Protein AF-0000000086522251 (afdb_homodimer)

Nearest PDB structures (foldseek):
  1r30-assembly1_A  TM=9.919E-01  e=1.075E-44  Escherichia coli
  8vdw-assembly1_A  TM=9.268E-01  e=6.416E-32  Veillonella parvula
  5ff0-assembly1_A  TM=8.573E-01  e=7.665E-21  Thermotoga maritima
  5fep-assembly1_A  TM=8.528E-01  e=2.009E-20  Thermotoga maritima
  8qmn-assembly1_A  TM=8.563E-01  e=8.287E-20  Thermotoga maritima MSB8

Foldseek 3Di:
DPDADQDDDLVNLVVLLPPDLVVLLVLLLVLQVVAHPAQAFAAEAEEEQWAAPQCWQFQQDQRHPNFDAPDDGDHGHDLVVLLVVLVVCVVLQHQEYEYEHRYQADDPVRLVRVLSNQLSSVVVQHAYEYEGHADDLVSLLSSVVSPHAEYEQELAWAQVCSCVGTPPDHSVSSVVRQVSNVVSPHAYEYEHEPQQPDDLSTLSRRLSVQLNPPAHGQEYEYEYRDQGPRGNSNPGDGDDLSSSLSSLLSSCNNRVNHAYEHEYDCVVDDLVSVLSSSSSNHRYYYAAQDHHGDGDPHNVVVVVSSVVNVHHYPRNDGDPPPD/DPDADQDDDLVNLVVLLPPDLVVLLVLLLVLQVVAHDAQAFAAEAEEEQWAAPQCWQFQQDQRHPPFDAPDDGDHGHDLVVLLVVLVVCVVLQHQEYEYEHRYQADDPVRLVRVLSNQLSSVVVQHAYEYEGHADDLVSLLSSVVSPHAEYEQELAWAQVCSCVGTPPDHSVRSVVRQVSNVVSPHAYEYEHEPQQPDDLSGLSRRLSVQLNPPAHGQEYEYEYRDQGPRGNSNPGDGDDLSSSLSSLLSSCNNRVNHAYEDEYDCVVDDLVSVLSSSSSNHRYYYAAQDHHGDGDPHNVVVVVSSVVNVHHYDRNDGDPPPD

Secondary structure (DSSP, 8-state):
-PPPP----HHHHHHHHHS-HHHHHHHHHHHHHHHS-TTEEEEEEEEEEEBS-BS---TT-TTBTTS---PPPBPPPPHHHHHHHHHHHHHTT-SEEEEEE--SS--HHHHHHHHHHHHHHHHTT-EEEEE-S---HHHHHHHHHTT--EEE---BS-TTTGGGT--SS-HHHHHHHHHHHHHTTPEEE--EEE-SS--HHHHHHHHHHHHTSSS--SEEEEEE----TTSTTTTPPPPPHHHHHHHHHHHHHHSTTSEEEE-TTGGGS-HHHHHHHHHHTEEEEE-SSBSSSSB---HHHHHHHHHHHT-EE----------/-PPPP----HHHHHHHHHS-HHHHHHHHHHHHHHHS-TTEEEEEEEEEEEBS-BS---TT-TTBTTS---PPPBPPPPHHHHHHHHHHHHHTT-SEEEEEE--SS--HHHHHHHHHHHHHHHHTT-EEEEE-S---HHHHHHHHHHT--EEE---BS-TTTGGGT--SS-HHHHHHHHHHHHHTTPEEE--EEE-SS--HHHHHHHHHHHHTSSS--SEEEEEE----TTSTTTTPPPPPHHHHHHHHHHHHHHSTTSEEEE-TTGGGS-HHHHHHHHHHTEEEEE-SSBSSSSB---HHHHHHHHHHHT-EE----------

Solvent-accessible surface area (backbone atoms only — not comparable to full-atom values): 32846 Å² total; per-residue (Å²): 128,85,76,88,59,47,74,72,50,71,67,58,46,47,48,53,65,62,40,34,41,61,59,38,38,52,52,8,31,52,41,33,55,73,62,41,71,76,54,42,29,39,37,26,29,47,41,53,39,22,35,31,70,11,81,40,50,45,30,67,40,64,35,16,57,77,34,65,40,88,66,73,70,40,72,71,58,56,64,66,58,51,53,52,51,49,52,53,37,44,75,71,49,33,35,30,43,31,37,34,37,44,39,60,45,66,49,71,71,56,41,52,55,49,38,53,44,36,37,52,45,36,70,73,70,36,46,26,29,39,28,43,54,53,55,49,54,68,55,29,38,52,39,35,74,38,54,40,43,32,41,46,60,56,65,39,46,12,81,89,54,35,66,83,40,30,71,79,60,56,70,64,54,51,54,51,25,52,48,26,33,46,73,43,69,27,42,39,28,38,29,34,51,42,47,81,75,69,54,71,67,35,54,35,44,30,51,39,58,48,30,37,31,98,59,60,42,52,26,31,40,47,23,40,59,59,68,41,73,49,29,81,49,42,76,53,66,80,58,58,68,66,60,56,39,40,50,43,14,46,47,26,56,54,34,51,82,33,40,26,21,50,45,53,36,52,64,78,46,51,72,53,48,52,51,47,30,42,46,11,32,32,33,25,33,67,46,38,55,41,42,73,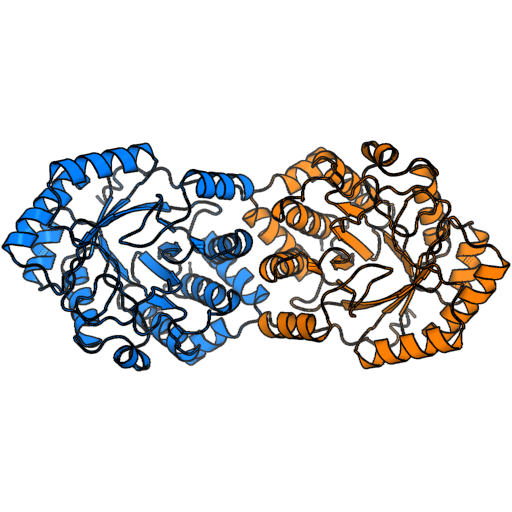88,47,71,32,55,39,55,67,57,51,51,50,52,27,59,75,36,47,44,40,67,44,69,60,68,76,81,76,62,80,120,128,86,75,89,60,47,72,73,49,71,67,59,44,46,49,53,64,64,38,35,42,61,60,38,39,52,52,8,30,52,42,34,55,74,62,40,70,77,55,42,30,40,36,26,30,49,41,53,40,22,36,29,71,11,82,42,50,45,30,69,40,64,34,16,57,77,35,64,39,88,68,73,68,40,72,70,59,57,64,67,60,52,52,53,50,48,52,51,37,44,75,72,49,32,35,30,45,31,38,34,36,44,41,62,46,65,50,72,70,55,42,53,54,48,38,52,45,37,37,53,46,36,70,73,72,35,46,25,30,38,28,42,56,52,55,50,56,68,56,29,40,52,40,33,75,38,53,38,45,31,41,48,59,55,64,40,47,12,82,88,54,34,67,83,40,28,71,78,59,54,69,62,55,49,53,51,26,52,47,25,33,48,75,42,69,26,40,39,27,38,29,34,52,41,45,81,76,71,52,71,66,35,56,36,45,30,50,40,57,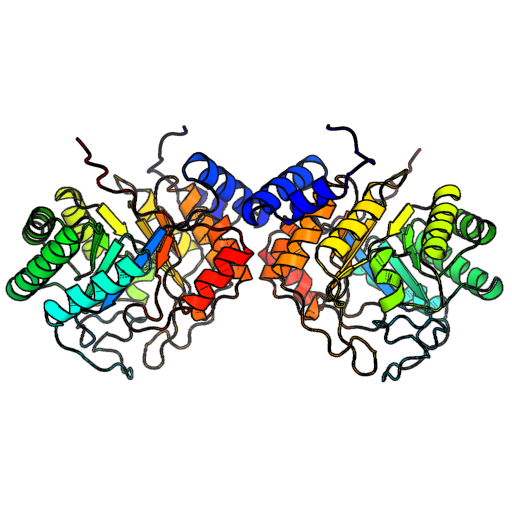46,29,37,31,98,60,58,40,52,27,31,40,45,24,38,62,60,66,40,72,50,29,82,48,41,76,52,66,81,58,58,67,66,60,56,39,40,50,44,14,48,48,26,56,55,35,50,83,32,40,26,22,50,45,54,37,51,64,80,46,52,72,52,49,52,51,48,30,43,46,10,30,32,32,24,33,67,46,39,54,39,42,74,87,46,72,33,54,38,56,64,57,50,51,51,51,28,59,75,37,47,44,40,67,46,70,62,68,79,82,77,62,81,121

Radius of gyration: 28.68 Å; Cα contacts (8 Å, |Δi|>4): 1342; chains: 2; bounding box: 49×88×57 Å

Sequence (646 aa):
MSELRHDWRIEEVNALLAMPFSDLMFKAHQVHREHFAANQVQISTLLSIKTGACPEDCGYCSQSAKNDTSLEREKLLPLQEVIDSAKTAQTQGATRFCMGAAWRNPTDKNLERVIEMVQAVKGLGMETCVTLGMLTDRQASRLKDAGLDYYNHNLDTSPEFYGNVISTRTYQDRLDTLDHVRNAGINVCSGGILGMGETRQDRARLLQQLANMKFHPESVPINDLVKIEGTPLSGVDKLDPFEFIRVVAAARIMMPKSYVRLSAGRTDMTDEMQAWCFFAGANSMFYGDKLLTTDNPGESHDQQLFTRLGIQTEAGQPGSTYLMSELRHDWRIEEVNALLAMPFSDLMFKAHQVHREHFAANQVQISTLLSIKTGACPEDCGYCSQSAKNDTSLEREKLLPLQEVIDSAKTAQTQGATRFCMGAAWRNPTDKNLERVIEMVQAVKGLGMETCVTLGMLTDRQASRLKDAGLDYYNHNLDTSPEFYGNVISTRTYQDRLDTLDHVRNAGINVCSGGILGMGETRQDRARLLQQLANMKFHPESVPINDLVKIEGTPLSGVDKLDPFEFIRVVAAARIMMPKSYVRLSAGRTDMTDEMQAWCFFAGANSMFYGDKLLTTDNPGESHDQQLFTRLGIQTEAGQPGSTYL

pLDDT: mean 95.21, std 11.12, range [19.98, 98.94]

Structure (mmCIF, N/CA/C/O backbone):
data_AF-0000000086522251-model_v1
#
loop_
_entity.id
_entity.type
_entity.pdbx_description
1 polymer 'Biotin synthase'
#
loop_
_atom_site.group_PDB
_atom_site.id
_atom_site.type_symbol
_atom_site.label_atom_id
_atom_site.label_alt_id
_atom_site.label_comp_id
_atom_site.label_asym_id
_atom_site.label_entity_id
_atom_site.label_seq_id
_atom_site.pdbx_PDB_ins_code
_atom_site.Cartn_x
_atom_site.Cartn_y
_atom_site.Cartn_z
_atom_site.occupancy
_atom_site.B_iso_or_equiv
_atom_site.auth_seq_id
_atom_site.auth_comp_id
_atom_site.auth_asym_id
_atom_site.auth_atom_id
_atom_site.pdbx_PDB_model_num
ATOM 1 N N . MET A 1 1 ? -24.234 -16.281 0.369 1 46.34 1 MET A N 1
ATOM 2 C CA . MET A 1 1 ? -22.922 -16.328 -0.276 1 46.34 1 MET A CA 1
ATOM 3 C C . MET A 1 1 ? -23.062 -16.359 -1.795 1 46.34 1 MET A C 1
ATOM 5 O O . MET A 1 1 ? -23.812 -17.172 -2.342 1 46.34 1 MET A O 1
ATOM 9 N N . SER A 1 2 ? -22.812 -15.141 -2.488 1 58.91 2 SER A N 1
ATOM 10 C CA . SER A 1 2 ? -23.094 -15.039 -3.916 1 58.91 2 SER A CA 1
ATOM 11 C C . SER A 1 2 ? -22.469 -16.203 -4.688 1 58.91 2 SER A C 1
ATOM 13 O O . SER A 1 2 ? -21.422 -16.719 -4.297 1 58.91 2 SER A O 1
ATOM 15 N N . GLU A 1 3 ? -23.203 -16.953 -5.441 1 79.31 3 GLU A N 1
ATOM 16 C CA . GLU A 1 3 ? -22.797 -18.062 -6.285 1 79.31 3 GLU A CA 1
ATOM 17 C C . GLU A 1 3 ? -21.578 -17.703 -7.129 1 79.31 3 GLU A C 1
ATOM 19 O O . GLU A 1 3 ? -21.438 -16.547 -7.543 1 79.31 3 GLU A O 1
ATOM 24 N N . LEU A 1 4 ? -20.594 -18.625 -7.168 1 91 4 LEU A N 1
ATOM 25 C CA . LEU A 1 4 ? -19.422 -18.438 -8.016 1 91 4 LEU A CA 1
ATOM 26 C C . LEU A 1 4 ? -19.844 -18.234 -9.469 1 91 4 LEU A C 1
ATOM 28 O O . LEU A 1 4 ? -20.688 -18.953 -9.992 1 91 4 LEU A O 1
ATOM 32 N N . ARG A 1 5 ? -19.359 -17.234 -10.078 1 94 5 ARG A N 1
ATOM 33 C CA . ARG A 1 5 ? -19.641 -16.906 -11.469 1 94 5 ARG A CA 1
ATOM 34 C C . ARG A 1 5 ? -18.578 -17.469 -12.398 1 94 5 ARG A C 1
ATOM 36 O O . ARG A 1 5 ? -17.391 -17.469 -12.062 1 94 5 ARG A O 1
ATOM 43 N N . HIS A 1 6 ? -19.016 -17.906 -13.602 1 96.94 6 HIS A N 1
ATOM 44 C CA . HIS A 1 6 ? -18.109 -18.484 -14.594 1 96.94 6 HIS A CA 1
ATOM 45 C C . HIS A 1 6 ? -18.344 -17.859 -15.969 1 96.94 6 HIS A C 1
ATOM 47 O O . HIS A 1 6 ? -18.047 -18.484 -16.984 1 96.94 6 HIS A O 1
ATOM 53 N N . ASP A 1 7 ? -18.953 -16.719 -15.992 1 98.06 7 ASP A N 1
ATOM 54 C CA . ASP A 1 7 ? -19.359 -16.125 -17.266 1 98.06 7 ASP A CA 1
ATOM 55 C C . ASP A 1 7 ? -18.984 -14.641 -17.312 1 98.06 7 ASP A C 1
ATOM 57 O O . ASP A 1 7 ? -19.766 -13.812 -17.797 1 98.06 7 ASP A O 1
ATOM 61 N N . TRP A 1 8 ? -17.859 -14.359 -16.75 1 98.44 8 TRP A N 1
ATOM 62 C CA . TRP A 1 8 ? -17.406 -12.977 -16.797 1 98.44 8 TRP A CA 1
ATOM 63 C C . TRP A 1 8 ? -17.234 -12.5 -18.234 1 98.44 8 TRP A C 1
ATOM 65 O O . TRP A 1 8 ? -16.609 -13.18 -19.047 1 98.44 8 TRP A O 1
ATOM 75 N N . ARG A 1 9 ? -17.906 -11.391 -18.609 1 98.5 9 ARG A N 1
ATOM 76 C CA . ARG A 1 9 ? -17.641 -10.719 -19.875 1 98.5 9 ARG A CA 1
ATOM 77 C C . ARG A 1 9 ? -16.422 -9.82 -19.781 1 98.5 9 ARG A C 1
ATOM 79 O O . ARG A 1 9 ? -16.109 -9.297 -18.719 1 98.5 9 ARG A O 1
ATOM 86 N N . ILE A 1 10 ? -15.703 -9.648 -20.891 1 98.69 10 ILE A N 1
ATOM 87 C CA . ILE A 1 10 ? -14.445 -8.914 -20.906 1 98.69 10 ILE A CA 1
ATOM 88 C C . ILE A 1 10 ? -14.672 -7.488 -20.406 1 98.69 10 ILE A C 1
ATOM 90 O O . ILE A 1 10 ? -13.82 -6.918 -19.734 1 98.69 10 ILE A O 1
ATOM 94 N N . GLU A 1 11 ? -15.805 -6.875 -20.703 1 98.62 11 GLU A N 1
ATOM 95 C CA . GLU A 1 11 ? -16.125 -5.512 -20.281 1 98.62 11 GLU A CA 1
ATOM 96 C C . GLU A 1 11 ? -16.234 -5.406 -18.766 1 98.62 11 GLU A C 1
ATOM 98 O O . GLU A 1 11 ? -15.859 -4.383 -18.188 1 98.62 11 GLU A O 1
ATOM 103 N N . GLU A 1 12 ? -16.75 -6.453 -18.156 1 98.69 12 GLU A N 1
ATOM 104 C CA . GLU A 1 12 ? -16.859 -6.477 -16.703 1 98.69 12 GLU A CA 1
ATOM 105 C C . GLU A 1 12 ? -15.484 -6.531 -16.047 1 98.69 12 GLU A C 1
ATOM 107 O O . GLU A 1 12 ? -15.242 -5.863 -15.047 1 98.69 12 GLU A O 1
ATOM 112 N N . VAL A 1 13 ? -14.633 -7.34 -16.609 1 98.81 13 VAL A N 1
ATOM 113 C CA . VAL A 1 13 ? -13.281 -7.473 -16.062 1 98.81 13 VAL A CA 1
ATOM 114 C C . VAL A 1 13 ? -12.531 -6.152 -16.234 1 98.81 13 VAL A C 1
ATOM 116 O O . VAL A 1 13 ? -11.875 -5.684 -15.305 1 98.81 13 VAL A O 1
ATOM 119 N N . ASN A 1 14 ? -12.672 -5.586 -17.453 1 98.81 14 ASN A N 1
ATOM 120 C CA . ASN A 1 14 ? -12.047 -4.285 -17.688 1 98.81 14 ASN A CA 1
ATOM 121 C C . ASN A 1 14 ? -12.586 -3.225 -16.734 1 98.81 14 ASN A C 1
ATOM 123 O O . ASN A 1 14 ? -11.836 -2.348 -16.281 1 98.81 14 ASN A O 1
ATOM 127 N N . ALA A 1 15 ? -13.828 -3.287 -16.438 1 98.75 15 ALA A N 1
ATOM 128 C CA . ALA A 1 15 ? -14.43 -2.342 -15.5 1 98.75 15 ALA A CA 1
ATOM 129 C C . ALA A 1 15 ? -13.828 -2.496 -14.102 1 98.75 15 ALA A C 1
ATOM 131 O O . ALA A 1 15 ? -13.602 -1.505 -13.406 1 98.75 15 ALA A O 1
ATOM 132 N N . LEU A 1 16 ? -13.578 -3.713 -13.672 1 98.56 16 LEU A N 1
ATOM 133 C CA . LEU A 1 16 ? -12.922 -3.947 -12.398 1 98.56 16 LEU A CA 1
ATOM 134 C C . LEU A 1 16 ? -11.531 -3.318 -12.375 1 98.56 16 LEU A C 1
ATOM 136 O O . LEU A 1 16 ? -11.188 -2.59 -11.445 1 98.56 16 LEU A O 1
ATOM 140 N N . LEU A 1 17 ? -10.805 -3.545 -13.469 1 98.81 17 LEU A N 1
ATOM 141 C CA . LEU A 1 17 ? -9.414 -3.094 -13.523 1 98.81 17 LEU A CA 1
ATOM 142 C C . LEU A 1 17 ? -9.344 -1.576 -13.648 1 98.81 17 LEU A C 1
ATOM 144 O O . LEU A 1 17 ? -8.312 -0.971 -13.352 1 98.81 17 LEU A O 1
ATOM 148 N N . ALA A 1 18 ? -10.438 -0.985 -14.07 1 98.38 18 ALA A N 1
ATOM 149 C CA . ALA A 1 18 ? -10.461 0.458 -14.297 1 98.38 18 ALA A CA 1
ATOM 150 C C . ALA A 1 18 ? -10.992 1.197 -13.078 1 98.38 18 ALA A C 1
ATOM 152 O O . ALA A 1 18 ? -10.953 2.43 -13.023 1 98.38 18 ALA A O 1
ATOM 153 N N . MET A 1 19 ? -11.523 0.527 -12.086 1 98.56 19 MET A N 1
ATOM 154 C CA . MET A 1 19 ? -12.047 1.153 -10.875 1 98.56 19 MET A CA 1
ATOM 155 C C . MET A 1 19 ? -10.984 2.021 -10.203 1 98.56 19 MET A C 1
ATOM 157 O O . MET A 1 19 ? -9.805 1.688 -10.234 1 98.56 19 MET A O 1
ATOM 161 N N . PRO A 1 20 ? -11.406 3.135 -9.586 1 98.75 20 PRO A N 1
ATOM 162 C CA . PRO A 1 20 ? -10.438 3.801 -8.711 1 98.75 20 PRO A CA 1
ATOM 163 C C . PRO A 1 20 ? -9.758 2.836 -7.742 1 98.75 20 PRO A C 1
ATOM 165 O O . PRO A 1 20 ? -10.398 1.917 -7.227 1 98.75 20 PRO A O 1
ATOM 168 N N . PHE A 1 21 ? -8.508 3.002 -7.605 1 98.81 21 PHE A N 1
ATOM 169 C CA . PHE A 1 21 ? -7.652 2.039 -6.922 1 98.81 21 PHE A CA 1
ATOM 170 C C . PHE A 1 21 ? -8.211 1.698 -5.547 1 98.81 21 PHE A C 1
ATOM 172 O O . PHE A 1 21 ? -8.359 0.523 -5.199 1 98.81 21 PHE A O 1
ATOM 179 N N . SER A 1 22 ? -8.625 2.691 -4.777 1 98.75 22 SER A N 1
ATOM 180 C CA . SER A 1 22 ? -9.133 2.465 -3.424 1 98.75 22 SER A CA 1
ATOM 181 C C . SER A 1 22 ? -10.453 1.701 -3.447 1 98.75 22 SER A C 1
ATOM 183 O O . SER A 1 22 ? -10.711 0.877 -2.568 1 98.75 22 SER A O 1
ATOM 185 N N . ASP A 1 23 ? -11.312 2.012 -4.438 1 98.88 23 ASP A N 1
ATOM 186 C CA . ASP A 1 23 ? -12.578 1.284 -4.562 1 98.88 23 ASP A CA 1
ATOM 187 C C . ASP A 1 23 ? -12.328 -0.197 -4.844 1 98.88 23 ASP A C 1
ATOM 189 O O . ASP A 1 23 ? -12.969 -1.062 -4.242 1 98.88 23 ASP A O 1
ATOM 193 N N . LEU A 1 24 ? -11.43 -0.426 -5.734 1 98.88 24 LEU A N 1
ATOM 194 C CA . LEU A 1 24 ? -11.102 -1.802 -6.09 1 98.88 24 LEU A CA 1
ATOM 195 C C . LEU A 1 24 ? -10.523 -2.549 -4.891 1 98.88 24 LEU A C 1
ATOM 197 O O . LEU A 1 24 ? -10.914 -3.684 -4.613 1 98.88 24 LEU A O 1
ATOM 201 N N . MET A 1 25 ? -9.594 -1.916 -4.188 1 98.88 25 MET A N 1
ATOM 202 C CA . MET A 1 25 ? -8.969 -2.545 -3.027 1 98.88 25 MET A CA 1
ATOM 203 C C . MET A 1 25 ? -10.008 -2.828 -1.94 1 98.88 25 MET A C 1
ATOM 205 O O . MET A 1 25 ? -9.984 -3.893 -1.322 1 98.88 25 MET A O 1
ATOM 209 N N . PHE A 1 26 ? -10.867 -1.887 -1.709 1 98.81 26 PHE A N 1
ATOM 210 C CA . PHE A 1 26 ? -11.906 -2.047 -0.695 1 98.81 26 PHE A CA 1
ATOM 211 C C . PHE A 1 26 ? -12.82 -3.217 -1.034 1 98.81 26 PHE A C 1
ATOM 213 O O . PHE A 1 26 ? -13.094 -4.062 -0.181 1 98.81 26 PHE A O 1
ATOM 220 N N . LYS A 1 27 ? -13.258 -3.289 -2.268 1 98.75 27 LYS A N 1
ATOM 221 C CA . LYS A 1 27 ? -14.117 -4.375 -2.73 1 98.75 27 LYS A CA 1
ATOM 222 C C . LYS A 1 27 ? -13.406 -5.723 -2.621 1 98.75 27 LYS A C 1
ATOM 224 O O . LYS A 1 27 ? -13.977 -6.691 -2.115 1 98.75 27 LYS A O 1
ATOM 229 N N . ALA A 1 28 ? -12.18 -5.781 -3.08 1 98.81 28 ALA A N 1
ATOM 230 C CA . ALA A 1 28 ? -11.414 -7.023 -3.055 1 98.81 28 ALA A CA 1
ATOM 231 C C . ALA A 1 28 ? -11.227 -7.523 -1.624 1 98.81 28 ALA A C 1
ATOM 233 O O . ALA A 1 28 ? -11.352 -8.719 -1.357 1 98.81 28 ALA A O 1
ATOM 234 N N . HIS A 1 29 ? -10.891 -6.602 -0.734 1 98.81 29 HIS A N 1
ATOM 235 C CA . HIS A 1 29 ? -10.688 -6.984 0.659 1 98.81 29 HIS A CA 1
ATOM 236 C C . HIS A 1 29 ? -11.977 -7.488 1.287 1 98.81 29 HIS A C 1
ATOM 238 O O . HIS A 1 29 ? -11.961 -8.422 2.09 1 98.81 29 HIS A O 1
ATOM 244 N N . GLN A 1 30 ? -13.117 -6.84 0.963 1 98.69 30 GLN A N 1
ATOM 245 C CA . GLN A 1 30 ? -14.406 -7.324 1.444 1 98.69 30 GLN A CA 1
ATOM 246 C C . GLN A 1 30 ? -14.664 -8.758 0.984 1 98.69 30 GLN A C 1
ATOM 248 O O . GLN A 1 30 ? -15.055 -9.609 1.783 1 98.69 30 GLN A O 1
ATOM 253 N N . VAL A 1 31 ? -14.43 -8.992 -0.303 1 98.5 31 VAL A N 1
ATOM 254 C CA . VAL A 1 31 ? -14.609 -10.336 -0.848 1 98.5 31 VAL A CA 1
ATOM 255 C C . VAL A 1 31 ? -13.664 -11.305 -0.141 1 98.5 31 VAL A C 1
ATOM 257 O O . VAL A 1 31 ? -14.062 -12.414 0.214 1 98.5 31 VAL A O 1
ATOM 260 N N . HIS A 1 32 ? -12.422 -10.906 0.091 1 98.5 32 HIS A N 1
ATOM 261 C CA . HIS A 1 32 ? -11.445 -11.75 0.774 1 98.5 32 HIS A CA 1
ATOM 262 C C . HIS A 1 32 ? -11.938 -12.148 2.162 1 98.5 32 HIS A C 1
ATOM 264 O O . HIS A 1 32 ? -11.906 -13.328 2.523 1 98.5 32 HIS A O 1
ATOM 270 N N . ARG A 1 33 ? -12.461 -11.195 2.928 1 98.12 33 ARG A N 1
ATOM 271 C CA . ARG A 1 33 ? -12.898 -11.422 4.305 1 98.12 33 ARG A CA 1
ATOM 272 C C . ARG A 1 33 ? -14.141 -12.297 4.352 1 98.12 33 ARG A C 1
ATOM 274 O O . ARG A 1 33 ? -14.398 -12.969 5.352 1 98.12 33 ARG A O 1
ATOM 281 N N . GLU A 1 34 ? -14.898 -12.281 3.309 1 97.94 34 GLU A N 1
ATOM 282 C CA . GLU A 1 34 ? -16.109 -13.102 3.23 1 97.94 34 GLU A CA 1
ATOM 283 C C . GLU A 1 34 ? -15.75 -14.578 3.049 1 97.94 34 GLU A C 1
ATOM 285 O O . GLU A 1 34 ? -16.531 -15.453 3.408 1 97.94 34 GLU A O 1
ATOM 290 N N . HIS A 1 35 ? -14.555 -14.867 2.508 1 97.81 35 HIS A N 1
ATOM 291 C CA . HIS A 1 35 ? -14.312 -16.234 2.059 1 97.81 35 HIS A CA 1
ATOM 292 C C . HIS A 1 35 ? -13.078 -16.828 2.732 1 97.81 35 HIS A C 1
ATOM 294 O O . HIS A 1 35 ? -12.875 -18.047 2.697 1 97.81 35 HIS A O 1
ATOM 300 N N . PHE A 1 36 ? -12.25 -15.977 3.273 1 97.69 36 PHE A N 1
ATOM 301 C CA . PHE A 1 36 ? -11.023 -16.438 3.916 1 97.69 36 PHE A CA 1
ATOM 302 C C . PHE A 1 36 ? -10.805 -15.727 5.246 1 97.69 36 PHE A C 1
ATOM 304 O O . PHE A 1 36 ? -11.367 -14.656 5.48 1 97.69 36 PHE A O 1
ATOM 311 N N . ALA A 1 37 ? -9.992 -16.359 6.062 1 94.94 37 ALA A N 1
ATOM 312 C CA . ALA A 1 37 ? -9.539 -15.672 7.266 1 94.94 37 ALA A CA 1
ATOM 313 C C . ALA A 1 37 ? -8.633 -14.5 6.91 1 94.94 37 ALA A C 1
ATOM 315 O O . ALA A 1 37 ? -7.68 -14.656 6.145 1 94.94 37 ALA A O 1
ATOM 316 N N . ALA A 1 38 ? -9.008 -13.445 7.617 1 91.81 38 ALA A N 1
ATOM 317 C CA . ALA A 1 38 ? -8.164 -12.273 7.391 1 91.81 38 ALA A CA 1
ATOM 318 C C . ALA A 1 38 ? -6.789 -12.461 8.031 1 91.81 38 ALA A C 1
ATOM 320 O O . ALA A 1 38 ? -6.656 -13.164 9.039 1 91.81 38 ALA A O 1
ATOM 321 N N . ASN A 1 39 ? -5.703 -11.953 7.48 1 97.38 39 ASN A N 1
ATOM 322 C CA . ASN A 1 39 ? -4.348 -11.875 8.016 1 97.38 39 ASN A CA 1
ATOM 323 C C . ASN A 1 39 ? -3.689 -13.25 8.086 1 97.38 39 ASN A C 1
ATOM 325 O O . ASN A 1 39 ? -2.883 -13.508 8.977 1 97.38 39 ASN A O 1
ATOM 329 N N . GLN A 1 40 ? -4.152 -14.172 7.289 1 97.12 40 GLN A N 1
ATOM 330 C CA . GLN A 1 40 ? -3.525 -15.484 7.18 1 97.12 40 GLN A CA 1
ATOM 331 C C . GLN A 1 40 ? -3.014 -15.734 5.766 1 97.12 40 GLN A C 1
ATOM 333 O O . GLN A 1 40 ? -3.697 -15.422 4.789 1 97.12 40 GLN A O 1
ATOM 338 N N . VAL A 1 41 ? -1.844 -16.312 5.66 1 96.75 41 VAL A N 1
ATOM 339 C CA . VAL A 1 41 ? -1.229 -16.594 4.367 1 96.75 41 VAL A CA 1
ATOM 340 C C . VAL A 1 41 ? -0.727 -18.047 4.344 1 96.75 41 VAL A C 1
ATOM 342 O O . VAL A 1 41 ? -0.087 -18.5 5.293 1 96.75 41 VAL A O 1
ATOM 345 N N . GLN A 1 42 ? -1.061 -18.75 3.34 1 96 42 GLN A N 1
ATOM 346 C CA . GLN A 1 42 ? -0.52 -20.078 3.123 1 96 42 GLN A CA 1
ATOM 347 C C . GLN A 1 42 ? 0.908 -20.016 2.59 1 96 42 GLN A C 1
ATOM 349 O O . GLN A 1 42 ? 1.197 -19.266 1.665 1 96 42 GLN A O 1
ATOM 354 N N . ILE A 1 43 ? 1.759 -20.828 3.148 1 94.25 43 ILE A N 1
ATOM 355 C CA . ILE A 1 43 ? 3.158 -20.859 2.734 1 94.25 43 ILE A CA 1
ATOM 356 C C . ILE A 1 43 ? 3.465 -22.188 2.035 1 94.25 43 ILE A C 1
ATOM 358 O O . ILE A 1 43 ? 3.158 -23.25 2.559 1 94.25 43 ILE A O 1
ATOM 362 N N . SER A 1 44 ? 4.02 -22.062 0.882 1 94.12 44 SER A N 1
ATOM 363 C CA . SER A 1 44 ? 4.492 -23.219 0.117 1 94.12 44 SER A CA 1
ATOM 364 C C . SER A 1 44 ? 5.973 -23.078 -0.217 1 94.12 44 SER A C 1
ATOM 366 O O . SER A 1 44 ? 6.543 -22 -0.136 1 94.12 44 SER A O 1
ATOM 368 N N . THR A 1 45 ? 6.582 -24.203 -0.448 1 95.12 45 THR A N 1
ATOM 369 C CA . THR A 1 45 ? 7.973 -24.219 -0.888 1 95.12 45 THR A CA 1
ATOM 370 C C . THR A 1 45 ? 8.094 -24.844 -2.27 1 95.12 45 THR A C 1
ATOM 372 O O . THR A 1 45 ? 7.391 -25.812 -2.578 1 95.12 45 THR A O 1
ATOM 375 N N . LEU A 1 46 ? 8.961 -24.266 -3.014 1 96.62 46 LEU A N 1
ATOM 376 C CA . LEU A 1 46 ? 9.195 -24.734 -4.379 1 96.62 46 LEU A CA 1
ATOM 377 C C . LEU A 1 46 ? 10.625 -25.234 -4.547 1 96.62 46 LEU A C 1
ATOM 379 O O . LEU A 1 46 ? 11.57 -24.578 -4.105 1 96.62 46 LEU A O 1
ATOM 383 N N . LEU A 1 47 ? 10.758 -26.406 -5.102 1 97.44 47 LEU A N 1
ATOM 384 C CA . LEU A 1 47 ? 12.055 -27 -5.406 1 97.44 47 LEU A CA 1
ATOM 385 C C . LEU A 1 47 ? 12.156 -27.344 -6.887 1 97.44 47 LEU A C 1
ATOM 387 O O . LEU A 1 47 ? 11.273 -28 -7.438 1 97.44 47 LEU A O 1
ATOM 391 N N . SER A 1 48 ? 13.227 -26.875 -7.535 1 97.75 48 SER A N 1
ATOM 392 C CA . SER A 1 48 ? 13.523 -27.344 -8.883 1 97.75 48 SER A CA 1
ATOM 393 C C . SER A 1 48 ? 14.133 -28.734 -8.859 1 97.75 48 SER A C 1
ATOM 395 O O . SER A 1 48 ? 15.258 -28.922 -8.383 1 97.75 48 SER A O 1
ATOM 397 N N . ILE A 1 49 ? 13.43 -29.672 -9.383 1 98.5 49 ILE A N 1
ATOM 398 C CA . ILE A 1 49 ? 13.938 -31.047 -9.289 1 98.5 49 ILE A CA 1
ATOM 399 C C . ILE A 1 49 ? 14.672 -31.422 -10.57 1 98.5 49 ILE A C 1
ATOM 401 O O . ILE A 1 49 ? 15.375 -32.438 -10.617 1 98.5 49 ILE A O 1
ATOM 405 N N . LYS A 1 50 ? 14.516 -30.734 -11.555 1 98.44 50 LYS A N 1
ATOM 406 C CA . LYS A 1 50 ? 15.25 -30.766 -12.812 1 98.44 50 LYS A CA 1
ATOM 407 C C . LYS A 1 50 ? 15.391 -29.375 -13.414 1 98.44 50 LYS A C 1
ATOM 409 O O . LYS A 1 50 ? 14.391 -28.75 -13.773 1 98.44 50 LYS A O 1
ATOM 414 N N . THR A 1 51 ? 16.672 -28.938 -13.633 1 98.19 51 THR A N 1
ATOM 415 C CA . THR A 1 51 ? 16.891 -27.531 -13.945 1 98.19 51 THR A CA 1
ATOM 416 C C . THR A 1 51 ? 17.531 -27.375 -15.32 1 98.19 51 THR A C 1
ATOM 418 O O . THR A 1 51 ? 18.5 -28.062 -15.648 1 98.19 51 THR A O 1
ATOM 421 N N . GLY A 1 52 ? 16.891 -26.516 -16.125 1 97.69 52 GLY A N 1
ATOM 422 C CA . GLY A 1 52 ? 17.516 -26.094 -17.359 1 97.69 52 GLY A CA 1
ATOM 423 C C . GLY A 1 52 ? 17.266 -27.047 -18.516 1 97.69 52 GLY A C 1
ATOM 424 O O . GLY A 1 52 ? 16.516 -28.016 -18.375 1 97.69 52 GLY A O 1
ATOM 425 N N . ALA A 1 53 ? 17.688 -26.609 -19.688 1 96.5 53 ALA A N 1
ATOM 426 C CA . ALA A 1 53 ? 17.656 -27.359 -20.938 1 96.5 53 ALA A CA 1
ATOM 427 C C . ALA A 1 53 ? 16.219 -27.656 -21.375 1 96.5 53 ALA A C 1
ATOM 429 O O . ALA A 1 53 ? 15.961 -28.672 -22.016 1 96.5 53 ALA A O 1
ATOM 430 N N . CYS A 1 54 ? 15.32 -26.875 -20.953 1 97.69 54 CYS A N 1
ATOM 431 C CA . CYS A 1 54 ? 13.938 -27.031 -21.422 1 97.69 54 CYS A CA 1
ATOM 432 C C . CYS A 1 54 ? 13.82 -26.734 -22.906 1 97.69 54 CYS A C 1
ATOM 434 O O . CYS A 1 54 ? 14.328 -25.719 -23.391 1 97.69 54 CYS A O 1
ATOM 436 N N . PRO A 1 55 ? 13.211 -27.562 -23.609 1 97.38 55 PRO A N 1
ATOM 437 C CA . PRO A 1 55 ? 13.148 -27.375 -25.062 1 97.38 55 PRO A CA 1
ATOM 438 C C . PRO A 1 55 ? 12.172 -26.266 -25.469 1 97.38 55 PRO A C 1
ATOM 440 O O . PRO A 1 55 ? 12.148 -25.859 -26.625 1 97.38 55 PRO A O 1
ATOM 443 N N . GLU A 1 56 ? 11.367 -25.734 -24.594 1 97.81 56 GLU A N 1
ATOM 444 C CA . GLU A 1 56 ? 10.406 -24.672 -24.875 1 97.81 56 GLU A CA 1
ATOM 445 C C . GLU A 1 56 ? 11.109 -23.328 -25.047 1 97.81 56 GLU A C 1
ATOM 447 O O . GLU A 1 56 ? 12.234 -23.141 -24.562 1 97.81 56 GLU A O 1
ATOM 452 N N . ASP A 1 57 ? 10.438 -22.391 -25.688 1 98 57 ASP A N 1
ATOM 453 C CA . ASP A 1 57 ? 11.07 -21.125 -26.016 1 98 57 ASP A CA 1
ATOM 454 C C . ASP A 1 57 ? 10.422 -19.969 -25.25 1 98 57 ASP A C 1
ATOM 456 O O . ASP A 1 57 ? 10.297 -18.859 -25.766 1 98 57 ASP A O 1
ATOM 460 N N . CYS A 1 58 ? 9.93 -20.281 -24.094 1 97.81 58 CYS A N 1
ATOM 461 C CA . CYS A 1 58 ? 9.297 -19.234 -23.297 1 97.81 58 CYS A CA 1
ATOM 462 C C . CYS A 1 58 ? 10.219 -18.031 -23.141 1 97.81 58 CYS A C 1
ATOM 464 O O . CYS A 1 58 ? 11.32 -18.156 -22.609 1 97.81 58 CYS A O 1
ATOM 466 N N . GLY A 1 59 ? 9.781 -16.859 -23.453 1 97.69 59 GLY A N 1
ATOM 467 C CA . GLY A 1 59 ? 10.594 -15.664 -23.547 1 97.69 59 GLY A CA 1
ATOM 468 C C . GLY A 1 59 ? 11.055 -15.141 -22.203 1 97.69 59 GLY A C 1
ATOM 469 O O . GLY A 1 59 ? 11.992 -14.344 -22.125 1 97.69 59 GLY A O 1
ATOM 470 N N . TYR A 1 60 ? 10.438 -15.562 -21.109 1 97.62 60 TYR A N 1
ATOM 471 C CA . TYR A 1 60 ? 10.758 -15.078 -19.766 1 97.62 60 TYR A CA 1
ATOM 472 C C . TYR A 1 60 ? 11.656 -16.062 -19.031 1 97.62 60 TYR A C 1
ATOM 474 O O . TYR A 1 60 ? 12.172 -15.766 -17.953 1 97.62 60 TYR A O 1
ATOM 482 N N . CYS A 1 61 ? 11.898 -17.266 -19.5 1 97.62 61 CYS A N 1
ATOM 483 C CA . CYS A 1 61 ? 12.359 -18.375 -18.688 1 97.62 61 CYS A CA 1
ATOM 484 C C . CYS A 1 61 ? 13.859 -18.594 -18.859 1 97.62 61 CYS A C 1
ATOM 486 O O . CYS A 1 61 ? 14.336 -18.844 -19.953 1 97.62 61 CYS A O 1
ATOM 488 N N . SER A 1 62 ? 14.578 -18.625 -17.812 1 97.12 62 SER A N 1
ATOM 489 C CA . SER A 1 62 ? 16.016 -18.859 -17.828 1 97.12 62 SER A CA 1
ATOM 490 C C . SER A 1 62 ? 16.328 -20.312 -18.141 1 97.12 62 SER A C 1
ATOM 492 O O . SER A 1 62 ? 17.469 -20.656 -18.484 1 97.12 62 SER A O 1
ATOM 494 N N . GLN A 1 63 ? 15.367 -21.156 -18 1 97.62 63 GLN A N 1
ATOM 495 C CA . GLN A 1 63 ? 15.594 -22.594 -18.141 1 97.62 63 GLN A CA 1
ATOM 496 C C . GLN A 1 63 ? 15.484 -23.031 -19.609 1 97.62 63 GLN A C 1
ATOM 498 O O . GLN A 1 63 ? 15.836 -24.156 -19.953 1 97.62 63 GLN A O 1
ATOM 503 N N . SER A 1 64 ? 14.93 -22.156 -20.469 1 97.69 64 SER A N 1
ATOM 504 C CA . SER A 1 64 ? 14.789 -22.484 -21.875 1 97.69 64 SER A CA 1
ATOM 505 C C . SER A 1 64 ? 16.156 -22.703 -22.531 1 97.69 64 SER A C 1
ATOM 507 O O . SER A 1 64 ? 17.047 -21.859 -22.422 1 97.69 64 SER A O 1
ATOM 509 N N . ALA A 1 65 ? 16.234 -23.75 -23.25 1 96.31 65 ALA A N 1
ATOM 510 C CA . ALA A 1 65 ? 17.469 -24.031 -23.984 1 96.31 65 ALA A CA 1
ATOM 511 C C . ALA A 1 65 ? 17.672 -23.047 -25.125 1 96.31 65 ALA A C 1
ATOM 513 O O . ALA A 1 65 ? 18.766 -22.953 -25.688 1 96.31 65 ALA A O 1
ATOM 514 N N . LYS A 1 66 ? 16.656 -22.312 -25.469 1 96.19 66 LYS A N 1
ATOM 515 C CA . LYS A 1 66 ? 16.703 -21.344 -26.562 1 96.19 66 LYS A CA 1
ATOM 516 C C . LYS A 1 66 ? 17.266 -20 -26.094 1 96.19 66 LYS A C 1
ATOM 518 O O . LYS A 1 66 ? 17.609 -19.141 -26.906 1 96.19 66 LYS A O 1
ATOM 523 N N . ASN A 1 67 ? 17.25 -19.859 -24.812 1 95.88 67 ASN A N 1
ATOM 524 C CA . ASN A 1 67 ? 17.734 -18.609 -24.234 1 95.88 67 ASN A CA 1
ATOM 525 C C . ASN A 1 67 ? 19.172 -18.75 -23.719 1 95.88 67 ASN A C 1
ATOM 527 O O . ASN A 1 67 ? 19.531 -19.812 -23.188 1 95.88 67 ASN A O 1
ATOM 531 N N . ASP A 1 68 ? 19.922 -17.719 -23.875 1 94.69 68 ASP A N 1
ATOM 532 C CA . ASP A 1 68 ? 21.312 -17.734 -23.453 1 94.69 68 ASP A CA 1
ATOM 533 C C . ASP A 1 68 ? 21.469 -17.141 -22.047 1 94.69 68 ASP A C 1
ATOM 535 O O . ASP A 1 68 ? 21.891 -15.984 -21.906 1 94.69 68 ASP A O 1
ATOM 539 N N . THR A 1 69 ? 21.188 -17.953 -21.078 1 94.56 69 THR A N 1
ATOM 540 C CA . THR A 1 69 ? 21.266 -17.5 -19.703 1 94.56 69 THR A CA 1
ATOM 541 C C . THR A 1 69 ? 22.422 -18.172 -18.984 1 94.56 69 THR A C 1
ATOM 543 O O . THR A 1 69 ? 23.031 -19.109 -19.516 1 94.56 69 THR A O 1
ATOM 546 N N . SER A 1 70 ? 22.766 -17.688 -17.828 1 93.56 70 SER A N 1
ATOM 54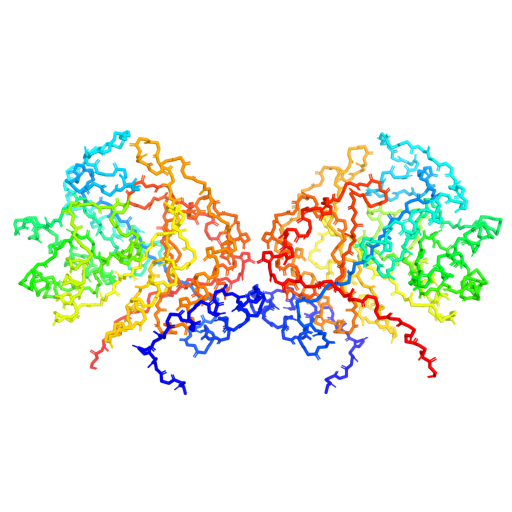7 C CA . SER A 1 70 ? 23.875 -18.234 -17.047 1 93.56 70 SER A CA 1
ATOM 548 C C . SER A 1 70 ? 23.422 -19.375 -16.156 1 93.56 70 SER A C 1
ATOM 550 O O . SER A 1 70 ? 24.172 -19.828 -15.281 1 93.56 70 SER A O 1
ATOM 552 N N . LEU A 1 71 ? 22.266 -19.844 -16.344 1 95.25 71 LEU A N 1
ATOM 553 C CA . LEU A 1 71 ? 21.703 -20.875 -15.484 1 95.25 71 LEU A CA 1
ATOM 554 C C . LEU A 1 71 ? 22.453 -22.203 -15.664 1 95.25 71 LEU A C 1
ATOM 556 O O . LEU A 1 71 ? 22.656 -22.656 -16.797 1 95.25 71 LEU A O 1
ATOM 560 N N . GLU A 1 72 ? 22.859 -22.781 -14.602 1 94.56 72 GLU A N 1
ATOM 561 C CA . GLU A 1 72 ? 23.5 -24.094 -14.625 1 94.56 72 GLU A CA 1
ATOM 562 C C . GLU A 1 72 ? 22.453 -25.203 -14.711 1 94.56 72 GLU A C 1
ATOM 564 O O . GLU A 1 72 ? 21.516 -25.25 -13.922 1 94.56 72 GLU A O 1
ATOM 569 N N . ARG A 1 73 ? 22.719 -26.094 -15.57 1 95.19 73 ARG A N 1
ATOM 570 C CA . ARG A 1 73 ? 21.812 -27.234 -15.734 1 95.19 73 ARG A CA 1
ATOM 571 C C . ARG A 1 73 ? 22.047 -28.281 -14.664 1 95.19 73 ARG A C 1
ATOM 573 O O . ARG A 1 73 ? 23.203 -28.531 -14.258 1 95.19 73 ARG A O 1
ATOM 580 N N . GLU A 1 74 ? 20.969 -28.797 -14.211 1 96.5 74 GLU A N 1
ATOM 581 C CA . GLU A 1 74 ? 21.031 -29.875 -13.227 1 96.5 74 GLU A CA 1
ATOM 582 C C . GLU A 1 74 ? 20.078 -31.016 -13.602 1 96.5 74 GLU A C 1
ATOM 584 O O . GLU A 1 74 ? 18.922 -30.781 -13.922 1 96.5 74 GLU A O 1
ATOM 589 N N . LYS A 1 75 ? 20.609 -32.25 -13.523 1 96.62 75 LYS A N 1
ATOM 590 C CA . LYS A 1 75 ? 19.781 -33.438 -13.773 1 96.62 75 LYS A CA 1
ATOM 591 C C . LYS A 1 75 ? 18.734 -33.625 -12.664 1 96.62 75 LYS A C 1
ATOM 593 O O . LYS A 1 75 ? 18.75 -32.875 -11.68 1 96.62 75 LYS A O 1
ATOM 598 N N . LEU A 1 76 ? 17.844 -34.531 -12.914 1 98.06 76 LEU A N 1
ATOM 599 C CA . LEU A 1 76 ? 16.797 -34.844 -11.93 1 98.06 76 LEU A CA 1
ATOM 600 C C . LEU A 1 76 ? 17.422 -35.156 -10.57 1 98.06 76 LEU A C 1
ATOM 602 O O . LEU A 1 76 ? 18.297 -36 -10.469 1 98.06 76 LEU A O 1
ATOM 606 N N . LEU A 1 77 ? 16.953 -34.531 -9.555 1 98.19 77 LEU A N 1
ATOM 607 C CA . LEU A 1 77 ? 17.484 -34.719 -8.203 1 98.19 77 LEU A CA 1
ATOM 608 C C . LEU A 1 77 ? 17.234 -36.125 -7.703 1 98.19 77 LEU A C 1
ATOM 610 O O . LEU A 1 77 ? 16.203 -36.719 -8 1 98.19 77 LEU A O 1
ATOM 614 N N . PRO A 1 78 ? 18.188 -36.594 -6.887 1 98 78 PRO A N 1
ATOM 615 C CA . PRO A 1 78 ? 17.906 -37.844 -6.195 1 98 78 PRO A CA 1
ATOM 616 C C . PRO A 1 78 ? 16.75 -37.719 -5.203 1 98 78 PRO A C 1
ATOM 618 O O . PRO A 1 78 ? 16.547 -36.656 -4.605 1 98 78 PRO A O 1
ATOM 621 N N . LEU A 1 79 ? 16.047 -38.875 -5.047 1 98.38 79 LEU A N 1
ATOM 622 C CA . LEU A 1 79 ? 14.875 -38.906 -4.176 1 98.38 79 LEU A CA 1
ATOM 623 C C . LEU A 1 79 ? 15.211 -38.406 -2.777 1 98.38 79 LEU A C 1
ATOM 625 O O . LEU A 1 79 ? 14.445 -37.656 -2.189 1 98.38 79 LEU A O 1
ATOM 629 N N . GLN A 1 80 ? 16.359 -38.75 -2.289 1 98.38 80 GLN A N 1
ATOM 630 C CA . GLN A 1 80 ? 16.719 -38.406 -0.921 1 98.38 80 GLN A CA 1
ATOM 631 C C . GLN A 1 80 ? 16.875 -36.875 -0.771 1 98.38 80 GLN A C 1
ATOM 633 O O . GLN A 1 80 ? 16.516 -36.312 0.265 1 98.38 80 GLN A O 1
ATOM 638 N N . GLU A 1 81 ? 17.391 -36.219 -1.752 1 98.12 81 GLU A N 1
ATOM 639 C CA . GLU A 1 81 ? 17.531 -34.75 -1.712 1 98.12 81 GLU A CA 1
ATOM 640 C C . GLU A 1 81 ? 16.172 -34.062 -1.664 1 98.12 81 GLU A C 1
ATOM 642 O O . GLU A 1 81 ? 16 -33.062 -0.981 1 98.12 81 GLU A O 1
ATOM 647 N N . VAL A 1 82 ? 15.258 -34.625 -2.357 1 98.25 82 VAL A N 1
ATOM 648 C CA . VAL A 1 82 ? 13.898 -34.094 -2.367 1 98.25 82 VAL A CA 1
ATOM 649 C C . VAL A 1 82 ? 13.266 -34.281 -0.989 1 98.25 82 VAL A C 1
ATOM 651 O O . VAL A 1 82 ? 12.664 -33.344 -0.448 1 98.25 82 VAL A O 1
ATOM 654 N N . ILE A 1 83 ? 13.414 -35.438 -0.447 1 98.19 83 ILE A N 1
ATOM 655 C CA . ILE A 1 83 ? 12.867 -35.75 0.871 1 98.19 83 ILE A CA 1
ATOM 656 C C . ILE A 1 83 ? 13.461 -34.781 1.903 1 98.19 83 ILE A C 1
ATOM 658 O O . ILE A 1 83 ? 12.734 -34.219 2.721 1 98.19 83 ILE A O 1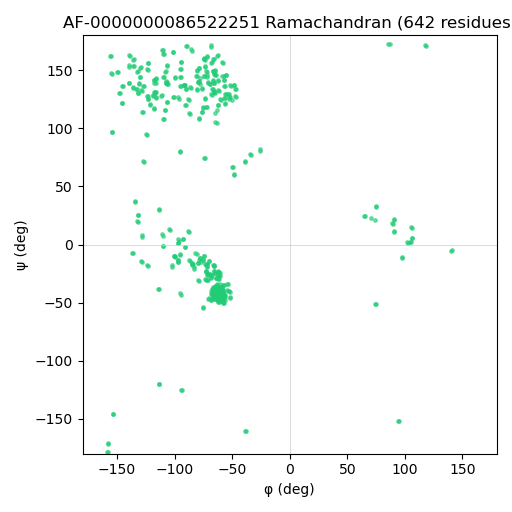
ATOM 662 N N . ASP A 1 84 ? 14.781 -34.562 1.818 1 98.19 84 ASP A N 1
ATOM 663 C CA . ASP A 1 84 ? 15.453 -33.688 2.758 1 98.19 84 ASP A CA 1
ATOM 664 C C . ASP A 1 84 ? 14.938 -32.25 2.621 1 98.19 84 ASP A C 1
ATOM 666 O O . ASP A 1 84 ? 14.727 -31.562 3.621 1 98.19 84 ASP A O 1
ATOM 670 N N . SER A 1 85 ? 14.773 -31.859 1.446 1 97.19 85 SER A N 1
ATOM 671 C CA . SER A 1 85 ? 14.25 -30.516 1.192 1 97.19 85 SER A CA 1
ATOM 672 C C . SER A 1 85 ? 12.828 -30.359 1.723 1 97.19 85 SER A C 1
ATOM 674 O O . SER A 1 85 ? 12.484 -29.328 2.309 1 97.19 85 SER A O 1
ATOM 676 N N . ALA A 1 86 ? 12.023 -31.344 1.505 1 97.25 86 ALA A N 1
ATOM 677 C CA . ALA A 1 86 ? 10.641 -31.312 1.978 1 97.25 86 ALA A CA 1
ATOM 678 C C . ALA A 1 86 ? 10.586 -31.25 3.502 1 97.25 86 ALA A C 1
ATOM 680 O O . ALA A 1 86 ? 9.789 -30.5 4.066 1 97.25 86 ALA A O 1
ATOM 681 N N . LYS A 1 87 ? 11.43 -32 4.125 1 97.12 87 LYS A N 1
ATOM 682 C CA . LYS A 1 87 ? 11.492 -32 5.582 1 97.12 87 LYS A CA 1
ATOM 683 C C . LYS A 1 87 ? 11.898 -30.625 6.102 1 97.12 87 LYS A C 1
ATOM 685 O O . LYS A 1 87 ? 11.336 -30.125 7.082 1 97.12 87 LYS A O 1
ATOM 690 N N . THR A 1 88 ? 12.852 -30.094 5.445 1 95.19 88 THR A N 1
ATOM 691 C CA . THR A 1 88 ? 13.281 -28.75 5.816 1 95.19 88 THR A CA 1
ATOM 692 C C . THR A 1 88 ? 12.141 -27.75 5.66 1 95.19 88 THR A C 1
ATOM 694 O O . THR A 1 88 ? 11.898 -26.922 6.547 1 95.19 88 THR A O 1
ATOM 697 N N . ALA A 1 89 ? 11.461 -27.828 4.551 1 93.81 89 ALA A N 1
ATOM 698 C CA . ALA A 1 89 ? 10.312 -26.953 4.289 1 93.81 89 ALA A CA 1
ATOM 699 C C . ALA A 1 89 ? 9.25 -27.109 5.367 1 93.81 89 ALA A C 1
ATOM 701 O O . ALA A 1 89 ? 8.68 -26.125 5.84 1 93.81 89 ALA A O 1
ATOM 702 N N . GLN A 1 90 ? 8.992 -28.312 5.742 1 92.88 90 GLN A N 1
ATOM 703 C CA . GLN A 1 90 ? 8.008 -28.594 6.773 1 92.88 90 GLN A CA 1
ATOM 704 C C . GLN A 1 90 ? 8.383 -27.953 8.102 1 92.88 90 GLN A C 1
ATOM 706 O O . GLN A 1 90 ? 7.531 -27.359 8.773 1 92.88 90 GLN A O 1
ATOM 711 N N . THR A 1 91 ? 9.633 -28.047 8.43 1 91.25 91 THR A N 1
ATOM 712 C CA . THR A 1 91 ? 10.117 -27.469 9.68 1 91.25 91 THR A CA 1
ATOM 713 C C . THR A 1 91 ? 9.984 -25.953 9.672 1 91.25 91 THR A C 1
ATOM 715 O O . THR A 1 91 ? 9.82 -25.328 10.719 1 91.25 91 THR A O 1
ATOM 718 N N . GLN A 1 92 ? 9.984 -25.516 8.492 1 87.5 92 GLN A N 1
ATOM 719 C CA . GLN A 1 92 ? 9.906 -24.062 8.336 1 87.5 92 GLN A CA 1
ATOM 720 C C . GLN A 1 92 ? 8.453 -23.594 8.227 1 87.5 92 GLN A C 1
ATOM 722 O O . GLN A 1 92 ? 8.188 -22.406 8.039 1 87.5 92 GLN A O 1
ATOM 727 N N . GLY A 1 93 ? 7.531 -24.516 8.234 1 87.62 93 GLY A N 1
ATOM 728 C CA . GLY A 1 93 ? 6.129 -24.156 8.336 1 87.62 93 GLY A CA 1
ATOM 729 C C . GLY A 1 93 ? 5.375 -24.312 7.031 1 87.62 93 GLY A C 1
ATOM 730 O O . GLY A 1 93 ? 4.191 -23.984 6.945 1 87.62 93 GLY A O 1
ATOM 731 N N . ALA A 1 94 ? 6.02 -24.859 5.992 1 91.62 94 ALA A N 1
ATOM 732 C CA . ALA A 1 94 ? 5.34 -25.062 4.715 1 91.62 94 ALA A CA 1
ATOM 733 C C . ALA A 1 94 ? 4.277 -26.156 4.82 1 91.62 94 ALA A C 1
ATOM 735 O O . ALA A 1 94 ? 4.504 -27.188 5.453 1 91.62 94 ALA A O 1
ATOM 736 N N . THR A 1 95 ? 3.166 -25.828 4.188 1 92.94 95 THR A N 1
ATOM 737 C CA . THR A 1 95 ? 2.105 -26.828 4.195 1 92.94 95 THR A CA 1
ATOM 738 C C . THR A 1 95 ? 2.045 -27.562 2.859 1 92.94 95 THR A C 1
ATOM 740 O O . THR A 1 95 ? 1.498 -28.672 2.777 1 92.94 95 THR A O 1
ATOM 743 N N . ARG A 1 96 ? 2.631 -26.984 1.87 1 95.06 96 ARG A N 1
ATOM 744 C CA . ARG A 1 96 ? 2.672 -27.562 0.533 1 95.06 96 ARG A CA 1
ATOM 745 C C . ARG A 1 96 ? 4.09 -27.547 -0.029 1 95.06 96 ARG A C 1
ATOM 747 O O . ARG A 1 96 ? 4.828 -26.578 0.166 1 95.06 96 ARG A O 1
ATOM 754 N N . PHE A 1 97 ? 4.387 -28.641 -0.647 1 97.12 97 PHE A N 1
ATOM 755 C CA . PHE A 1 97 ? 5.695 -28.781 -1.277 1 97.12 97 PHE A CA 1
ATOM 756 C C . PHE A 1 97 ? 5.555 -28.969 -2.783 1 97.12 97 PHE A C 1
ATOM 758 O O . PHE A 1 97 ? 5 -29.969 -3.236 1 97.12 97 PHE A O 1
ATOM 765 N N . CYS A 1 98 ? 6.094 -28 -3.48 1 97.88 98 CYS A N 1
ATOM 766 C CA . CYS A 1 98 ? 5.977 -28 -4.934 1 97.88 98 CYS A CA 1
ATOM 767 C C . CYS A 1 98 ? 7.301 -28.375 -5.59 1 97.88 98 CYS A C 1
ATOM 769 O O . CYS A 1 98 ? 8.367 -27.953 -5.133 1 97.88 98 CYS A O 1
ATOM 771 N N . MET A 1 99 ? 7.176 -29.172 -6.586 1 98.56 99 MET A N 1
ATOM 772 C CA . MET A 1 99 ? 8.344 -29.625 -7.34 1 98.56 99 MET A CA 1
ATOM 773 C C . MET A 1 99 ? 8.195 -29.281 -8.82 1 98.56 99 MET A C 1
ATOM 775 O O . MET A 1 99 ? 7.195 -29.625 -9.445 1 98.56 99 MET A O 1
ATOM 779 N N . GLY A 1 100 ? 9.148 -28.594 -9.344 1 98.25 100 GLY A N 1
ATOM 780 C CA . GLY A 1 100 ? 9.109 -28.219 -10.75 1 98.25 100 GLY A CA 1
ATOM 781 C C . GLY A 1 100 ? 10.227 -28.828 -11.562 1 98.25 100 GLY A C 1
ATOM 782 O O . GLY A 1 100 ? 11.352 -28.984 -11.078 1 98.25 100 GLY A O 1
ATOM 783 N N . ALA A 1 101 ? 9.938 -29.188 -12.773 1 98.5 101 ALA A N 1
ATOM 784 C CA . ALA A 1 101 ? 10.938 -29.75 -13.688 1 98.5 101 ALA A CA 1
ATOM 785 C C . ALA A 1 101 ? 10.922 -29.016 -15.023 1 98.5 101 ALA A C 1
ATOM 787 O O . ALA A 1 101 ? 9.859 -28.781 -15.609 1 98.5 101 ALA A O 1
ATOM 788 N N . ALA A 1 102 ? 12.07 -28.656 -15.5 1 97.88 102 ALA A N 1
ATOM 789 C CA . ALA A 1 102 ? 12.203 -27.984 -16.797 1 97.88 102 ALA A CA 1
ATOM 790 C C . ALA A 1 102 ? 11.992 -28.969 -17.953 1 97.88 102 ALA A C 1
ATOM 792 O O . ALA A 1 102 ? 12.945 -29.344 -18.625 1 97.88 102 ALA A O 1
ATOM 793 N N . TRP A 1 103 ? 10.742 -29.344 -18.172 1 97.31 103 TRP A N 1
ATOM 794 C CA . TRP A 1 103 ? 10.367 -30.25 -19.25 1 97.31 103 TRP A CA 1
ATOM 795 C C . TRP A 1 103 ? 9.227 -29.672 -20.078 1 97.31 103 TRP A C 1
ATOM 797 O O . TRP A 1 103 ? 8.422 -28.891 -19.562 1 97.31 103 TRP A O 1
ATOM 807 N N . ARG A 1 104 ? 9.188 -30.078 -21.344 1 97.44 104 ARG A N 1
ATOM 808 C CA . ARG A 1 104 ? 7.98 -29.906 -22.141 1 97.44 104 ARG A CA 1
ATOM 809 C C . ARG A 1 104 ? 6.867 -30.828 -21.672 1 97.44 104 ARG A C 1
ATOM 811 O O . ARG A 1 104 ? 5.715 -30.422 -21.547 1 97.44 104 ARG A O 1
ATOM 818 N N . ASN A 1 105 ? 7.18 -32 -21.469 1 97.25 105 ASN A N 1
ATOM 819 C CA . ASN A 1 105 ? 6.375 -33.094 -20.938 1 97.25 105 ASN A CA 1
ATOM 820 C C . ASN A 1 105 ? 7.25 -34.156 -20.297 1 97.25 105 ASN A C 1
ATOM 822 O O . ASN A 1 105 ? 8.367 -34.406 -20.75 1 97.25 105 ASN A O 1
ATOM 826 N N . PRO A 1 106 ? 6.793 -34.812 -19.297 1 97.62 106 PRO A N 1
ATOM 827 C CA . PRO A 1 106 ? 7.582 -35.906 -18.719 1 97.62 106 PRO A CA 1
ATOM 828 C C . PRO A 1 106 ? 7.48 -37.219 -19.531 1 97.62 106 PRO A C 1
ATOM 830 O O . PRO A 1 106 ? 6.402 -37.562 -20.016 1 97.62 106 PRO A O 1
ATOM 833 N N . THR A 1 107 ? 8.594 -37.875 -19.656 1 96.62 107 THR A N 1
ATOM 834 C CA . THR A 1 107 ? 8.539 -39.25 -20.125 1 96.62 107 THR A CA 1
ATOM 835 C C . THR A 1 107 ? 7.969 -40.188 -19.047 1 96.62 107 THR A C 1
ATOM 837 O O . THR A 1 107 ? 7.922 -39.812 -17.875 1 96.62 107 THR A O 1
ATOM 840 N N . ASP A 1 108 ? 7.559 -41.312 -19.438 1 95.94 108 ASP A N 1
ATOM 841 C CA . ASP A 1 108 ? 7.043 -42.281 -18.453 1 95.94 108 ASP A CA 1
ATOM 842 C C . ASP A 1 108 ? 8.109 -42.625 -17.422 1 95.94 108 ASP A C 1
ATOM 844 O O . ASP A 1 108 ? 7.805 -42.781 -16.234 1 95.94 108 ASP A O 1
ATOM 848 N N . LYS A 1 109 ? 9.32 -42.75 -17.906 1 96.62 109 LYS A N 1
ATOM 849 C CA . LYS A 1 109 ? 10.422 -43.062 -17 1 96.62 109 LYS A CA 1
ATOM 850 C C . LYS A 1 109 ? 10.602 -41.938 -15.977 1 96.62 109 LYS A C 1
ATOM 852 O O . LYS A 1 109 ? 10.727 -42.219 -14.781 1 96.62 109 LYS A O 1
ATOM 857 N N . ASN A 1 110 ? 10.656 -40.75 -16.438 1 97.06 110 ASN A N 1
ATOM 858 C CA . ASN A 1 110 ? 10.781 -39.594 -15.539 1 97.06 110 ASN A CA 1
ATOM 859 C C . ASN A 1 110 ? 9.586 -39.5 -14.594 1 97.06 110 ASN A C 1
ATOM 861 O O . ASN A 1 110 ? 9.742 -39.156 -13.422 1 97.06 110 ASN A O 1
ATOM 865 N N . LEU A 1 111 ? 8.445 -39.812 -15.148 1 98.44 111 LEU A N 1
ATOM 866 C CA . LEU A 1 111 ? 7.23 -39.719 -14.344 1 98.44 111 LEU A CA 1
ATOM 867 C C . LEU A 1 111 ? 7.281 -40.688 -13.172 1 98.44 111 LEU A C 1
ATOM 869 O O . LEU A 1 111 ? 6.809 -40.375 -12.078 1 98.44 111 LEU A O 1
ATOM 873 N N . GLU A 1 112 ? 7.82 -41.875 -13.453 1 98.19 112 GLU A N 1
ATOM 874 C CA . GLU A 1 112 ? 7.953 -42.844 -12.391 1 98.19 112 GLU A CA 1
ATOM 875 C C . GLU A 1 112 ? 8.781 -42.312 -11.227 1 98.19 112 GLU A C 1
ATOM 877 O O . GLU A 1 112 ? 8.438 -42.531 -10.062 1 98.19 112 GLU A O 1
ATOM 882 N N . ARG A 1 113 ? 9.82 -41.625 -11.578 1 98.38 113 ARG A N 1
ATOM 883 C CA . ARG A 1 113 ? 10.672 -41.031 -10.547 1 98.38 113 ARG A CA 1
ATOM 884 C C . ARG A 1 113 ? 9.922 -39.938 -9.789 1 98.38 113 ARG A C 1
ATOM 886 O O . ARG A 1 113 ? 10.039 -39.812 -8.57 1 98.38 113 ARG A O 1
ATOM 893 N N . VAL A 1 114 ? 9.172 -39.125 -10.477 1 98.69 114 VAL A N 1
ATOM 894 C CA . VAL A 1 114 ? 8.414 -38.062 -9.852 1 98.69 114 VAL A CA 1
ATOM 895 C C . VAL A 1 114 ? 7.336 -38.656 -8.945 1 98.69 114 VAL A C 1
ATOM 897 O O . VAL A 1 114 ? 7.062 -38.094 -7.867 1 98.69 114 VAL A O 1
ATOM 900 N N . ILE A 1 115 ? 6.703 -39.719 -9.383 1 98.69 115 ILE A N 1
ATOM 901 C CA . ILE A 1 115 ? 5.676 -40.406 -8.594 1 98.69 115 ILE A CA 1
ATOM 902 C C . ILE A 1 115 ? 6.258 -40.812 -7.246 1 98.69 115 ILE A C 1
ATOM 904 O O . ILE A 1 115 ? 5.625 -40.625 -6.203 1 98.69 115 ILE A O 1
ATOM 908 N N . GLU A 1 116 ? 7.484 -41.344 -7.277 1 98.69 116 GLU A N 1
ATOM 909 C CA . GLU A 1 116 ? 8.156 -41.688 -6.027 1 98.69 116 GLU A CA 1
ATOM 910 C C . GLU A 1 116 ? 8.328 -40.438 -5.133 1 98.69 116 GLU A C 1
ATOM 912 O O . GLU A 1 116 ? 8.148 -40.531 -3.918 1 98.69 116 GLU A O 1
ATOM 917 N N . MET A 1 117 ? 8.664 -39.375 -5.723 1 98.75 117 MET A N 1
ATOM 918 C CA . MET A 1 117 ? 8.836 -38.125 -4.98 1 98.75 117 MET A CA 1
ATOM 919 C C . MET A 1 117 ? 7.52 -37.656 -4.371 1 98.75 117 MET A C 1
ATOM 921 O O . MET A 1 117 ? 7.465 -37.281 -3.199 1 98.75 117 MET A O 1
ATOM 925 N N . VAL A 1 118 ? 6.484 -37.719 -5.156 1 98.75 118 VAL A N 1
ATOM 926 C CA . VAL A 1 118 ? 5.156 -37.344 -4.707 1 98.75 118 VAL A CA 1
ATOM 927 C C . VAL A 1 118 ? 4.734 -38.188 -3.512 1 98.75 118 VAL A C 1
ATOM 929 O O . VAL A 1 118 ? 4.27 -37.656 -2.498 1 98.75 118 VAL A O 1
ATOM 932 N N . GLN A 1 119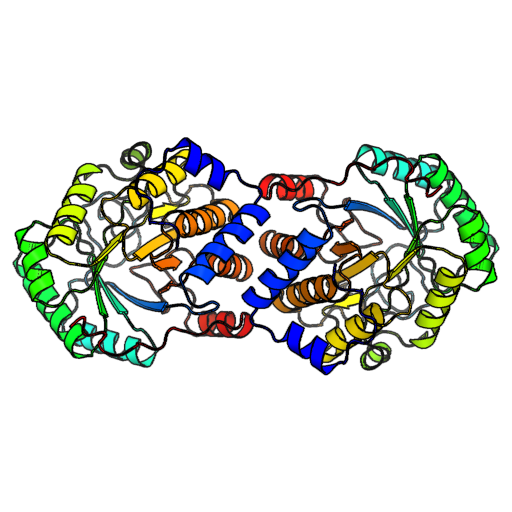 ? 4.918 -39.469 -3.656 1 98.69 119 GLN A N 1
ATOM 933 C CA . GLN A 1 119 ? 4.539 -40.375 -2.588 1 98.69 119 GLN A CA 1
ATOM 934 C C . GLN A 1 119 ? 5.34 -40.125 -1.317 1 98.69 119 GLN A C 1
ATOM 936 O O . GLN A 1 119 ? 4.793 -40.156 -0.213 1 98.69 119 GLN A O 1
ATOM 941 N N . ALA A 1 120 ? 6.582 -39.812 -1.494 1 98.25 120 ALA A N 1
ATOM 942 C CA . ALA A 1 120 ? 7.43 -39.531 -0.342 1 98.25 120 ALA A CA 1
ATOM 943 C C . ALA A 1 120 ? 6.969 -38.25 0.371 1 98.25 120 ALA A C 1
ATOM 945 O O . ALA A 1 120 ? 6.852 -38.219 1.598 1 98.25 120 ALA A O 1
ATOM 946 N N . VAL A 1 121 ? 6.719 -37.219 -0.395 1 97.81 121 VAL A N 1
ATOM 947 C CA . VAL A 1 121 ? 6.281 -35.938 0.168 1 97.81 121 VAL A CA 1
ATOM 948 C C . VAL A 1 121 ? 4.922 -36.125 0.838 1 97.81 121 VAL A C 1
ATOM 950 O O . VAL A 1 121 ? 4.695 -35.594 1.936 1 97.81 121 VAL A O 1
ATOM 953 N N . LYS A 1 122 ? 4.055 -36.844 0.135 1 97.5 122 LYS A N 1
ATOM 954 C CA . LYS A 1 122 ? 2.748 -37.156 0.706 1 97.5 122 LYS A CA 1
ATOM 955 C C . LYS A 1 122 ? 2.885 -37.906 2.031 1 97.5 122 LYS A C 1
ATOM 957 O O . LYS A 1 122 ? 2.129 -37.656 2.971 1 97.5 122 LYS A O 1
ATOM 962 N N . GLY A 1 123 ? 3.789 -38.75 2.062 1 96.81 123 GLY A N 1
ATOM 963 C CA . GLY A 1 123 ? 4.055 -39.531 3.264 1 96.81 123 GLY A CA 1
ATOM 964 C C . GLY A 1 123 ? 4.48 -38.688 4.441 1 96.81 123 GLY A C 1
ATOM 965 O O . GLY A 1 123 ? 4.34 -39.094 5.598 1 96.81 123 GLY A O 1
ATOM 966 N N . LEU A 1 124 ? 5.016 -37.531 4.211 1 96.06 124 LEU A N 1
ATOM 967 C CA . LEU A 1 124 ? 5.422 -36.594 5.258 1 96.06 124 LEU A CA 1
ATOM 968 C C . LEU A 1 124 ? 4.23 -35.812 5.777 1 96.06 124 LEU A C 1
ATOM 970 O O . LEU A 1 124 ? 4.359 -35.031 6.723 1 96.06 124 LEU A O 1
ATOM 974 N N . GLY A 1 125 ? 3.092 -36 5.059 1 94.94 125 GLY A N 1
ATOM 975 C CA . GLY A 1 125 ? 1.885 -35.312 5.492 1 94.94 125 GLY A CA 1
ATOM 976 C C . GLY A 1 125 ? 1.712 -33.938 4.852 1 94.94 125 GLY A C 1
ATOM 977 O O . GLY A 1 125 ? 0.877 -33.156 5.285 1 94.94 125 GLY A O 1
ATOM 978 N N . MET A 1 126 ? 2.484 -33.562 3.83 1 95.31 126 MET A N 1
ATOM 979 C CA . MET A 1 126 ? 2.383 -32.281 3.137 1 95.31 126 MET A CA 1
ATOM 980 C C . MET A 1 126 ? 1.494 -32.406 1.904 1 95.31 126 MET A C 1
ATOM 982 O O . MET A 1 126 ? 1.351 -33.5 1.338 1 95.31 126 MET A O 1
ATOM 986 N N . GLU A 1 127 ? 0.882 -31.312 1.592 1 96.5 127 GLU A N 1
ATOM 987 C CA . GLU A 1 127 ? 0.261 -31.266 0.271 1 96.5 127 GLU A CA 1
ATOM 988 C C . GLU A 1 127 ? 1.312 -31.297 -0.834 1 96.5 127 GLU A C 1
ATOM 990 O O . GLU A 1 127 ? 2.369 -30.688 -0.719 1 96.5 127 GLU A O 1
ATOM 995 N N . THR A 1 128 ? 0.957 -32.031 -1.903 1 97.94 128 THR A N 1
ATOM 996 C CA . THR A 1 128 ? 1.908 -32.25 -2.988 1 97.94 128 THR A CA 1
ATOM 997 C C . THR A 1 128 ? 1.515 -31.438 -4.219 1 97.94 128 THR A C 1
ATOM 999 O O . THR A 1 128 ? 0.329 -31.297 -4.527 1 97.94 128 THR A O 1
ATOM 1002 N N . CYS A 1 129 ? 2.494 -30.906 -4.855 1 98.25 129 CYS A N 1
ATOM 1003 C CA . CYS A 1 129 ? 2.309 -30.125 -6.074 1 98.25 129 CYS A CA 1
ATOM 1004 C C . CYS A 1 129 ? 3.471 -30.328 -7.039 1 98.25 129 CYS A C 1
ATOM 1006 O O . CYS A 1 129 ? 4.629 -30.391 -6.617 1 98.25 129 CYS A O 1
ATOM 1008 N N . VAL A 1 130 ? 3.16 -30.5 -8.32 1 98.75 130 VAL A N 1
ATOM 1009 C CA . VAL A 1 130 ? 4.238 -30.594 -9.297 1 98.75 130 VAL A CA 1
ATOM 1010 C C . VAL A 1 130 ? 3.898 -29.75 -10.523 1 98.75 130 VAL A C 1
ATOM 1012 O O . VAL A 1 130 ? 2.729 -29.453 -10.773 1 98.75 130 VAL A O 1
ATOM 1015 N N . THR A 1 131 ? 4.844 -29.297 -11.227 1 98.44 131 THR A N 1
ATOM 1016 C CA . THR A 1 131 ? 4.77 -28.75 -12.57 1 98.44 131 THR A CA 1
ATOM 1017 C C . THR A 1 131 ? 5.781 -29.422 -13.492 1 98.44 131 THR A C 1
ATOM 1019 O O . THR A 1 131 ? 6.992 -29.234 -13.336 1 98.44 131 THR A O 1
ATOM 1022 N N . LEU A 1 132 ? 5.273 -30.172 -14.492 1 98.5 132 LEU A N 1
ATOM 1023 C CA . LEU A 1 132 ? 6.121 -31.047 -15.305 1 98.5 132 LEU A CA 1
ATOM 1024 C C . LEU A 1 132 ? 5.906 -30.781 -16.781 1 98.5 132 LEU A C 1
ATOM 1026 O O . LEU A 1 132 ? 6.371 -31.547 -17.641 1 98.5 132 LEU A O 1
ATOM 1030 N N . GLY A 1 133 ? 5.152 -29.781 -17.109 1 97.81 133 GLY A N 1
ATOM 1031 C CA . GLY A 1 133 ? 4.793 -29.531 -18.5 1 97.81 133 GLY A CA 1
ATOM 1032 C C . GLY A 1 133 ? 3.465 -30.141 -18.891 1 97.81 133 GLY A C 1
ATOM 1033 O O . GLY A 1 133 ? 2.537 -30.203 -18.078 1 97.81 133 GLY A O 1
ATOM 1034 N N . MET A 1 134 ? 3.283 -30.484 -20.125 1 98.19 134 MET A N 1
ATOM 1035 C CA . MET A 1 134 ? 2.035 -31.031 -20.641 1 98.19 134 MET A CA 1
ATOM 1036 C C . MET A 1 134 ? 1.866 -32.469 -20.203 1 98.19 134 MET A C 1
ATOM 1038 O O . MET A 1 134 ? 2.84 -33.25 -20.156 1 98.19 134 MET A O 1
ATOM 1042 N N . LEU A 1 135 ? 0.651 -32.812 -19.969 1 98.38 135 LEU A N 1
ATOM 1043 C CA . LEU A 1 135 ? 0.328 -34.188 -19.547 1 98.38 135 LEU A CA 1
ATOM 1044 C C . LEU A 1 135 ? -0.695 -34.812 -20.484 1 98.38 135 LEU A C 1
ATOM 1046 O O . LEU A 1 135 ? -1.58 -34.125 -21 1 98.38 135 LEU A O 1
ATOM 1050 N N . THR A 1 136 ? -0.607 -36.125 -20.594 1 97.56 136 THR A N 1
ATOM 1051 C CA . THR A 1 136 ? -1.712 -36.906 -21.141 1 97.56 136 THR A CA 1
ATOM 1052 C C . THR A 1 136 ? -2.703 -37.25 -20.031 1 97.56 136 THR A C 1
ATOM 1054 O O . THR A 1 136 ? -2.4 -37.125 -18.844 1 97.56 136 THR A O 1
ATOM 1057 N N . ASP A 1 137 ? -3.818 -37.719 -20.453 1 97.81 137 ASP A N 1
ATOM 1058 C CA . ASP A 1 137 ? -4.832 -38.156 -19.516 1 97.81 137 ASP A CA 1
ATOM 1059 C C . ASP A 1 137 ? -4.293 -39.281 -18.625 1 97.81 137 ASP A C 1
ATOM 1061 O O . ASP A 1 137 ? -4.523 -39.281 -17.422 1 97.81 137 ASP A O 1
ATOM 1065 N N . ARG A 1 138 ? -3.588 -40.156 -19.266 1 98 138 ARG A N 1
ATOM 1066 C CA . ARG A 1 138 ? -3.025 -41.312 -18.531 1 98 138 ARG A CA 1
ATOM 1067 C C . ARG A 1 138 ? -2.021 -40.844 -17.484 1 98 138 ARG A C 1
ATOM 1069 O O . ARG A 1 138 ? -2.027 -41.344 -16.359 1 98 138 ARG A O 1
ATOM 1076 N N . GLN A 1 139 ? -1.195 -39.938 -17.812 1 98.5 139 GLN A N 1
ATOM 1077 C CA . GLN A 1 139 ? -0.187 -39.438 -16.891 1 98.5 139 GLN A CA 1
ATOM 1078 C C . GLN A 1 139 ? -0.834 -38.719 -15.719 1 98.5 139 GLN A C 1
ATOM 1080 O O . GLN A 1 139 ? -0.4 -38.844 -14.578 1 98.5 139 GLN A O 1
ATOM 1085 N N . ALA A 1 140 ? -1.859 -37.906 -16 1 98.62 140 ALA A N 1
ATOM 1086 C CA . ALA A 1 140 ? -2.592 -37.219 -14.945 1 98.62 140 ALA A CA 1
ATOM 1087 C C . ALA A 1 140 ? -3.199 -38.219 -13.953 1 98.62 140 ALA A C 1
ATOM 1089 O O . ALA A 1 140 ? -3.105 -38.031 -12.734 1 98.62 140 ALA A O 1
ATOM 1090 N N . SER A 1 141 ? -3.77 -39.281 -14.477 1 98.5 141 SER A N 1
ATOM 1091 C CA . SER A 1 141 ? -4.375 -40.312 -13.633 1 98.5 141 SER A CA 1
ATOM 1092 C C . SER A 1 141 ? -3.332 -40.969 -12.742 1 98.5 141 SER A C 1
ATOM 1094 O O . SER A 1 141 ? -3.588 -41.25 -11.57 1 98.5 141 SER A O 1
ATOM 1096 N N . ARG A 1 142 ? -2.201 -41.25 -13.305 1 98.5 142 ARG A N 1
ATOM 1097 C CA . ARG A 1 142 ? -1.123 -41.875 -12.547 1 98.5 142 ARG A CA 1
ATOM 1098 C C . ARG A 1 142 ? -0.664 -40.969 -11.406 1 98.5 142 ARG A C 1
ATOM 1100 O O . ARG A 1 142 ? -0.384 -41.438 -10.305 1 98.5 142 ARG A O 1
ATOM 1107 N N . LEU A 1 143 ? -0.548 -39.688 -11.688 1 98.75 143 LEU A N 1
ATOM 1108 C CA . LEU A 1 143 ? -0.149 -38.719 -10.664 1 98.75 143 LEU A CA 1
ATOM 1109 C C . LEU A 1 143 ? -1.195 -38.656 -9.562 1 98.75 143 LEU A C 1
ATOM 1111 O O . LEU A 1 143 ? -0.852 -38.562 -8.383 1 98.75 143 LEU A O 1
ATOM 1115 N N . LYS A 1 144 ? -2.453 -38.625 -9.969 1 98.69 144 LYS A N 1
ATOM 1116 C CA . LYS A 1 144 ? -3.525 -38.656 -8.984 1 98.69 144 LYS A CA 1
ATOM 1117 C C . LYS A 1 144 ? -3.422 -39.875 -8.07 1 98.69 144 LYS A C 1
ATOM 1119 O O . LYS A 1 144 ? -3.506 -39.75 -6.848 1 98.69 144 LYS A O 1
ATOM 1124 N N . ASP A 1 145 ? -3.227 -41 -8.688 1 98.31 145 ASP A N 1
ATOM 1125 C CA . ASP A 1 145 ? -3.127 -42.25 -7.953 1 98.31 145 ASP A CA 1
ATOM 1126 C C . ASP A 1 145 ? -1.938 -42.25 -6.996 1 98.31 145 ASP A C 1
ATOM 1128 O O . ASP A 1 145 ? -1.975 -42.875 -5.945 1 98.31 145 ASP A O 1
ATOM 1132 N N . ALA A 1 146 ? -0.957 -41.469 -7.367 1 98.19 146 ALA A N 1
ATOM 1133 C CA . ALA A 1 146 ? 0.255 -41.375 -6.559 1 98.19 146 ALA A CA 1
ATOM 1134 C C . ALA A 1 146 ? 0.036 -40.469 -5.348 1 98.19 146 ALA A C 1
ATOM 1136 O O . ALA A 1 146 ? 0.863 -40.438 -4.434 1 98.19 146 ALA A O 1
ATOM 1137 N N . GLY A 1 147 ? -1.053 -39.719 -5.348 1 97.94 147 GLY A N 1
ATOM 1138 C CA . GLY A 1 147 ? -1.341 -38.844 -4.219 1 97.94 147 GLY A CA 1
ATOM 1139 C C . GLY A 1 147 ? -1.076 -37.375 -4.512 1 97.94 147 GLY A C 1
ATOM 1140 O O . GLY A 1 147 ? -1.005 -36.562 -3.592 1 97.94 147 GLY A O 1
ATOM 1141 N N . LEU A 1 148 ? -0.922 -37.031 -5.766 1 98.69 148 LEU A N 1
ATOM 1142 C CA . LEU A 1 148 ? -0.711 -35.625 -6.105 1 98.69 148 LEU A CA 1
ATOM 1143 C C . LEU A 1 148 ? -1.948 -34.812 -5.781 1 98.69 148 LEU A C 1
ATOM 1145 O O . LEU A 1 148 ? -3.062 -35.156 -6.168 1 98.69 148 LEU A O 1
ATOM 1149 N N . ASP A 1 149 ? -1.751 -33.719 -5.117 1 98.38 149 ASP A N 1
ATOM 1150 C CA . ASP A 1 149 ? -2.867 -32.844 -4.723 1 98.38 149 ASP A CA 1
ATOM 1151 C C . ASP A 1 149 ? -3.082 -31.734 -5.734 1 98.38 149 ASP A C 1
ATOM 1153 O O . ASP A 1 149 ? -4.223 -31.406 -6.082 1 98.38 149 ASP A O 1
ATOM 1157 N N . TYR A 1 150 ? -1.95 -31.125 -6.188 1 98.56 150 TYR A N 1
ATOM 1158 C CA . TYR A 1 150 ? -2.035 -29.984 -7.102 1 98.56 150 TYR A CA 1
ATOM 1159 C C . TYR A 1 150 ? -1.137 -30.188 -8.312 1 98.56 150 TYR A C 1
ATOM 1161 O O . TYR A 1 150 ? -0.04 -30.75 -8.195 1 98.56 150 TYR A O 1
ATOM 1169 N N . TYR A 1 151 ? -1.579 -29.734 -9.414 1 98.81 151 TYR A N 1
ATOM 1170 C CA . TYR A 1 151 ? -0.746 -29.609 -10.602 1 98.81 151 TYR A CA 1
ATOM 1171 C C . TYR A 1 151 ? -0.693 -28.156 -11.078 1 98.81 151 TYR A C 1
ATOM 1173 O O . TYR A 1 151 ? -1.729 -27.562 -11.383 1 98.81 151 TYR A O 1
ATOM 1181 N N . ASN A 1 152 ? 0.507 -27.625 -11.117 1 98.56 152 ASN A N 1
ATOM 1182 C CA . ASN A 1 152 ? 0.689 -26.266 -11.609 1 98.56 152 ASN A CA 1
ATOM 1183 C C . ASN A 1 152 ? 0.903 -26.234 -13.117 1 98.56 152 ASN A C 1
ATOM 1185 O O . ASN A 1 152 ? 1.76 -26.953 -13.641 1 98.56 152 ASN A O 1
ATOM 1189 N N . HIS A 1 153 ? 0.128 -25.516 -13.758 1 98.56 153 HIS A N 1
ATOM 1190 C CA . HIS A 1 153 ? 0.181 -25.344 -15.203 1 98.56 153 HIS A CA 1
ATOM 1191 C C . HIS A 1 153 ? -0.41 -24 -15.625 1 98.56 153 HIS A C 1
ATOM 1193 O O . HIS A 1 153 ? -1.618 -23.891 -15.844 1 98.56 153 HIS A O 1
ATOM 1199 N N . ASN A 1 154 ? 0.437 -23 -15.828 1 98.12 154 ASN A N 1
ATOM 1200 C CA . ASN A 1 154 ? -0.01 -21.641 -16.047 1 98.12 154 ASN A CA 1
ATOM 1201 C C . ASN A 1 154 ? -0.5 -21.422 -17.469 1 98.12 154 ASN A C 1
ATOM 1203 O O . ASN A 1 154 ? -0.019 -22.078 -18.406 1 98.12 154 ASN A O 1
ATOM 1207 N N . LEU A 1 155 ? -1.418 -20.469 -17.531 1 98.44 155 LEU A N 1
ATOM 1208 C CA . LEU A 1 155 ? -1.773 -19.938 -18.844 1 98.44 155 LEU A CA 1
ATOM 1209 C C . LEU A 1 155 ? -0.788 -18.859 -19.281 1 98.44 155 LEU A C 1
ATOM 1211 O O . LEU A 1 155 ? -0.733 -18.5 -20.469 1 98.44 155 LEU A O 1
ATOM 1215 N N . ASP A 1 156 ? -0.08 -18.297 -18.375 1 98 156 ASP A N 1
ATOM 1216 C CA . ASP A 1 156 ? 1.005 -17.328 -18.531 1 98 156 ASP A CA 1
ATOM 1217 C C . ASP A 1 156 ? 0.467 -15.953 -18.906 1 98 156 ASP A C 1
ATOM 1219 O O . ASP A 1 156 ? 0.834 -14.953 -18.297 1 98 156 ASP A O 1
ATOM 1223 N N . THR A 1 157 ? -0.362 -15.914 -19.922 1 98.56 157 THR A N 1
ATOM 1224 C CA . THR A 1 157 ? -0.917 -14.656 -20.406 1 98.56 157 THR A CA 1
ATOM 1225 C C . THR A 1 157 ? -2.205 -14.891 -21.188 1 98.56 157 THR A C 1
ATOM 1227 O O . THR A 1 157 ? -2.785 -15.977 -21.125 1 98.56 157 THR A O 1
ATOM 1230 N N . SER A 1 158 ? -2.756 -13.852 -21.859 1 98.62 158 SER A N 1
ATOM 1231 C CA . SER A 1 158 ? -3.969 -13.969 -22.656 1 98.62 158 SER A CA 1
ATOM 1232 C C . SER A 1 158 ? -3.732 -14.836 -23.891 1 98.62 158 SER A C 1
ATOM 1234 O O . SER A 1 158 ? -2.594 -14.992 -24.344 1 98.62 158 SER A O 1
ATOM 1236 N N . PRO A 1 159 ? -4.871 -15.406 -24.406 1 98.19 159 PRO A N 1
ATOM 1237 C CA . PRO A 1 159 ? -4.727 -16.125 -25.672 1 98.19 159 PRO A CA 1
ATOM 1238 C C . PRO A 1 159 ? -4.164 -15.25 -26.797 1 98.19 159 PRO A C 1
ATOM 1240 O O . PRO A 1 159 ? -3.391 -15.727 -27.625 1 98.19 159 PRO A O 1
ATOM 1243 N N . GLU A 1 160 ? -4.508 -13.945 -26.828 1 98.38 160 GLU A N 1
ATOM 1244 C CA . GLU A 1 160 ? -4.145 -13.031 -27.906 1 98.38 160 GLU A CA 1
ATOM 1245 C C . GLU A 1 160 ? -2.66 -12.672 -27.844 1 98.38 160 GLU A C 1
ATOM 1247 O O . GLU A 1 160 ? -2.031 -12.438 -28.875 1 98.38 160 GLU A O 1
ATOM 1252 N N . PHE A 1 161 ? -2.092 -12.664 -26.641 1 98.5 161 PHE A N 1
ATOM 1253 C CA . PHE A 1 161 ? -0.717 -12.211 -26.453 1 98.5 161 PHE A CA 1
ATOM 1254 C C . PHE A 1 161 ? 0.232 -13.398 -26.344 1 98.5 161 PHE A C 1
ATOM 1256 O O . PHE A 1 161 ? 1.449 -13.242 -26.469 1 98.5 161 PHE A O 1
ATOM 1263 N N . TYR A 1 162 ? -0.252 -14.617 -26.234 1 98.44 162 TYR A N 1
ATOM 1264 C CA . TYR A 1 162 ? 0.496 -15.836 -25.938 1 98.44 162 TYR A CA 1
ATOM 1265 C C . TYR A 1 162 ? 1.585 -16.078 -26.984 1 98.44 162 TYR A C 1
ATOM 1267 O O . TYR A 1 162 ? 2.736 -16.344 -26.625 1 98.44 162 TYR A O 1
ATOM 1275 N N . GLY A 1 163 ? 1.352 -15.906 -28.188 1 97.75 163 GLY A N 1
ATOM 1276 C CA . GLY A 1 163 ? 2.289 -16.156 -29.266 1 97.75 163 GLY A CA 1
ATOM 1277 C C . GLY A 1 163 ? 3.494 -15.234 -29.234 1 97.75 163 GLY A C 1
ATOM 1278 O O . GLY A 1 163 ? 4.527 -15.539 -29.844 1 97.75 163 GLY A O 1
ATOM 1279 N N . ASN A 1 164 ? 3.391 -14.07 -28.609 1 97.62 164 ASN A N 1
ATOM 1280 C CA . ASN A 1 164 ? 4.496 -13.125 -28.469 1 97.62 164 ASN A CA 1
ATOM 1281 C C . ASN A 1 164 ? 5.504 -13.586 -27.422 1 97.62 164 ASN A C 1
ATOM 1283 O O . ASN A 1 164 ? 6.625 -13.078 -27.375 1 97.62 164 ASN A O 1
ATOM 1287 N N . VAL A 1 165 ? 5.062 -14.617 -26.625 1 97.81 165 VAL A N 1
ATOM 1288 C CA . VAL A 1 165 ? 5.895 -15.031 -25.5 1 97.81 165 VAL A CA 1
ATOM 1289 C C . VAL A 1 165 ? 6.422 -16.438 -25.734 1 97.81 165 VAL A C 1
ATOM 1291 O O . VAL A 1 165 ? 7.559 -16.75 -25.375 1 97.81 165 VAL A O 1
ATOM 1294 N N . ILE A 1 166 ? 5.602 -17.234 -26.281 1 97.44 166 ILE A N 1
ATOM 1295 C CA . ILE A 1 166 ? 5.898 -18.641 -26.469 1 97.44 166 ILE A CA 1
ATOM 1296 C C . ILE A 1 166 ? 5.402 -19.094 -27.844 1 97.44 166 ILE A C 1
ATOM 1298 O O . ILE A 1 166 ? 4.281 -18.766 -28.234 1 97.44 166 ILE A O 1
ATOM 1302 N N . SER A 1 167 ? 6.164 -19.922 -28.562 1 96.94 167 SER A N 1
ATOM 1303 C CA . SER A 1 167 ? 5.734 -20.359 -29.875 1 96.94 167 SER A CA 1
ATOM 1304 C C . SER A 1 167 ? 5.82 -21.875 -30 1 96.94 167 SER A C 1
ATOM 1306 O O . SER A 1 167 ? 5.234 -22.469 -30.906 1 96.94 167 SER A O 1
ATOM 1308 N N . THR A 1 168 ? 6.488 -22.547 -29.125 1 97.31 168 THR A N 1
ATOM 1309 C CA . THR A 1 168 ? 6.75 -23.984 -29.266 1 97.31 168 THR A CA 1
ATOM 1310 C C . THR A 1 168 ? 5.527 -24.797 -28.859 1 97.31 168 THR A C 1
ATOM 1312 O O . THR A 1 168 ? 5.457 -26 -29.141 1 97.31 168 THR A O 1
ATOM 1315 N N . ARG A 1 169 ? 4.629 -24.203 -28.188 1 95.69 169 ARG A N 1
ATOM 1316 C CA . ARG A 1 169 ? 3.34 -24.812 -27.859 1 95.69 169 ARG A CA 1
ATOM 1317 C C . ARG A 1 169 ? 2.209 -23.797 -28 1 95.69 169 ARG A C 1
ATOM 1319 O O . ARG A 1 169 ? 2.447 -22.594 -27.984 1 95.69 169 ARG A O 1
ATOM 1326 N N . THR A 1 170 ? 1.012 -24.312 -28.062 1 97 170 THR A N 1
ATOM 1327 C CA . THR A 1 170 ? -0.126 -23.422 -28.266 1 97 170 THR A CA 1
ATOM 1328 C C . THR A 1 170 ? -0.869 -23.172 -26.953 1 97 170 THR A C 1
ATOM 1330 O O . THR A 1 170 ? -0.688 -23.922 -25.984 1 97 170 THR A O 1
ATOM 1333 N N . TYR A 1 171 ? -1.673 -22.188 -27.031 1 98.12 171 TYR A N 1
ATOM 1334 C CA . TYR A 1 171 ? -2.537 -21.906 -25.891 1 98.12 171 TYR A CA 1
ATOM 1335 C C . TYR A 1 171 ? -3.488 -23.062 -25.625 1 98.12 171 TYR A C 1
ATOM 1337 O O . TYR A 1 171 ? -3.762 -23.406 -24.469 1 98.12 171 TYR A O 1
ATOM 1345 N N . GLN A 1 172 ? -3.992 -23.703 -26.688 1 97.56 172 GLN A N 1
ATOM 1346 C CA . GLN A 1 172 ? -4.91 -24.828 -26.562 1 97.56 172 GLN A CA 1
ATOM 1347 C C . GLN A 1 172 ? -4.238 -26.016 -25.859 1 97.56 172 GLN A C 1
ATOM 1349 O O . GLN A 1 172 ? -4.887 -26.75 -25.125 1 97.56 172 GLN A O 1
ATOM 1354 N N . ASP A 1 173 ? -2.969 -26.172 -26.109 1 97.38 173 ASP A N 1
ATOM 1355 C CA . ASP A 1 173 ? -2.229 -27.219 -25.422 1 97.38 173 ASP A CA 1
ATOM 1356 C C . ASP A 1 173 ? -2.334 -27.047 -23.906 1 97.38 173 ASP A C 1
ATOM 1358 O O . ASP A 1 173 ? -2.457 -28.031 -23.172 1 97.38 173 ASP A O 1
ATOM 1362 N N . ARG A 1 174 ? -2.197 -25.844 -23.469 1 97.62 174 ARG A N 1
ATOM 1363 C CA . ARG A 1 174 ? -2.287 -25.562 -22.031 1 97.62 174 ARG A CA 1
ATOM 1364 C C . ARG A 1 174 ? -3.672 -25.891 -21.5 1 97.62 174 ARG A C 1
ATOM 1366 O O . ARG A 1 174 ? -3.793 -26.531 -20.453 1 97.62 174 ARG A O 1
ATOM 1373 N N . LEU A 1 175 ? -4.703 -25.5 -22.25 1 97.81 175 LEU A N 1
ATOM 1374 C CA . LEU A 1 175 ? -6.074 -25.766 -21.828 1 97.81 175 LEU A CA 1
ATOM 1375 C C . LEU A 1 175 ? -6.348 -27.266 -21.781 1 97.81 175 LEU A C 1
ATOM 1377 O O . LEU A 1 175 ? -7.004 -27.75 -20.859 1 97.81 175 LEU A O 1
ATOM 1381 N N . ASP A 1 176 ? -5.836 -27.984 -22.734 1 98 176 ASP A N 1
ATOM 1382 C CA . ASP A 1 176 ? -6.023 -29.422 -22.781 1 98 176 ASP A CA 1
ATOM 1383 C C . ASP A 1 176 ? -5.398 -30.094 -21.562 1 98 176 ASP A C 1
ATOM 1385 O O . ASP A 1 176 ? -5.996 -30.984 -20.953 1 98 176 ASP A O 1
ATOM 1389 N N . THR A 1 177 ? -4.188 -29.656 -21.234 1 98.44 177 THR A N 1
ATOM 1390 C CA . THR A 1 177 ? -3.512 -30.219 -20.062 1 98.44 177 THR A CA 1
ATOM 1391 C C . THR A 1 177 ? -4.312 -29.953 -18.797 1 98.44 177 THR A C 1
ATOM 1393 O O . THR A 1 177 ? -4.469 -30.844 -17.953 1 98.44 177 THR A O 1
ATOM 1396 N N . LEU A 1 178 ? -4.836 -28.75 -18.641 1 98.44 178 LEU A N 1
ATOM 1397 C CA . LEU A 1 178 ? -5.652 -28.422 -17.484 1 98.44 178 LEU A CA 1
ATOM 1398 C C . LEU A 1 178 ? -6.891 -29.312 -17.422 1 98.44 178 LEU A C 1
ATOM 1400 O O . LEU A 1 178 ? -7.312 -29.703 -16.328 1 98.44 178 LEU A O 1
ATOM 1404 N N . ASP A 1 179 ? -7.453 -29.625 -18.562 1 97.62 179 ASP A N 1
ATOM 1405 C CA . ASP A 1 179 ? -8.602 -30.531 -18.609 1 97.62 179 ASP A CA 1
ATOM 1406 C C . ASP A 1 179 ? -8.227 -31.922 -18.125 1 97.62 179 ASP A C 1
ATOM 1408 O O . ASP A 1 179 ? -8.969 -32.562 -17.359 1 97.62 179 ASP A O 1
ATOM 1412 N N . HIS A 1 180 ? -7.09 -32.438 -18.609 1 98.12 180 HIS A N 1
ATOM 1413 C CA . HIS A 1 180 ? -6.617 -33.719 -18.172 1 98.12 180 HIS A CA 1
ATOM 1414 C C . HIS A 1 180 ? -6.453 -33.781 -16.656 1 98.12 180 HIS A C 1
ATOM 1416 O O . HIS A 1 180 ? -6.867 -34.75 -16 1 98.12 180 HIS A O 1
ATOM 1422 N N . VAL A 1 181 ? -5.848 -32.719 -16.141 1 98.44 181 VAL A N 1
ATOM 1423 C CA . VAL A 1 181 ? -5.582 -32.594 -14.703 1 98.44 181 VAL A CA 1
ATOM 1424 C C . VAL A 1 181 ? -6.898 -32.594 -13.93 1 98.44 181 VAL A C 1
ATOM 1426 O O . VAL A 1 181 ? -7.07 -33.375 -12.984 1 98.44 181 VAL A O 1
ATOM 1429 N N . ARG A 1 182 ? -7.805 -31.797 -14.383 1 97.25 182 ARG A N 1
ATOM 1430 C CA . ARG A 1 182 ? -9.102 -31.688 -13.727 1 97.25 182 ARG A CA 1
ATOM 1431 C C . ARG A 1 182 ? -9.875 -33 -13.789 1 97.25 182 ARG A C 1
ATOM 1433 O O . ARG A 1 182 ? -10.453 -33.438 -12.797 1 97.25 182 ARG A O 1
ATOM 1440 N N . ASN A 1 183 ? -9.898 -33.594 -14.914 1 97.12 183 ASN A N 1
ATOM 1441 C CA . ASN A 1 183 ? -10.625 -34.844 -15.125 1 97.12 183 ASN A CA 1
ATOM 1442 C C . ASN A 1 183 ? -10.078 -35.969 -14.242 1 97.12 183 ASN A C 1
ATOM 1444 O O . ASN A 1 183 ? -10.812 -36.875 -13.859 1 97.12 183 ASN A O 1
ATOM 1448 N N . ALA A 1 184 ? -8.805 -35.875 -13.953 1 98.12 184 ALA A N 1
ATOM 1449 C CA . ALA A 1 184 ? -8.172 -36.875 -13.094 1 98.12 184 ALA A CA 1
ATOM 1450 C C . ALA A 1 184 ? -8.508 -36.625 -11.625 1 98.12 184 ALA A C 1
ATOM 1452 O O . ALA A 1 184 ? -8.211 -37.469 -10.766 1 98.12 184 ALA A O 1
ATOM 1453 N N . GLY A 1 185 ? -9.086 -35.438 -11.352 1 97.81 185 GLY A N 1
ATOM 1454 C CA . GLY A 1 185 ? -9.445 -35.125 -9.977 1 97.81 185 GLY A CA 1
ATOM 1455 C C . GLY A 1 185 ? -8.328 -34.438 -9.219 1 97.81 185 GLY A C 1
ATOM 1456 O O . GLY A 1 185 ? -8.297 -34.469 -7.984 1 97.81 185 GLY A O 1
ATOM 1457 N N . ILE A 1 186 ? -7.34 -33.875 -9.875 1 98.44 186 ILE A N 1
ATOM 1458 C CA . ILE A 1 186 ? -6.242 -33.125 -9.266 1 98.44 186 ILE A CA 1
ATOM 1459 C C . ILE A 1 186 ? -6.605 -31.641 -9.195 1 98.44 186 ILE A C 1
ATOM 1461 O O . ILE A 1 186 ? -7.199 -31.109 -10.125 1 98.44 186 ILE A O 1
ATOM 1465 N N . ASN A 1 187 ? -6.309 -31 -8.078 1 98.38 187 ASN A N 1
ATOM 1466 C CA . ASN A 1 187 ? -6.523 -29.562 -7.973 1 98.38 187 ASN A CA 1
ATOM 1467 C C . ASN A 1 187 ? -5.668 -28.797 -8.977 1 98.38 187 ASN A C 1
ATOM 1469 O O . ASN A 1 187 ? -4.5 -29.141 -9.188 1 98.38 187 ASN A O 1
ATOM 1473 N N . VAL A 1 188 ? -6.266 -27.797 -9.516 1 98.56 188 VAL A N 1
ATOM 1474 C CA . VAL A 1 188 ? -5.602 -27 -10.555 1 98.56 188 VAL A CA 1
ATOM 1475 C C . VAL A 1 188 ? -4.957 -25.766 -9.93 1 98.56 188 VAL A C 1
ATOM 1477 O O . VAL A 1 188 ? -5.602 -25.047 -9.172 1 98.56 188 VAL A O 1
ATOM 1480 N N . CYS A 1 189 ? -3.699 -25.594 -10.164 1 98.44 189 CYS A N 1
ATOM 1481 C CA . CYS A 1 189 ? -2.947 -24.375 -9.938 1 98.44 189 CYS A CA 1
ATOM 1482 C C . CYS A 1 189 ? -2.555 -23.719 -11.258 1 98.44 189 CYS A C 1
ATOM 1484 O O . CYS A 1 189 ? -1.712 -24.234 -11.984 1 98.44 189 CYS A O 1
ATOM 1486 N N . SER A 1 190 ? -3.217 -22.609 -11.547 1 98.81 190 SER A N 1
ATOM 1487 C CA . SER A 1 190 ? -2.988 -21.984 -12.852 1 98.81 190 SER A CA 1
ATOM 1488 C C . SER A 1 190 ? -3.117 -20.469 -12.766 1 98.81 190 SER A C 1
ATOM 1490 O O . SER A 1 190 ? -4.09 -19.953 -12.219 1 98.81 190 SER A O 1
ATOM 1492 N N . GLY A 1 191 ? -2.182 -19.766 -13.266 1 98.5 191 GLY A N 1
ATOM 1493 C CA . GLY A 1 191 ? -2.129 -18.312 -13.289 1 98.5 191 GLY A CA 1
ATOM 1494 C C . GLY A 1 191 ? -1.292 -17.781 -14.438 1 98.5 191 GLY A C 1
ATOM 1495 O O . GLY A 1 191 ? -1.362 -18.281 -15.555 1 98.5 191 GLY A O 1
ATOM 1496 N N . GLY A 1 192 ? -0.657 -16.672 -14.102 1 98.56 192 GLY A N 1
ATOM 1497 C CA . GLY A 1 192 ? 0.094 -16.062 -15.18 1 98.56 192 GLY A CA 1
ATOM 1498 C C . GLY A 1 192 ? 1.194 -15.133 -14.695 1 98.56 192 GLY A C 1
ATOM 1499 O O . GLY A 1 192 ? 1.524 -15.133 -13.508 1 98.56 192 GLY A O 1
ATOM 1500 N N . ILE A 1 193 ? 1.872 -14.547 -15.656 1 98.75 193 ILE A N 1
ATOM 1501 C CA . ILE A 1 193 ? 2.98 -13.625 -15.445 1 98.75 193 ILE A CA 1
ATOM 1502 C C . ILE A 1 193 ? 2.617 -12.25 -16 1 98.75 193 ILE A C 1
ATOM 1504 O O . ILE A 1 193 ? 2.119 -12.133 -17.125 1 98.75 193 ILE A O 1
ATOM 1508 N N . LEU A 1 194 ? 2.828 -11.273 -15.219 1 98.81 194 LEU A N 1
ATOM 1509 C CA . LEU A 1 194 ? 2.562 -9.891 -15.617 1 98.81 194 LEU A CA 1
ATOM 1510 C C . LEU A 1 194 ? 3.865 -9.141 -15.883 1 98.81 194 LEU A C 1
ATOM 1512 O O . LEU A 1 194 ? 4.906 -9.477 -15.312 1 98.81 194 LEU A O 1
ATOM 1516 N N . GLY A 1 195 ? 3.775 -8.102 -16.75 1 98.56 195 GLY A N 1
ATOM 1517 C CA . GLY A 1 195 ? 4.922 -7.25 -17.031 1 98.56 195 GLY A CA 1
ATOM 1518 C C . GLY A 1 195 ? 5.746 -7.73 -18.203 1 98.56 195 GLY A C 1
ATOM 1519 O O . GLY A 1 195 ? 6.938 -7.426 -18.297 1 98.56 195 GLY A O 1
ATOM 1520 N N . MET A 1 196 ? 5.18 -8.523 -19.078 1 9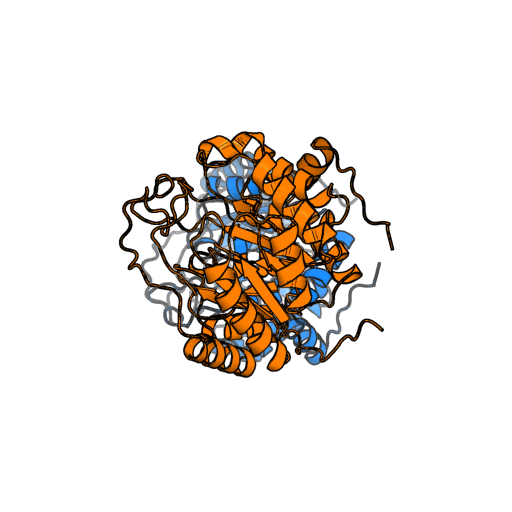8.62 196 MET A N 1
ATOM 1521 C CA . MET A 1 196 ? 5.902 -9.07 -20.219 1 98.62 196 MET A CA 1
ATOM 1522 C C . MET A 1 196 ? 5.742 -8.188 -21.453 1 98.62 196 MET A C 1
ATOM 1524 O O . MET A 1 196 ? 6.191 -8.539 -22.531 1 98.62 196 MET A O 1
ATOM 1528 N N . GLY A 1 197 ? 5.098 -7.082 -21.25 1 98.06 197 GLY A N 1
ATOM 1529 C CA . GLY A 1 197 ? 4.781 -6.203 -22.375 1 98.06 197 GLY A CA 1
ATOM 1530 C C . GLY A 1 197 ? 3.322 -6.27 -22.781 1 98.06 197 GLY A C 1
ATOM 1531 O O . GLY A 1 197 ? 2.912 -5.605 -23.734 1 98.06 197 GLY A O 1
ATOM 1532 N N . GLU A 1 198 ? 2.562 -7.023 -22.078 1 98.62 198 GLU A N 1
ATOM 1533 C CA . GLU A 1 198 ? 1.142 -7.184 -22.375 1 98.62 198 GLU A CA 1
ATOM 1534 C C . GLU A 1 198 ? 0.349 -5.945 -21.969 1 98.62 198 GLU A C 1
ATOM 1536 O O . GLU A 1 198 ? 0.787 -5.176 -21.109 1 98.62 198 GLU A O 1
ATOM 1541 N N . THR A 1 199 ? -0.808 -5.758 -22.516 1 98.31 199 THR A N 1
ATOM 1542 C CA . THR A 1 199 ? -1.683 -4.629 -22.203 1 98.31 199 THR A CA 1
ATOM 1543 C C . THR A 1 199 ? -2.615 -4.973 -21.047 1 98.31 199 THR A C 1
ATOM 1545 O O . THR A 1 199 ? -2.678 -6.121 -20.609 1 98.31 199 THR A O 1
ATOM 1548 N N . ARG A 1 200 ? -3.334 -4 -20.531 1 98.31 200 ARG A N 1
ATOM 1549 C CA . ARG A 1 200 ? -4.359 -4.25 -19.531 1 98.31 200 ARG A CA 1
ATOM 1550 C C . ARG A 1 200 ? -5.434 -5.195 -20.062 1 98.31 200 ARG A C 1
ATOM 1552 O O . ARG A 1 200 ? -5.961 -6.023 -19.312 1 98.31 200 ARG A O 1
ATOM 1559 N N . GLN A 1 201 ? -5.738 -5.027 -21.297 1 98.62 201 GLN A N 1
ATOM 1560 C CA . GLN A 1 201 ? -6.711 -5.922 -21.922 1 98.62 201 GLN A CA 1
ATOM 1561 C C . GLN A 1 201 ? -6.234 -7.371 -21.875 1 98.62 201 GLN A C 1
ATOM 1563 O O . GLN A 1 201 ? -7.031 -8.289 -21.656 1 98.62 201 GLN A O 1
ATOM 1568 N N . ASP A 1 202 ? -4.973 -7.57 -22.125 1 98.81 202 ASP A N 1
ATOM 1569 C CA . ASP A 1 202 ? -4.414 -8.922 -22.047 1 98.81 202 ASP A CA 1
ATOM 1570 C C . ASP A 1 202 ? -4.535 -9.477 -20.625 1 98.81 202 ASP A C 1
ATOM 1572 O O . ASP A 1 202 ? -4.867 -10.648 -20.438 1 98.81 202 ASP A O 1
ATOM 1576 N N . ARG A 1 203 ? -4.227 -8.664 -19.656 1 98.88 203 ARG A N 1
ATOM 1577 C CA . ARG A 1 203 ? -4.352 -9.102 -18.266 1 98.88 203 ARG A CA 1
ATOM 1578 C C . ARG A 1 203 ? -5.797 -9.438 -17.922 1 98.88 203 ARG A C 1
ATOM 1580 O O . ARG A 1 203 ? -6.062 -10.422 -17.234 1 98.88 203 ARG A O 1
ATOM 1587 N N . ALA A 1 204 ? -6.711 -8.633 -18.438 1 98.94 204 ALA A N 1
ATOM 1588 C CA . ALA A 1 204 ? -8.133 -8.914 -18.266 1 98.94 204 ALA A CA 1
ATOM 1589 C C . ALA A 1 204 ? -8.508 -10.25 -18.891 1 98.94 204 ALA A C 1
ATOM 1591 O O . ALA A 1 204 ? -9.25 -11.039 -18.297 1 98.94 204 ALA A O 1
ATOM 1592 N N . ARG A 1 205 ? -8 -10.5 -20.062 1 98.88 205 ARG A N 1
ATOM 1593 C CA . ARG A 1 205 ? -8.312 -11.727 -20.797 1 98.88 205 ARG A CA 1
ATOM 1594 C C . ARG A 1 205 ? -7.742 -12.945 -20.078 1 98.88 205 ARG A C 1
ATOM 1596 O O . ARG A 1 205 ? -8.367 -14.008 -20.062 1 98.88 205 ARG A O 1
ATOM 1603 N N . LEU A 1 206 ? -6.57 -12.805 -19.531 1 98.88 206 LEU A N 1
ATOM 1604 C CA . LEU A 1 206 ? -6.02 -13.883 -18.703 1 98.88 206 LEU A CA 1
ATOM 1605 C C . LEU A 1 206 ? -6.957 -14.219 -17.547 1 98.88 206 LEU A C 1
ATOM 1607 O O . LEU A 1 206 ? -7.312 -15.383 -17.359 1 98.88 206 LEU A O 1
ATOM 1611 N N . LEU A 1 207 ? -7.375 -13.18 -16.828 1 98.94 207 LEU A N 1
ATOM 1612 C CA . LEU A 1 207 ? -8.266 -13.383 -15.695 1 98.94 207 LEU A CA 1
ATOM 1613 C C . LEU A 1 207 ? -9.586 -13.992 -16.141 1 98.94 207 LEU A C 1
ATOM 1615 O O . LEU A 1 207 ? -10.133 -14.875 -15.477 1 98.94 207 LEU A O 1
ATOM 1619 N N . GLN A 1 208 ? -10.086 -13.516 -17.266 1 98.88 208 GLN A N 1
ATOM 1620 C CA . GLN A 1 208 ? -11.336 -14.039 -17.797 1 98.88 208 GLN A CA 1
ATOM 1621 C C . GLN A 1 208 ? -11.227 -15.531 -18.094 1 98.88 208 GLN A C 1
ATOM 1623 O O . GLN A 1 208 ? -12.125 -16.297 -17.75 1 98.88 208 GLN A O 1
ATOM 1628 N N . GLN A 1 209 ? -10.125 -15.93 -18.703 1 98.62 209 GLN A N 1
ATOM 1629 C CA . GLN A 1 209 ? -9.914 -17.328 -19.031 1 98.62 209 GLN A CA 1
ATOM 1630 C C . GLN A 1 209 ? -9.914 -18.203 -17.766 1 98.62 209 GLN A C 1
ATOM 1632 O O . GLN A 1 209 ? -10.523 -19.266 -17.75 1 98.62 209 GLN A O 1
ATOM 1637 N N . LEU A 1 210 ? -9.266 -17.734 -16.781 1 98.75 210 LEU A N 1
ATOM 1638 C CA . LEU A 1 210 ? -9.164 -18.484 -15.531 1 98.75 210 LEU A CA 1
ATOM 1639 C C . LEU A 1 210 ? -10.516 -18.547 -14.836 1 98.75 210 LEU A C 1
ATOM 1641 O O . LEU A 1 210 ? -10.969 -19.641 -14.453 1 98.75 210 LEU A O 1
ATOM 1645 N N . ALA A 1 211 ? -11.203 -17.422 -14.711 1 98.69 211 ALA A N 1
ATOM 1646 C CA . ALA A 1 211 ? -12.43 -17.312 -13.922 1 98.69 211 ALA A CA 1
ATOM 1647 C C . ALA A 1 211 ? -13.594 -18.016 -14.617 1 98.69 211 ALA A C 1
ATOM 1649 O O . ALA A 1 211 ? -14.594 -18.359 -13.984 1 98.69 211 ALA A O 1
ATOM 1650 N N . ASN A 1 212 ? -13.516 -18.188 -15.93 1 98.12 212 ASN A N 1
ATOM 1651 C CA . ASN A 1 212 ? -14.633 -18.734 -16.688 1 98.12 212 ASN A CA 1
ATOM 1652 C C . ASN A 1 212 ? -14.461 -20.234 -16.906 1 98.12 212 ASN A C 1
ATOM 1654 O O . ASN A 1 212 ? -15.273 -20.875 -17.578 1 98.12 212 ASN A O 1
ATOM 1658 N N . MET A 1 213 ? -13.414 -20.875 -16.359 1 96.81 213 MET A N 1
ATOM 1659 C CA . MET A 1 213 ? -13.32 -22.328 -16.359 1 96.81 213 MET A CA 1
ATOM 1660 C C . MET A 1 213 ? -14.516 -22.953 -15.656 1 96.81 213 MET A C 1
ATOM 1662 O O . MET A 1 213 ? -15.164 -22.312 -14.836 1 96.81 213 MET A O 1
ATOM 1666 N N . LYS A 1 214 ? -14.758 -24.203 -16.031 1 94.38 214 LYS A N 1
ATOM 1667 C CA . LYS A 1 214 ? -15.875 -24.906 -15.414 1 94.38 214 LYS A CA 1
ATOM 1668 C C . LYS A 1 214 ? -15.797 -24.828 -13.891 1 94.38 214 LYS A C 1
ATOM 1670 O O . LYS A 1 214 ? -16.812 -24.672 -13.219 1 94.38 214 LYS A O 1
ATOM 1675 N N . PHE A 1 215 ? -14.586 -24.984 -13.453 1 95.5 215 PHE A N 1
ATOM 1676 C CA . PHE A 1 215 ? -14.258 -24.734 -12.055 1 95.5 215 PHE A CA 1
ATOM 1677 C C . PHE A 1 215 ? -13.094 -23.766 -11.938 1 95.5 215 PHE A C 1
ATOM 1679 O O . PHE A 1 215 ? -12.125 -23.844 -12.703 1 95.5 215 PHE A O 1
ATOM 1686 N N . HIS A 1 216 ? -13.25 -22.844 -11.023 1 98.06 216 HIS A N 1
ATOM 1687 C CA . HIS A 1 216 ? -12.094 -21.984 -10.773 1 98.06 216 HIS A CA 1
ATOM 1688 C C . HIS A 1 216 ? -10.875 -22.797 -10.375 1 98.06 216 HIS A C 1
ATOM 1690 O O . HIS A 1 216 ? -11 -23.797 -9.68 1 98.06 216 HIS A O 1
ATOM 1696 N N . PRO A 1 217 ? -9.672 -22.344 -10.797 1 98.62 217 PRO A N 1
ATOM 1697 C CA . PRO A 1 217 ? -8.492 -22.969 -10.195 1 98.62 217 PRO A CA 1
ATOM 1698 C C . PRO A 1 217 ? -8.477 -22.859 -8.672 1 98.62 217 PRO A C 1
ATOM 1700 O O . PRO A 1 217 ? -8.891 -21.828 -8.125 1 98.62 217 PRO A O 1
ATOM 1703 N N . GLU A 1 218 ? -8.031 -23.922 -8.07 1 98.12 218 GLU A N 1
ATOM 1704 C CA . GLU A 1 218 ? -7.941 -23.891 -6.609 1 98.12 218 GLU A CA 1
ATOM 1705 C C . GLU A 1 218 ? -6.855 -22.922 -6.148 1 98.12 218 GLU A C 1
ATOM 1707 O O . GLU A 1 218 ? -6.953 -22.344 -5.062 1 98.12 218 GLU A O 1
ATOM 1712 N N . SER A 1 219 ? -5.848 -22.734 -6.973 1 98.19 219 SER A N 1
ATOM 1713 C CA . SER A 1 219 ? -4.766 -21.781 -6.727 1 98.19 219 SER A CA 1
ATOM 1714 C C . SER A 1 219 ? -4.434 -20.984 -7.984 1 98.19 219 SER A C 1
ATOM 1716 O O . SER A 1 219 ? -4.395 -21.547 -9.086 1 98.19 219 SER A O 1
ATOM 1718 N N . VAL A 1 220 ? -4.27 -19.703 -7.801 1 98.81 220 VAL A N 1
ATOM 1719 C CA . VAL A 1 220 ? -3.977 -18.812 -8.906 1 98.81 220 VAL A CA 1
ATOM 1720 C C . VAL A 1 220 ? -2.693 -18.031 -8.617 1 98.81 220 VAL A C 1
ATOM 1722 O O . VAL A 1 220 ? -2.727 -16.984 -7.961 1 98.81 220 VAL A O 1
ATOM 1725 N N . PRO A 1 221 ? -1.569 -18.516 -9.102 1 98.69 221 PRO A N 1
ATOM 1726 C CA . PRO A 1 221 ? -0.328 -17.75 -8.938 1 98.69 221 PRO A CA 1
ATOM 1727 C C . PRO A 1 221 ? -0.261 -16.531 -9.859 1 98.69 221 PRO A C 1
ATOM 1729 O O . PRO A 1 221 ? -0.518 -16.641 -11.062 1 98.69 221 PRO A O 1
ATOM 1732 N N . ILE A 1 222 ? -0.041 -15.43 -9.344 1 98.81 222 ILE A N 1
ATOM 1733 C CA . ILE A 1 222 ? 0.227 -14.203 -10.078 1 98.81 222 ILE A CA 1
ATOM 1734 C C . ILE A 1 222 ? 1.694 -13.812 -9.922 1 98.81 222 ILE A C 1
ATOM 1736 O O . ILE A 1 222 ? 2.148 -13.523 -8.812 1 98.81 222 ILE A O 1
ATOM 1740 N N . ASN A 1 223 ? 2.432 -13.828 -11.031 1 98.62 223 ASN A N 1
ATOM 1741 C CA . ASN A 1 223 ? 3.865 -13.555 -11.047 1 98.62 223 ASN A CA 1
ATOM 1742 C C . ASN A 1 223 ? 4.172 -12.195 -11.664 1 98.62 223 ASN A C 1
ATOM 1744 O O . ASN A 1 223 ? 3.502 -11.773 -12.609 1 98.62 223 ASN A O 1
ATOM 1748 N N . ASP A 1 224 ? 5.082 -11.539 -11.062 1 98.56 224 ASP A N 1
ATOM 1749 C CA . ASP A 1 224 ? 5.734 -10.406 -11.711 1 98.56 224 ASP A CA 1
ATOM 1750 C C . ASP A 1 224 ? 6.977 -10.852 -12.484 1 98.56 224 ASP A C 1
ATOM 1752 O O . ASP A 1 224 ? 7.789 -11.625 -11.961 1 98.56 224 ASP A O 1
ATOM 1756 N N . LEU A 1 225 ? 7.117 -10.398 -13.656 1 98.5 225 LEU A N 1
ATOM 1757 C CA . LEU A 1 225 ? 8.234 -10.82 -14.492 1 98.5 225 LEU A CA 1
ATOM 1758 C C . LEU A 1 225 ? 9.57 -10.555 -13.797 1 98.5 225 LEU A C 1
ATOM 1760 O O . LEU A 1 225 ? 9.836 -9.43 -13.375 1 98.5 225 LEU A O 1
ATOM 1764 N N . VAL A 1 226 ? 10.305 -11.625 -13.625 1 97.75 226 VAL A N 1
ATOM 1765 C CA . VAL A 1 226 ? 11.711 -11.461 -13.281 1 97.75 226 VAL A CA 1
ATOM 1766 C C . VAL A 1 226 ? 12.547 -11.312 -14.547 1 97.75 226 VAL A C 1
ATOM 1768 O O . VAL A 1 226 ? 12.656 -12.258 -15.336 1 97.75 226 VAL A O 1
ATOM 1771 N N . LYS A 1 227 ? 13.102 -10.195 -14.773 1 96.81 227 LYS A N 1
ATOM 1772 C CA . LYS A 1 227 ? 13.906 -9.961 -15.961 1 96.81 227 LYS A CA 1
ATOM 1773 C C . LYS A 1 227 ? 15.273 -10.633 -15.852 1 96.81 227 LYS A C 1
ATOM 1775 O O . LYS A 1 227 ? 16.047 -10.312 -14.953 1 96.81 227 LYS A O 1
ATOM 1780 N N . ILE A 1 228 ? 15.492 -11.516 -16.734 1 97.19 228 ILE A N 1
ATOM 1781 C CA . ILE A 1 228 ? 16.734 -12.273 -16.703 1 97.19 228 ILE A CA 1
ATOM 1782 C C . ILE A 1 228 ? 17.547 -11.977 -17.969 1 97.19 228 ILE A C 1
ATOM 1784 O O . ILE A 1 228 ? 17.047 -12.141 -19.078 1 97.19 228 ILE A O 1
ATOM 1788 N N . GLU A 1 229 ? 18.781 -11.586 -17.734 1 97 229 GLU A N 1
ATOM 1789 C CA . GLU A 1 229 ? 19.672 -11.336 -18.875 1 97 229 GLU A CA 1
ATOM 1790 C C . GLU A 1 229 ? 19.781 -12.57 -19.75 1 97 229 GLU A C 1
ATOM 1792 O O . GLU A 1 229 ? 19.906 -13.688 -19.266 1 97 229 GLU A O 1
ATOM 1797 N N . GLY A 1 230 ? 19.719 -12.344 -21.047 1 97.62 230 GLY A N 1
ATOM 1798 C CA . GLY A 1 230 ? 19.828 -13.445 -21.984 1 97.62 230 GLY A CA 1
ATOM 1799 C C . GLY A 1 230 ? 18.484 -13.945 -22.469 1 97.62 230 GLY A C 1
ATOM 1800 O O . GLY A 1 230 ? 18.422 -14.758 -23.406 1 97.62 230 GLY A O 1
ATOM 1801 N N . THR A 1 231 ? 17.422 -13.508 -21.828 1 97.94 231 THR A N 1
ATOM 1802 C CA . THR A 1 231 ? 16.078 -13.836 -22.312 1 97.94 231 THR A CA 1
ATOM 1803 C C . THR A 1 231 ? 15.539 -12.727 -23.203 1 97.94 231 THR A C 1
ATOM 1805 O O . THR A 1 231 ? 15.945 -11.57 -23.078 1 97.94 231 THR A O 1
ATOM 1808 N N . PRO A 1 232 ? 14.617 -13.008 -24.062 1 97.75 232 PRO A N 1
ATOM 1809 C CA . PRO A 1 232 ? 14.016 -12.008 -24.953 1 97.75 232 PRO A CA 1
ATOM 1810 C C . PRO A 1 232 ? 13.328 -10.883 -24.188 1 97.75 232 PRO A C 1
ATOM 1812 O O . PRO A 1 232 ? 13.219 -9.766 -24.703 1 97.75 232 PRO A O 1
ATOM 1815 N N . LEU A 1 233 ? 12.898 -11.094 -22.953 1 97.88 233 LEU A N 1
ATOM 1816 C CA . LEU A 1 233 ? 12.078 -10.125 -22.25 1 97.88 233 LEU A CA 1
ATOM 1817 C C . LEU A 1 233 ? 12.898 -9.375 -21.203 1 97.88 233 LEU A C 1
ATOM 1819 O O . LEU A 1 233 ? 12.344 -8.68 -20.344 1 97.88 233 LEU A O 1
ATOM 1823 N N . SER A 1 234 ? 14.195 -9.523 -21.297 1 97.06 234 SER A N 1
ATOM 1824 C CA . SER A 1 234 ? 15.078 -8.914 -20.297 1 97.06 234 SER A CA 1
ATOM 1825 C C . SER A 1 234 ? 15.023 -7.395 -20.359 1 97.06 234 SER A C 1
ATOM 1827 O O . SER A 1 234 ? 15.32 -6.711 -19.375 1 97.06 234 SER A O 1
ATOM 1829 N N . GLY A 1 235 ? 14.555 -6.84 -21.438 1 96.81 235 GLY A N 1
ATOM 1830 C CA . GLY A 1 235 ? 14.617 -5.395 -21.625 1 96.81 235 GLY A CA 1
ATOM 1831 C C . GLY A 1 235 ? 13.258 -4.727 -21.547 1 96.81 235 GLY A C 1
ATOM 1832 O O . GLY A 1 235 ? 13.148 -3.518 -21.766 1 96.81 235 GLY A O 1
ATOM 1833 N N . VAL A 1 236 ? 12.242 -5.43 -21.188 1 97.38 236 VAL A N 1
ATOM 1834 C CA . VAL A 1 236 ? 10.898 -4.867 -21.156 1 97.38 236 VAL A CA 1
ATOM 1835 C C . VAL A 1 236 ? 10.766 -3.885 -20 1 97.38 236 VAL A C 1
ATOM 1837 O O . VAL A 1 236 ? 11.461 -4.012 -18.984 1 97.38 236 VAL A O 1
ATOM 1840 N N . ASP A 1 237 ? 9.961 -2.879 -20.172 1 96.81 237 ASP A N 1
ATOM 1841 C CA . ASP A 1 237 ? 9.727 -1.901 -19.109 1 96.81 237 ASP A CA 1
ATOM 1842 C C . ASP A 1 237 ? 9.055 -2.549 -17.906 1 96.81 237 ASP A C 1
ATOM 1844 O O . ASP A 1 237 ? 8.227 -3.453 -18.062 1 96.81 237 ASP A O 1
ATOM 1848 N N . LYS A 1 238 ? 9.398 -2.062 -16.781 1 97 238 LYS A N 1
ATOM 1849 C CA . LYS A 1 238 ? 8.773 -2.562 -15.562 1 97 238 LYS A CA 1
ATOM 1850 C C . LYS A 1 238 ? 7.281 -2.221 -15.531 1 97 238 LYS A C 1
ATOM 1852 O O . LYS A 1 238 ? 6.887 -1.112 -15.898 1 97 238 LYS A O 1
ATOM 1857 N N . LEU A 1 239 ? 6.527 -3.137 -15.102 1 98.12 239 LEU A N 1
ATOM 1858 C CA . LEU A 1 239 ? 5.098 -2.912 -14.938 1 98.12 239 LEU A CA 1
ATOM 1859 C C . LEU A 1 239 ? 4.828 -1.98 -13.758 1 98.12 239 LEU A C 1
ATOM 1861 O O . LEU A 1 239 ? 5.461 -2.1 -12.711 1 98.12 239 LEU A O 1
ATOM 1865 N N . ASP A 1 240 ? 3.896 -1.079 -13.922 1 98.19 240 ASP A N 1
ATOM 1866 C CA . ASP A 1 240 ? 3.436 -0.26 -12.805 1 98.19 240 ASP A CA 1
ATOM 1867 C C . ASP A 1 240 ? 2.949 -1.131 -11.648 1 98.19 240 ASP A C 1
ATOM 1869 O O . ASP A 1 240 ? 2.055 -1.962 -11.828 1 98.19 240 ASP A O 1
ATOM 1873 N N . PRO A 1 241 ? 3.5 -0.897 -10.469 1 98.56 241 PRO A N 1
ATOM 1874 C CA . PRO A 1 241 ? 3.09 -1.715 -9.328 1 98.56 241 PRO A CA 1
ATOM 1875 C C . PRO A 1 241 ? 1.576 -1.717 -9.117 1 98.56 241 PRO A C 1
ATOM 1877 O O . PRO A 1 241 ? 1.004 -2.742 -8.734 1 98.56 241 PRO A O 1
ATOM 1880 N N . PHE A 1 242 ? 0.943 -0.646 -9.391 1 98.81 242 PHE A N 1
ATOM 1881 C CA . PHE A 1 242 ? -0.491 -0.562 -9.141 1 98.81 242 PHE A CA 1
ATOM 1882 C C . PHE A 1 242 ? -1.263 -1.425 -10.133 1 98.81 242 PHE A C 1
ATOM 1884 O O . PHE A 1 242 ? -2.316 -1.969 -9.805 1 98.81 242 PHE A O 1
ATOM 1891 N N . GLU A 1 243 ? -0.748 -1.583 -11.312 1 98.81 243 GLU A N 1
ATOM 1892 C CA . GLU A 1 243 ? -1.372 -2.494 -12.266 1 98.81 243 GLU A CA 1
ATOM 1893 C C . GLU A 1 243 ? -1.297 -3.939 -11.781 1 98.81 243 GLU A C 1
ATOM 1895 O O . GLU A 1 243 ? -2.254 -4.699 -11.938 1 98.81 243 GLU A O 1
ATOM 1900 N N . PHE A 1 244 ? -0.133 -4.301 -11.273 1 98.88 244 PHE A N 1
ATOM 1901 C CA . PHE A 1 244 ? 0.027 -5.641 -10.719 1 98.88 244 PHE A CA 1
ATOM 1902 C C . PHE A 1 244 ? -0.976 -5.887 -9.594 1 98.88 244 PHE A C 1
ATOM 1904 O O . PHE A 1 244 ? -1.679 -6.898 -9.594 1 98.88 244 PHE A O 1
ATOM 1911 N N . ILE A 1 245 ? -1.057 -4.918 -8.648 1 98.94 245 ILE A N 1
ATOM 1912 C CA . ILE A 1 245 ? -1.938 -5.027 -7.492 1 98.94 245 ILE A CA 1
ATOM 1913 C C . ILE A 1 245 ? -3.391 -5.121 -7.957 1 98.94 245 ILE A C 1
ATOM 1915 O O . ILE A 1 245 ? -4.18 -5.883 -7.391 1 98.94 245 ILE A O 1
ATOM 1919 N N . ARG A 1 246 ? -3.771 -4.379 -8.992 1 98.94 246 ARG A N 1
ATOM 1920 C CA . ARG A 1 246 ? -5.121 -4.426 -9.539 1 98.94 246 ARG A CA 1
ATOM 1921 C C . ARG A 1 246 ? -5.473 -5.832 -10.016 1 98.94 246 ARG A C 1
ATOM 1923 O O . ARG A 1 246 ? -6.602 -6.293 -9.828 1 98.94 246 ARG A O 1
ATOM 1930 N N . VAL A 1 247 ? -4.535 -6.473 -10.602 1 98.94 247 VAL A N 1
ATOM 1931 C CA . VAL A 1 247 ? -4.785 -7.816 -11.109 1 98.94 247 VAL A CA 1
ATOM 1932 C C . VAL A 1 247 ? -5.016 -8.773 -9.945 1 98.94 247 VAL A C 1
ATOM 1934 O O . VAL A 1 247 ? -5.91 -9.617 -9.992 1 98.94 247 VAL A O 1
ATOM 1937 N N . VAL A 1 248 ? -4.23 -8.656 -8.891 1 98.94 248 VAL A N 1
ATOM 1938 C CA . VAL A 1 248 ? -4.426 -9.477 -7.699 1 98.94 248 VAL A CA 1
ATOM 1939 C C . VAL A 1 248 ? -5.836 -9.258 -7.148 1 98.94 248 VAL A C 1
ATOM 1941 O O . VAL A 1 248 ? -6.543 -10.219 -6.848 1 98.94 248 VAL A O 1
ATOM 1944 N N . ALA A 1 249 ? -6.238 -8.016 -7.09 1 98.94 249 ALA A N 1
ATOM 1945 C CA . ALA A 1 249 ? -7.555 -7.668 -6.562 1 98.94 249 ALA A CA 1
ATOM 1946 C C . ALA A 1 249 ? -8.664 -8.242 -7.438 1 98.94 249 ALA A C 1
ATOM 1948 O O . ALA A 1 249 ? -9.633 -8.812 -6.93 1 98.94 249 ALA A O 1
ATOM 1949 N N . ALA A 1 250 ? -8.539 -8.07 -8.719 1 98.94 250 ALA A N 1
ATOM 1950 C CA . ALA A 1 250 ? -9.539 -8.594 -9.648 1 98.94 250 ALA A CA 1
ATOM 1951 C C . ALA A 1 250 ? -9.633 -10.109 -9.562 1 98.94 250 ALA A C 1
ATOM 1953 O O . ALA A 1 250 ? -10.727 -10.68 -9.617 1 98.94 250 ALA A O 1
ATOM 1954 N N . ALA A 1 251 ? -8.469 -10.742 -9.445 1 98.94 251 ALA A N 1
ATOM 1955 C CA . ALA A 1 251 ? -8.469 -12.195 -9.289 1 98.94 251 ALA A CA 1
ATOM 1956 C C . ALA A 1 251 ? -9.273 -12.617 -8.055 1 98.94 251 ALA A C 1
ATOM 1958 O O . ALA A 1 251 ? -10.07 -13.547 -8.117 1 98.94 251 ALA A O 1
ATOM 1959 N N . ARG A 1 252 ? -9.109 -11.938 -6.93 1 98.88 252 ARG A N 1
ATOM 1960 C CA . ARG A 1 252 ? -9.844 -12.227 -5.703 1 98.88 252 ARG A CA 1
ATOM 1961 C C . ARG A 1 252 ? -11.344 -12.062 -5.91 1 98.88 252 ARG A C 1
ATOM 1963 O O . ARG A 1 252 ? -12.133 -12.914 -5.488 1 98.88 252 ARG A O 1
ATOM 1970 N N . ILE A 1 253 ? -11.711 -11.008 -6.562 1 98.81 253 ILE A N 1
ATOM 1971 C CA . ILE A 1 253 ? -13.125 -10.711 -6.762 1 98.81 253 ILE A CA 1
ATOM 1972 C C . ILE A 1 253 ? -13.75 -11.75 -7.691 1 98.81 253 ILE A C 1
ATOM 1974 O O . ILE A 1 253 ? -14.844 -12.25 -7.434 1 98.81 253 ILE A O 1
ATOM 1978 N N . MET A 1 254 ? -13.047 -12.125 -8.766 1 98.81 254 MET A N 1
ATOM 1979 C CA . MET A 1 254 ? -13.602 -12.984 -9.812 1 98.81 254 MET A CA 1
ATOM 1980 C C . MET A 1 254 ? -13.578 -14.445 -9.391 1 98.81 254 MET A C 1
ATOM 1982 O O . MET A 1 254 ? -14.43 -15.234 -9.805 1 98.81 254 MET A O 1
ATOM 1986 N N . MET A 1 255 ? -12.586 -14.828 -8.555 1 98.75 255 MET A N 1
ATOM 1987 C CA . MET A 1 255 ? -12.43 -16.188 -8.062 1 98.75 255 MET A CA 1
ATOM 1988 C C . MET A 1 255 ? -12.328 -16.203 -6.539 1 98.75 255 MET A C 1
ATOM 1990 O O . MET A 1 255 ? -11.281 -16.547 -5.98 1 98.75 255 MET A O 1
ATOM 1994 N N . PRO A 1 256 ? -13.398 -15.945 -5.863 1 98.56 256 PRO A N 1
ATOM 1995 C CA . PRO A 1 256 ? -13.414 -15.594 -4.438 1 98.56 256 PRO A CA 1
ATOM 1996 C C . PRO A 1 256 ? -12.969 -16.75 -3.547 1 98.56 256 PRO A C 1
ATOM 1998 O O . PRO A 1 256 ? -12.539 -16.531 -2.41 1 98.56 256 PRO A O 1
ATOM 2001 N N . LYS A 1 257 ? -12.961 -17.953 -4.02 1 98.31 257 LYS A N 1
ATOM 2002 C CA . LYS A 1 257 ? -12.633 -19.094 -3.162 1 98.31 257 LYS A CA 1
ATOM 2003 C C . LYS A 1 257 ? -11.273 -19.688 -3.533 1 98.31 257 LYS A C 1
ATOM 2005 O O . LYS A 1 257 ? -10.828 -20.656 -2.914 1 98.31 257 LYS A O 1
ATOM 2010 N N . SER A 1 258 ? -10.609 -19.141 -4.539 1 98.5 258 SER A N 1
ATOM 2011 C CA . SER A 1 258 ? -9.281 -19.594 -4.938 1 98.5 258 SER A CA 1
ATOM 2012 C C . SER A 1 258 ? -8.203 -18.984 -4.047 1 98.5 258 SER A C 1
ATOM 2014 O O . SER A 1 258 ? -8.336 -17.844 -3.596 1 98.5 258 SER A O 1
ATOM 2016 N N . TYR A 1 259 ? -7.184 -19.766 -3.803 1 98.19 259 TYR A N 1
ATOM 2017 C CA . TYR A 1 259 ? -5.988 -19.141 -3.248 1 98.19 259 TYR A CA 1
ATOM 2018 C C . TYR A 1 259 ? -5.266 -18.312 -4.305 1 98.19 259 TYR A C 1
ATOM 2020 O O . TYR A 1 259 ? -4.902 -18.812 -5.363 1 98.19 259 TYR A O 1
ATOM 2028 N N . VAL A 1 260 ? -5.184 -17.062 -4.039 1 98.75 260 VAL A N 1
ATOM 2029 C CA . VAL A 1 260 ? -4.375 -16.203 -4.895 1 98.75 260 VAL A CA 1
ATOM 2030 C C . VAL A 1 260 ? -2.945 -16.141 -4.363 1 98.75 260 VAL A C 1
ATOM 2032 O O . VAL A 1 260 ? -2.717 -15.734 -3.223 1 98.75 260 VAL A O 1
ATOM 2035 N N . ARG A 1 261 ? -1.992 -16.547 -5.156 1 98.44 261 ARG A N 1
ATOM 2036 C CA . ARG A 1 261 ? -0.619 -16.672 -4.684 1 98.44 261 ARG A CA 1
ATOM 2037 C C . ARG A 1 261 ? 0.263 -15.57 -5.242 1 98.44 261 ARG A C 1
ATOM 2039 O O . ARG A 1 261 ? 0.355 -15.398 -6.461 1 98.44 261 ARG A O 1
ATOM 2046 N N . LEU A 1 262 ? 0.878 -14.812 -4.332 1 98 262 LEU A N 1
ATOM 2047 C CA . LEU A 1 262 ? 1.938 -13.883 -4.715 1 98 262 LEU A CA 1
ATOM 2048 C C . LEU A 1 262 ? 3.256 -14.617 -4.93 1 98 262 LEU A C 1
ATOM 2050 O O . LEU A 1 262 ? 3.92 -15.008 -3.963 1 98 262 LEU A O 1
ATOM 2054 N N . SER A 1 263 ? 3.691 -14.742 -6.164 1 96.25 263 SER A N 1
ATOM 2055 C CA . SER A 1 263 ? 4.746 -15.688 -6.504 1 96.25 263 SER A CA 1
ATOM 2056 C C . SER A 1 263 ? 6.016 -14.969 -6.945 1 96.25 263 SER A C 1
ATOM 2058 O O . SER A 1 263 ? 6.625 -14.234 -6.16 1 96.25 263 SER A O 1
ATOM 2060 N N . ALA A 1 264 ? 6.48 -15.18 -8.125 1 96 264 ALA A N 1
ATOM 2061 C CA . ALA A 1 264 ? 7.773 -14.672 -8.578 1 96 264 ALA A CA 1
ATOM 2062 C C . ALA A 1 264 ? 7.766 -13.148 -8.664 1 96 264 ALA A C 1
ATOM 2064 O O . ALA A 1 264 ? 6.719 -12.539 -8.906 1 96 264 ALA A O 1
ATOM 2065 N N . GLY A 1 265 ? 8.914 -12.586 -8.445 1 97.31 265 GLY A N 1
ATOM 2066 C CA . GLY A 1 265 ? 9.086 -11.156 -8.633 1 97.31 265 GLY A CA 1
ATOM 2067 C C . GLY A 1 265 ? 9.086 -10.367 -7.336 1 97.31 265 GLY A C 1
ATOM 2068 O O . GLY A 1 265 ? 9.328 -9.156 -7.336 1 97.31 265 GLY A O 1
ATOM 2069 N N . ARG A 1 266 ? 8.977 -11.031 -6.188 1 97.38 266 ARG A N 1
ATOM 2070 C CA . ARG A 1 266 ? 8.797 -10.359 -4.906 1 97.38 266 ARG A CA 1
ATOM 2071 C C . ARG A 1 266 ? 10.086 -9.648 -4.477 1 97.38 266 ARG A C 1
ATOM 2073 O O . ARG A 1 266 ? 10.039 -8.664 -3.744 1 97.38 266 ARG A O 1
ATOM 2080 N N . THR A 1 267 ? 11.25 -10.125 -4.93 1 96.06 267 THR A N 1
ATOM 2081 C CA . THR A 1 267 ? 12.523 -9.523 -4.547 1 96.06 267 THR A CA 1
ATOM 2082 C C . THR A 1 267 ? 12.586 -8.07 -5.008 1 96.06 267 THR A C 1
ATOM 2084 O O . THR A 1 267 ? 13.266 -7.242 -4.387 1 96.06 267 THR A O 1
ATOM 2087 N N . ASP A 1 268 ? 11.852 -7.785 -6.051 1 95.62 268 ASP A N 1
ATOM 2088 C CA . ASP A 1 268 ? 11.867 -6.434 -6.594 1 95.62 268 ASP A CA 1
ATOM 2089 C C . ASP A 1 268 ? 10.688 -5.617 -6.078 1 95.62 268 ASP A C 1
ATOM 2091 O O . ASP A 1 268 ? 10.492 -4.473 -6.492 1 95.62 268 ASP A O 1
ATOM 2095 N N . MET A 1 269 ? 9.875 -6.168 -5.246 1 97.62 269 MET A N 1
ATOM 2096 C CA . MET A 1 269 ? 8.719 -5.465 -4.691 1 97.62 269 MET A CA 1
ATOM 2097 C C . MET A 1 269 ? 9.078 -4.781 -3.375 1 97.62 269 MET A C 1
ATOM 2099 O O . MET A 1 269 ? 9.805 -5.348 -2.557 1 97.62 269 MET A O 1
ATOM 2103 N N . THR A 1 270 ? 8.594 -3.562 -3.227 1 97.94 270 THR A N 1
ATOM 2104 C CA . THR A 1 270 ? 8.695 -2.945 -1.908 1 97.94 270 THR A CA 1
ATOM 2105 C C . THR A 1 270 ? 7.828 -3.691 -0.897 1 97.94 270 THR A C 1
ATOM 2107 O O . THR A 1 270 ? 6.918 -4.434 -1.277 1 97.94 270 THR A O 1
ATOM 2110 N N . ASP A 1 271 ? 8.117 -3.533 0.375 1 98.25 271 ASP A N 1
ATOM 2111 C CA . ASP A 1 271 ? 7.266 -4.094 1.418 1 98.25 271 ASP A CA 1
ATOM 2112 C C . ASP A 1 271 ? 5.844 -3.549 1.317 1 98.25 271 ASP A C 1
ATOM 2114 O O . ASP A 1 271 ? 4.875 -4.285 1.524 1 98.25 271 ASP A O 1
ATOM 2118 N N . GLU A 1 272 ? 5.738 -2.289 0.973 1 98.75 272 GLU A N 1
ATOM 2119 C CA . GLU A 1 272 ? 4.43 -1.66 0.835 1 98.75 272 GLU A CA 1
ATOM 2120 C C . GLU A 1 272 ? 3.635 -2.285 -0.308 1 98.75 272 GLU A C 1
ATOM 2122 O O . GLU A 1 272 ? 2.424 -2.484 -0.192 1 98.75 272 GLU A O 1
ATOM 2127 N N . MET A 1 273 ? 4.328 -2.584 -1.421 1 98.81 273 MET A N 1
ATOM 2128 C CA . MET A 1 273 ? 3.668 -3.232 -2.551 1 98.81 273 MET A CA 1
ATOM 2129 C C . MET A 1 273 ? 3.16 -4.617 -2.164 1 98.81 273 MET A C 1
ATOM 2131 O O . MET A 1 273 ? 2.027 -4.98 -2.484 1 98.81 273 MET A O 1
ATOM 2135 N N . GLN A 1 274 ? 4.008 -5.391 -1.494 1 98.75 274 GLN A N 1
ATOM 2136 C CA . GLN A 1 274 ? 3.59 -6.719 -1.057 1 98.75 274 GLN A CA 1
ATOM 2137 C C . GLN A 1 274 ? 2.414 -6.633 -0.088 1 98.75 274 GLN A C 1
ATOM 2139 O O . GLN A 1 274 ? 1.483 -7.438 -0.162 1 98.75 274 GLN A O 1
ATOM 2144 N N . ALA A 1 275 ? 2.443 -5.645 0.821 1 98.88 275 ALA A N 1
ATOM 2145 C CA . ALA A 1 275 ? 1.327 -5.441 1.742 1 98.88 275 ALA A CA 1
ATOM 2146 C C . ALA A 1 275 ? 0.029 -5.184 0.983 1 98.88 275 ALA A C 1
ATOM 2148 O O . ALA A 1 275 ? -1.028 -5.695 1.357 1 98.88 275 ALA A O 1
ATOM 2149 N N . TRP A 1 276 ? 0.107 -4.402 -0.089 1 98.94 276 TRP A N 1
ATOM 2150 C CA . TRP A 1 276 ? -1.06 -4.156 -0.93 1 98.94 276 TRP A CA 1
ATOM 2151 C C . TRP A 1 276 ? -1.581 -5.453 -1.532 1 98.94 276 TRP A C 1
ATOM 2153 O O . TRP A 1 276 ? -2.791 -5.688 -1.568 1 98.94 276 TRP A O 1
ATOM 2163 N N . CYS A 1 277 ? -0.684 -6.258 -1.995 1 98.88 277 CYS A N 1
ATOM 2164 C CA . CYS A 1 277 ? -1.093 -7.52 -2.605 1 98.88 277 CYS A CA 1
ATOM 2165 C C . CYS A 1 277 ? -1.828 -8.398 -1.603 1 98.88 277 CYS A C 1
ATOM 2167 O O . CYS A 1 277 ? -2.869 -8.977 -1.921 1 98.88 277 CYS A O 1
ATOM 2169 N N . PHE A 1 278 ? -1.296 -8.484 -0.366 1 98.75 278 PHE A N 1
ATOM 2170 C CA . PHE A 1 278 ? -1.97 -9.266 0.667 1 98.75 278 PHE A CA 1
ATOM 2171 C C . PHE A 1 278 ? -3.342 -8.68 0.976 1 98.75 278 PHE A C 1
ATOM 2173 O O . PHE A 1 278 ? -4.324 -9.414 1.089 1 98.75 278 PHE A O 1
ATOM 2180 N N . PHE A 1 279 ? -3.436 -7.406 1.052 1 98.88 279 PHE A N 1
ATOM 2181 C CA . PHE A 1 279 ? -4.703 -6.738 1.327 1 98.88 279 PHE A CA 1
ATOM 2182 C C . PHE A 1 279 ? -5.699 -6.977 0.2 1 98.88 279 PHE A C 1
ATOM 2184 O O . PHE A 1 279 ? -6.891 -7.16 0.448 1 98.88 279 PHE A O 1
ATOM 2191 N N . ALA A 1 280 ? -5.207 -6.996 -1.04 1 98.75 280 ALA A N 1
ATOM 2192 C CA . ALA A 1 280 ? -6.035 -7.168 -2.232 1 98.75 280 ALA A CA 1
ATOM 2193 C C . ALA A 1 280 ? -6.633 -8.57 -2.289 1 98.75 280 ALA A C 1
ATOM 2195 O O . ALA A 1 280 ? -7.648 -8.789 -2.953 1 98.75 280 ALA A O 1
ATOM 2196 N N . GLY A 1 281 ? -5.887 -9.531 -1.613 1 98.44 281 GLY A N 1
ATOM 2197 C CA . GLY A 1 281 ? -6.496 -10.852 -1.571 1 98.44 281 GLY A CA 1
ATOM 2198 C C . GLY A 1 281 ? -5.492 -11.977 -1.749 1 98.44 281 GLY A C 1
ATOM 2199 O O . GLY A 1 281 ? -5.855 -13.148 -1.696 1 98.44 281 GLY A O 1
ATOM 2200 N N . ALA A 1 282 ? -4.227 -11.617 -2.023 1 98.75 282 ALA A N 1
ATOM 2201 C CA . ALA A 1 282 ? -3.215 -12.672 -2.062 1 98.75 282 ALA A CA 1
ATOM 2202 C C . ALA A 1 282 ? -3.076 -13.344 -0.702 1 98.75 282 ALA A C 1
ATOM 2204 O O . ALA A 1 282 ? -2.773 -12.688 0.298 1 98.75 282 ALA A O 1
ATOM 2205 N N . ASN A 1 283 ? -3.307 -14.602 -0.636 1 98.31 283 ASN A N 1
ATOM 2206 C CA . ASN A 1 283 ? -3.275 -15.305 0.644 1 98.31 283 ASN A CA 1
ATOM 2207 C C . ASN A 1 283 ? -2.439 -16.578 0.565 1 98.31 283 ASN A C 1
ATOM 2209 O O . ASN A 1 283 ? -2.686 -17.531 1.305 1 98.31 283 ASN A O 1
ATOM 2213 N N . SER A 1 284 ? -1.521 -16.562 -0.36 1 97.44 284 SER A N 1
ATOM 2214 C CA . SER A 1 284 ? -0.516 -17.609 -0.502 1 97.44 284 SER A CA 1
ATOM 2215 C C . SER A 1 284 ? 0.784 -17.062 -1.076 1 97.44 284 SER A C 1
ATOM 2217 O O . SER A 1 284 ? 0.771 -16.078 -1.823 1 97.44 284 SER A O 1
ATOM 2219 N N . MET A 1 285 ? 1.854 -17.641 -0.69 1 96.81 285 MET A N 1
ATOM 2220 C CA . MET A 1 285 ? 3.143 -17.25 -1.253 1 96.81 285 MET A CA 1
ATOM 2221 C C . MET A 1 285 ? 4.152 -18.391 -1.144 1 96.81 285 MET A C 1
ATOM 2223 O O . MET A 1 285 ? 3.936 -19.344 -0.397 1 96.81 285 MET A O 1
ATOM 2227 N N . PHE A 1 286 ? 5.191 -18.297 -1.901 1 94.44 286 PHE A N 1
ATOM 2228 C CA . PHE A 1 286 ? 6.32 -19.219 -1.742 1 94.44 286 PHE A CA 1
ATOM 2229 C C . PHE A 1 286 ? 7.289 -18.688 -0.685 1 94.44 286 PHE A C 1
ATOM 2231 O O . PHE A 1 286 ? 7.582 -17.5 -0.641 1 94.44 286 PHE A O 1
ATOM 2238 N N . TYR A 1 287 ? 7.621 -19.578 0.035 1 89.88 287 TYR A N 1
ATOM 2239 C CA . TYR A 1 287 ? 8.594 -19.328 1.093 1 89.88 287 TYR A CA 1
ATOM 2240 C C . TYR A 1 287 ? 9.938 -19.969 0.771 1 89.88 287 TYR A C 1
ATOM 2242 O O . TYR A 1 287 ? 9.984 -21.031 0.147 1 89.88 287 TYR A O 1
ATOM 2250 N N . GLY A 1 288 ? 11.047 -19.312 1.244 1 88.19 288 GLY A N 1
ATOM 2251 C CA . GLY A 1 288 ? 12.391 -19.781 0.915 1 88.19 288 GLY A CA 1
ATOM 2252 C C . GLY A 1 288 ? 13.188 -18.766 0.125 1 88.19 288 GLY A C 1
ATOM 2253 O O . GLY A 1 288 ? 12.625 -17.812 -0.423 1 88.19 288 GLY A O 1
ATOM 2254 N N . ASP A 1 289 ? 14.477 -19.016 -0.088 1 89.38 289 ASP A N 1
ATOM 2255 C CA . ASP A 1 289 ? 15.383 -18.031 -0.662 1 89.38 289 ASP A CA 1
ATOM 2256 C C . ASP A 1 289 ? 15.328 -18.047 -2.188 1 89.38 289 ASP A C 1
ATOM 2258 O O . ASP A 1 289 ? 15.789 -17.125 -2.848 1 89.38 289 ASP A O 1
ATOM 2262 N N . LYS A 1 290 ? 14.727 -19.219 -2.695 1 91.38 290 LYS A N 1
ATOM 2263 C CA . LYS A 1 290 ? 14.672 -19.359 -4.145 1 91.38 290 LYS A CA 1
ATOM 2264 C C . LYS A 1 290 ? 13.328 -19.953 -4.586 1 91.38 290 LYS A C 1
ATOM 2266 O O . LYS A 1 290 ? 12.664 -20.641 -3.814 1 91.38 290 LYS A O 1
ATOM 2271 N N . LEU A 1 291 ? 13.016 -19.609 -5.805 1 93.06 291 LEU A N 1
ATOM 2272 C CA . LEU A 1 291 ? 11.945 -20.312 -6.496 1 93.06 291 LEU A CA 1
ATOM 2273 C C . LEU A 1 291 ? 12.5 -21.453 -7.348 1 93.06 291 LEU A C 1
ATOM 2275 O O . LEU A 1 291 ? 13.242 -22.297 -6.852 1 93.06 291 LEU A O 1
ATOM 2279 N N . LEU A 1 292 ? 12.164 -21.438 -8.594 1 90.12 292 LEU A N 1
ATOM 2280 C CA . LEU A 1 292 ? 12.812 -22.453 -9.414 1 90.12 292 LEU A CA 1
ATOM 2281 C C . LEU A 1 292 ? 14.266 -22.078 -9.688 1 90.12 292 LEU A C 1
ATOM 2283 O O . LEU A 1 292 ? 15.18 -22.828 -9.352 1 90.12 292 LEU A O 1
ATOM 2287 N N . THR A 1 293 ? 14.445 -20.828 -10.234 1 91.62 293 THR A N 1
ATOM 2288 C CA . THR A 1 293 ? 15.797 -20.438 -10.609 1 91.62 293 THR A CA 1
ATOM 2289 C C . THR A 1 293 ? 16.094 -19 -10.18 1 91.62 293 THR A C 1
ATOM 2291 O O . THR A 1 293 ? 17.219 -18.516 -10.312 1 91.62 293 THR A O 1
ATOM 2294 N N . THR A 1 294 ? 15.094 -18.344 -9.719 1 91.19 294 THR A N 1
ATOM 2295 C CA . THR A 1 294 ? 15.266 -16.938 -9.383 1 91.19 294 THR A CA 1
ATOM 2296 C C . THR A 1 294 ? 15.219 -16.734 -7.875 1 91.19 294 THR A C 1
ATOM 2298 O O . THR A 1 294 ? 14.68 -17.578 -7.145 1 91.19 294 THR A O 1
ATOM 2301 N N . ASP A 1 295 ? 15.688 -15.594 -7.449 1 92.25 295 ASP A N 1
ATOM 2302 C CA . ASP A 1 295 ? 15.727 -15.273 -6.023 1 92.25 295 ASP A CA 1
ATOM 2303 C C . ASP A 1 295 ? 14.328 -14.969 -5.492 1 92.25 295 ASP A C 1
ATOM 2305 O O . ASP A 1 295 ? 13.445 -14.539 -6.246 1 92.25 295 ASP A O 1
ATOM 2309 N N . ASN A 1 296 ? 14.18 -15.195 -4.285 1 93.88 296 ASN A N 1
ATOM 2310 C CA . ASN A 1 296 ? 13.008 -14.859 -3.48 1 93.88 296 ASN A CA 1
ATOM 2311 C C . ASN A 1 296 ? 13.398 -14.188 -2.172 1 93.88 296 ASN A C 1
ATOM 2313 O O . ASN A 1 296 ? 14.523 -14.367 -1.689 1 93.88 296 ASN A O 1
ATOM 2317 N N . PRO A 1 297 ? 12.516 -13.273 -1.663 1 87.38 297 PRO A N 1
ATOM 2318 C CA . PRO A 1 297 ? 12.867 -12.742 -0.346 1 87.38 297 PRO A CA 1
ATOM 2319 C C . PRO A 1 297 ? 13.172 -13.836 0.673 1 87.38 297 PRO A C 1
ATOM 2321 O O . PRO A 1 297 ? 12.469 -14.852 0.721 1 87.38 297 PRO A O 1
ATOM 2324 N N . GLY A 1 298 ? 14.234 -13.656 1.47 1 88.81 298 GLY A N 1
ATOM 2325 C CA . GLY A 1 298 ? 14.625 -14.656 2.451 1 88.81 298 GLY A CA 1
ATOM 2326 C C . GLY A 1 298 ? 13.562 -14.891 3.514 1 88.81 298 GLY A C 1
ATOM 2327 O O . GLY A 1 298 ? 12.68 -14.055 3.717 1 88.81 298 GLY A O 1
ATOM 2328 N N . GLU A 1 299 ? 13.688 -15.945 4.164 1 86.75 299 GLU A N 1
ATOM 2329 C CA . GLU A 1 299 ? 12.742 -16.328 5.203 1 86.75 299 GLU A CA 1
ATOM 2330 C C . GLU A 1 299 ? 12.656 -15.273 6.297 1 86.75 299 GLU A C 1
ATOM 2332 O O . GLU A 1 299 ? 11.57 -14.938 6.766 1 86.75 299 GLU A O 1
ATOM 2337 N N . SER A 1 300 ? 13.742 -14.766 6.605 1 89.19 300 SER A N 1
ATOM 2338 C CA . SER A 1 300 ? 13.789 -13.766 7.66 1 89.19 300 SER A CA 1
ATOM 2339 C C . SER A 1 300 ? 13.055 -12.492 7.25 1 89.19 300 SER A C 1
ATOM 2341 O O . SER A 1 300 ? 12.32 -11.906 8.055 1 89.19 300 SER A O 1
ATOM 2343 N N . HIS A 1 301 ? 13.258 -12.141 6.02 1 94.88 301 HIS A N 1
ATOM 2344 C CA . HIS A 1 301 ? 12.578 -10.945 5.527 1 94.88 301 HIS A CA 1
ATOM 2345 C C . HIS A 1 301 ? 11.07 -11.133 5.52 1 94.88 301 HIS A C 1
ATOM 2347 O O . HIS A 1 301 ? 10.328 -10.242 5.941 1 94.88 301 HIS A O 1
ATOM 2353 N N . ASP A 1 302 ? 10.656 -12.281 5.078 1 94.81 302 ASP A N 1
ATOM 2354 C CA . ASP A 1 302 ? 9.227 -12.562 5.031 1 94.81 302 ASP A CA 1
ATOM 2355 C C . ASP A 1 302 ? 8.625 -12.578 6.438 1 94.81 302 ASP A C 1
ATOM 2357 O O . ASP A 1 302 ? 7.551 -12.016 6.66 1 94.81 302 ASP A O 1
ATOM 2361 N N . GLN A 1 303 ? 9.266 -13.203 7.277 1 94.25 303 GLN A N 1
ATOM 2362 C CA . GLN A 1 303 ? 8.797 -13.266 8.656 1 94.25 303 GLN A CA 1
ATOM 2363 C C . GLN A 1 303 ? 8.703 -11.875 9.273 1 94.25 303 GLN A C 1
ATOM 2365 O O . GLN A 1 303 ? 7.758 -11.562 9.992 1 94.25 303 GLN A O 1
ATOM 2370 N N . GLN A 1 304 ? 9.695 -11.094 9.031 1 96.94 304 GLN A N 1
ATOM 2371 C CA . GLN A 1 304 ? 9.688 -9.727 9.539 1 96.94 304 GLN A CA 1
ATOM 2372 C C . GLN A 1 304 ? 8.508 -8.938 8.977 1 96.94 304 GLN A C 1
ATOM 2374 O O . GLN A 1 304 ? 7.84 -8.195 9.695 1 96.94 304 GLN A O 1
ATOM 2379 N N . LEU A 1 305 ? 8.305 -9.102 7.684 1 97.88 305 LEU A N 1
ATOM 2380 C CA . LEU A 1 305 ? 7.18 -8.414 7.059 1 97.88 305 LEU A CA 1
ATOM 2381 C C . LEU A 1 305 ? 5.859 -8.867 7.68 1 97.88 305 LEU A C 1
ATOM 2383 O O . LEU A 1 305 ? 5.008 -8.039 8.008 1 97.88 305 LEU A O 1
ATOM 2387 N N . PHE A 1 306 ? 5.691 -10.164 7.891 1 97.31 306 PHE A N 1
ATOM 2388 C CA . PHE A 1 306 ? 4.484 -10.711 8.492 1 97.31 306 PHE A CA 1
ATOM 2389 C C . PHE A 1 306 ? 4.273 -10.148 9.898 1 97.31 306 PHE A C 1
ATOM 2391 O O . PHE A 1 306 ? 3.156 -9.773 10.258 1 97.31 306 PHE A O 1
ATOM 2398 N N . THR A 1 307 ? 5.328 -10.094 10.609 1 97.88 307 THR A N 1
ATOM 2399 C CA . THR A 1 307 ? 5.246 -9.555 11.961 1 97.88 307 THR A CA 1
ATOM 2400 C C . THR A 1 307 ? 4.785 -8.102 11.938 1 97.88 307 THR A C 1
ATOM 2402 O O . THR A 1 307 ? 3.881 -7.715 12.68 1 97.88 307 THR A O 1
ATOM 2405 N N . ARG A 1 308 ? 5.336 -7.32 11.086 1 98.25 308 ARG A N 1
ATOM 2406 C CA . ARG A 1 308 ? 5 -5.906 10.969 1 98.25 308 ARG A CA 1
ATOM 2407 C C . ARG A 1 308 ? 3.551 -5.723 10.531 1 98.25 308 ARG A C 1
ATOM 2409 O O . ARG A 1 308 ? 2.904 -4.742 10.914 1 98.25 308 ARG A O 1
ATOM 2416 N N . LEU A 1 309 ? 3.006 -6.691 9.781 1 98.69 309 LEU A N 1
ATOM 2417 C CA . LEU A 1 309 ? 1.661 -6.559 9.234 1 98.69 309 LEU A CA 1
ATOM 2418 C C . LEU A 1 309 ? 0.639 -7.266 10.109 1 98.69 309 LEU A C 1
ATOM 2420 O O . LEU A 1 309 ? -0.569 -7.098 9.93 1 98.69 309 LEU A O 1
ATOM 2424 N N . GLY A 1 310 ? 1.096 -8.102 11.055 1 98.38 310 GLY A N 1
ATOM 2425 C CA . GLY A 1 310 ? 0.188 -8.906 11.852 1 98.38 310 GLY A CA 1
ATOM 2426 C C . GLY A 1 310 ? -0.388 -10.086 11.102 1 98.38 310 GLY A C 1
ATOM 2427 O O . GLY A 1 310 ? -1.554 -10.445 11.289 1 98.38 310 GLY A O 1
ATOM 2428 N N . ILE A 1 311 ? 0.39 -10.68 10.156 1 97.81 311 ILE A N 1
ATOM 2429 C CA . ILE A 1 311 ? -0.024 -11.828 9.359 1 97.81 311 ILE A CA 1
ATOM 2430 C C . ILE A 1 311 ? 0.466 -13.117 10.016 1 97.81 311 ILE A C 1
ATOM 2432 O O . ILE A 1 311 ? 1.603 -13.188 10.484 1 97.81 311 ILE A O 1
ATOM 2436 N N . GLN A 1 312 ? -0.411 -14.062 10.031 1 96 312 GLN A N 1
ATOM 2437 C CA . GLN A 1 312 ? -0.063 -15.398 10.508 1 96 312 GLN A CA 1
ATOM 2438 C C . GLN A 1 312 ? -0.023 -16.406 9.359 1 96 312 GLN A C 1
ATOM 2440 O O . GLN A 1 312 ? -0.826 -16.312 8.422 1 96 312 GLN A O 1
ATOM 2445 N N . THR A 1 313 ? 0.865 -17.312 9.438 1 93.62 313 THR A N 1
ATOM 2446 C CA . THR A 1 313 ? 0.913 -18.375 8.445 1 93.62 313 THR A CA 1
ATOM 2447 C C . THR A 1 313 ? -0.157 -19.422 8.727 1 93.62 313 THR A C 1
ATOM 2449 O O . THR A 1 313 ? -0.476 -19.703 9.891 1 93.62 313 THR A O 1
ATOM 2452 N N . GLU A 1 314 ? -0.703 -19.922 7.691 1 90.06 314 GLU A N 1
ATOM 2453 C CA . GLU A 1 314 ? -1.689 -20.984 7.836 1 90.06 314 GLU A CA 1
ATOM 2454 C C . GLU A 1 314 ? -1.059 -22.25 8.414 1 90.06 314 GLU A C 1
ATOM 2456 O O . GLU A 1 314 ? 0.04 -22.641 8.016 1 90.06 314 GLU A O 1
ATOM 2461 N N . ALA A 1 315 ? -1.547 -22.531 9.711 1 72.25 315 ALA A N 1
ATOM 2462 C CA . ALA A 1 315 ? -1.064 -23.766 10.344 1 72.25 315 ALA A CA 1
ATOM 2463 C C . ALA A 1 315 ? -1.501 -25 9.555 1 72.25 315 ALA A C 1
ATOM 2465 O O . ALA A 1 315 ? -2.586 -25.016 8.969 1 72.25 315 ALA A O 1
ATOM 2466 N N . GLY A 1 316 ? -0.595 -25.625 8.82 1 54.38 316 GLY A N 1
ATOM 2467 C CA . GLY A 1 316 ? -0.918 -26.859 8.133 1 54.38 316 GLY A CA 1
ATOM 2468 C C . GLY A 1 316 ? -2.043 -27.641 8.789 1 54.38 316 GLY A C 1
ATOM 2469 O O . GLY A 1 316 ? -2.014 -27.875 10 1 54.38 316 GLY A O 1
ATOM 2470 N N . GLN A 1 317 ? -3.352 -27.188 8.484 1 42.97 317 GLN A N 1
ATOM 2471 C CA . GLN A 1 317 ? -4.32 -28.109 9.062 1 42.97 317 GLN A CA 1
ATOM 2472 C C . GLN A 1 317 ? -3.936 -29.562 8.75 1 42.97 317 GLN A C 1
ATOM 2474 O O . GLN A 1 317 ? -3.49 -29.859 7.645 1 42.97 317 GLN A O 1
ATOM 2479 N N . PRO A 1 318 ? -3.811 -30.469 9.672 1 36.66 318 PRO A N 1
ATOM 2480 C CA . PRO A 1 318 ? -3.807 -31.859 9.219 1 36.66 318 PRO A CA 1
ATOM 2481 C C . PRO A 1 318 ? -4.785 -32.094 8.078 1 36.66 318 PRO A C 1
ATOM 2483 O O . PRO A 1 318 ? -5.617 -31.25 7.77 1 36.66 318 PRO A O 1
ATOM 2486 N N . GLY A 1 319 ? -5.25 -33.438 7.762 1 30.2 319 GLY A N 1
ATOM 2487 C CA . GLY A 1 319 ? -6.066 -34.25 6.871 1 30.2 319 GLY A CA 1
ATOM 2488 C C . GLY A 1 319 ? -7.461 -33.688 6.668 1 30.2 319 GLY A C 1
ATOM 2489 O O . GLY A 1 319 ? -8.328 -33.844 7.531 1 30.2 319 GLY A O 1
ATOM 2490 N N . SER A 1 320 ? -7.645 -32.594 6.18 1 28.91 320 SER A N 1
ATOM 2491 C CA . SER A 1 320 ? -9.031 -32.594 5.711 1 28.91 320 SER A CA 1
ATOM 2492 C C . SER A 1 320 ? -9.328 -33.812 4.871 1 28.91 320 SER A C 1
ATOM 2494 O O . SER A 1 320 ? -8.781 -34 3.777 1 28.91 320 SER A O 1
ATOM 2496 N N . THR A 1 321 ? -9.32 -34.938 5.441 1 23.83 321 THR A N 1
ATOM 2497 C CA . THR A 1 321 ? -10.062 -36.062 4.918 1 23.83 321 THR A CA 1
ATOM 2498 C C . THR A 1 321 ? -11.414 -35.625 4.363 1 23.83 321 THR A C 1
ATOM 2500 O O . THR A 1 321 ? -12.266 -35.156 5.113 1 23.83 321 THR A O 1
ATOM 2503 N N . TYR A 1 322 ? -11.477 -34.938 3.258 1 22.11 322 TYR A N 1
ATOM 2504 C CA . TYR A 1 322 ? -12.734 -35.219 2.578 1 22.11 322 TYR A CA 1
ATOM 2505 C C . TYR A 1 322 ? -13.164 -36.688 2.811 1 22.11 322 TYR A C 1
ATOM 2507 O O . TYR A 1 322 ? -12.438 -37.625 2.457 1 22.11 322 TYR A O 1
ATOM 2515 N N . LEU A 1 323 ? -13.719 -37.031 4.02 1 19.98 323 LEU A N 1
ATOM 2516 C CA . LEU A 1 323 ? -14.68 -38.125 3.895 1 19.98 323 LEU A CA 1
ATOM 2517 C C . LEU A 1 323 ? -15.734 -37.781 2.844 1 19.98 323 LEU A C 1
ATOM 2519 O O . LEU A 1 323 ? -16.188 -36.656 2.746 1 19.98 323 LEU A O 1
ATOM 2523 N N . MET B 1 1 ? -25 7.969 12.547 1 46.16 1 MET B N 1
ATOM 2524 C CA . MET B 1 1 ? -23.625 8.453 12.484 1 46.16 1 MET B CA 1
ATOM 2525 C C . MET B 1 1 ? -23.031 8.555 13.883 1 46.16 1 MET B C 1
ATOM 2527 O O . MET B 1 1 ? -23.625 9.156 14.781 1 46.16 1 MET B O 1
ATOM 2531 N N . SER B 1 2 ? -22.109 7.539 14.273 1 58.84 2 SER B N 1
ATOM 2532 C CA . SER B 1 2 ? -21.641 7.477 15.656 1 58.84 2 SER B CA 1
ATOM 2533 C C . SER B 1 2 ? -21.094 8.82 16.109 1 58.84 2 SER B C 1
ATOM 2535 O O . SER B 1 2 ? -20.562 9.594 15.312 1 58.84 2 SER B O 1
ATOM 2537 N N . GLU B 1 3 ? -21.562 9.383 17.188 1 79.44 3 GLU B N 1
ATOM 2538 C CA . GLU B 1 3 ? -21.156 10.633 17.812 1 79.44 3 GLU B CA 1
ATOM 2539 C C . GLU B 1 3 ? -19.641 10.711 17.938 1 79.44 3 GLU B C 1
ATOM 2541 O O . GLU B 1 3 ? -18.969 9.695 18.156 1 79.44 3 GLU B O 1
ATOM 2546 N N . LEU B 1 4 ? -19.078 11.883 17.562 1 90.94 4 LEU B N 1
ATOM 2547 C CA . LEU B 1 4 ? -17.656 12.125 17.734 1 90.94 4 LEU B CA 1
ATOM 2548 C C . LEU B 1 4 ? -17.234 11.914 19.188 1 90.94 4 LEU B C 1
ATOM 2550 O O . LEU B 1 4 ? -17.922 12.375 20.109 1 90.94 4 LEU B O 1
ATOM 2554 N N . ARG B 1 5 ? -16.25 11.172 19.422 1 94 5 ARG B N 1
ATOM 2555 C CA . ARG B 1 5 ? -15.719 10.875 20.75 1 94 5 ARG B CA 1
ATOM 2556 C C . ARG B 1 5 ? -14.562 11.812 21.094 1 94 5 ARG B C 1
ATOM 2558 O O . ARG B 1 5 ? -13.75 12.141 20.219 1 94 5 ARG B O 1
ATOM 2565 N N . HIS B 1 6 ? -14.477 12.18 22.391 1 96.94 6 HIS B N 1
ATOM 2566 C CA . HIS B 1 6 ? -13.422 13.07 22.859 1 96.94 6 HIS B CA 1
ATOM 2567 C C . HIS B 1 6 ? -12.766 12.523 24.125 1 96.94 6 HIS B C 1
ATOM 2569 O O . HIS B 1 6 ? -12.203 13.281 24.922 1 96.94 6 HIS B O 1
ATOM 2575 N N . ASP B 1 7 ? -12.914 11.25 24.359 1 98.06 7 ASP B N 1
ATOM 2576 C CA . ASP B 1 7 ? -12.461 10.664 25.625 1 98.06 7 ASP B CA 1
ATOM 2577 C C . ASP B 1 7 ? -11.688 9.375 25.375 1 98.06 7 ASP B C 1
ATOM 2579 O O . ASP B 1 7 ? -11.852 8.391 26.109 1 98.06 7 ASP B O 1
ATOM 2583 N N . TRP B 1 8 ? -10.945 9.398 24.312 1 98.44 8 TRP B N 1
ATOM 2584 C CA . TRP B 1 8 ? -10.141 8.211 24.016 1 98.44 8 TRP B CA 1
ATOM 2585 C C . TRP B 1 8 ? -9.164 7.93 25.156 1 98.44 8 TRP B C 1
ATOM 2587 O O . TRP B 1 8 ? -8.461 8.828 25.609 1 98.44 8 TRP B O 1
ATOM 2597 N N . ARG B 1 9 ? -9.188 6.723 25.719 1 98.5 9 ARG B N 1
ATOM 2598 C CA . ARG B 1 9 ? -8.164 6.254 26.656 1 98.5 9 ARG B CA 1
ATOM 2599 C C . ARG B 1 9 ? -6.926 5.766 25.906 1 98.5 9 ARG B C 1
ATOM 2601 O O . ARG B 1 9 ? -7.027 5.273 24.781 1 98.5 9 ARG B O 1
ATOM 2608 N N . ILE B 1 10 ? -5.77 5.887 26.516 1 98.69 10 ILE B N 1
ATOM 2609 C CA . ILE B 1 10 ? -4.5 5.57 25.859 1 98.69 10 ILE B CA 1
ATOM 2610 C C . ILE B 1 10 ? -4.492 4.105 25.438 1 98.69 10 ILE B C 1
ATOM 2612 O O . ILE B 1 10 ? -3.947 3.762 24.391 1 98.69 10 ILE B O 1
ATOM 2616 N N . GLU B 1 11 ? -5.121 3.211 26.188 1 98.62 11 GLU B N 1
ATOM 2617 C CA . GLU B 1 11 ? -5.176 1.786 25.875 1 98.62 11 GLU B CA 1
ATOM 2618 C C . GLU B 1 11 ? -5.953 1.532 24.594 1 98.62 11 GLU B C 1
ATOM 2620 O O . GLU B 1 11 ? -5.621 0.626 23.828 1 98.62 11 GLU B O 1
ATOM 2625 N N . GLU B 1 12 ? -6.988 2.324 24.391 1 98.69 12 GLU B N 1
ATOM 2626 C CA . GLU B 1 12 ? -7.781 2.197 23.172 1 98.69 12 GLU B CA 1
ATOM 2627 C C . GLU B 1 12 ? -6.977 2.609 21.938 1 98.69 12 GLU B C 1
ATOM 2629 O O . GLU B 1 12 ? -7.059 1.963 20.891 1 98.69 12 GLU B O 1
ATOM 2634 N N . VAL B 1 13 ? -6.246 3.674 22.078 1 98.81 13 VAL B N 1
ATOM 2635 C CA . VAL B 1 13 ? -5.438 4.16 20.969 1 98.81 13 VAL B CA 1
ATOM 2636 C C . VAL B 1 13 ? -4.34 3.145 20.656 1 98.81 13 VAL B C 1
ATOM 2638 O O . VAL B 1 13 ? -4.109 2.82 19.484 1 98.81 13 VAL B O 1
ATOM 2641 N N . ASN B 1 14 ? -3.709 2.654 21.75 1 98.81 14 ASN B N 1
ATOM 2642 C CA . ASN B 1 14 ? -2.693 1.626 21.547 1 98.81 14 ASN B CA 1
ATOM 2643 C C . ASN B 1 14 ? -3.277 0.38 20.891 1 98.81 14 ASN B C 1
ATOM 2645 O O . ASN B 1 14 ? -2.613 -0.267 20.078 1 98.81 14 ASN B O 1
ATOM 2649 N N . ALA B 1 15 ? -4.453 0.043 21.234 1 98.75 15 ALA B N 1
ATOM 2650 C CA . ALA B 1 15 ? -5.113 -1.11 20.641 1 98.75 15 ALA B CA 1
ATOM 2651 C C . ALA B 1 15 ? -5.34 -0.896 19.141 1 98.75 15 ALA B C 1
ATOM 2653 O O . ALA B 1 15 ? -5.188 -1.824 18.344 1 98.75 15 ALA B O 1
ATOM 2654 N N . LEU B 1 16 ? -5.715 0.305 18.734 1 98.56 16 LEU B N 1
ATOM 2655 C CA . LEU B 1 16 ? -5.855 0.623 17.328 1 98.56 16 LEU B CA 1
ATOM 2656 C C . LEU B 1 16 ? -4.527 0.44 16.594 1 98.56 16 LEU B C 1
ATOM 2658 O O . LEU B 1 16 ? -4.477 -0.225 15.555 1 98.56 16 LEU B O 1
ATOM 2662 N N . LEU B 1 17 ? -3.469 0.958 17.203 1 98.81 17 LEU B N 1
ATOM 2663 C CA . LEU B 1 17 ? -2.168 0.945 16.547 1 98.81 17 LEU B CA 1
ATOM 2664 C C . LEU B 1 17 ? -1.592 -0.466 16.516 1 98.81 17 LEU B C 1
ATOM 2666 O O . LEU B 1 17 ? -0.706 -0.758 15.703 1 98.81 17 LEU B O 1
ATOM 2670 N N . ALA B 1 18 ? -2.111 -1.32 17.359 1 98.44 18 ALA B N 1
ATOM 2671 C CA . ALA B 1 18 ? -1.588 -2.68 17.453 1 98.44 18 ALA B CA 1
ATOM 2672 C C . ALA B 1 18 ? -2.395 -3.641 16.594 1 98.44 18 ALA B C 1
ATOM 2674 O O . ALA B 1 18 ? -2.021 -4.805 16.422 1 98.44 18 ALA B O 1
ATOM 2675 N N . MET B 1 19 ? -3.508 -3.238 16.031 1 98.56 19 MET B N 1
ATOM 2676 C CA . MET B 1 19 ? -4.332 -4.09 15.172 1 98.56 19 MET B CA 1
ATOM 2677 C C . MET B 1 19 ? -3.52 -4.652 14.016 1 98.56 19 MET B C 1
ATOM 2679 O O . MET B 1 19 ? -2.623 -3.982 13.492 1 98.56 19 MET B O 1
ATOM 2683 N N . PRO B 1 20 ? -3.83 -5.887 13.586 1 98.75 20 PRO B N 1
ATOM 2684 C CA . PRO B 1 20 ? -3.256 -6.301 12.305 1 98.75 20 PRO B CA 1
ATOM 2685 C C . PRO B 1 20 ? -3.445 -5.258 11.211 1 98.75 20 PRO B C 1
ATOM 2687 O O . PRO B 1 20 ? -4.496 -4.617 11.133 1 98.75 20 PRO B O 1
ATOM 2690 N N . PHE B 1 21 ? -2.43 -5.055 10.469 1 98.81 21 PHE B N 1
ATOM 2691 C CA . PHE B 1 21 ? -2.34 -3.936 9.539 1 98.81 21 PHE B CA 1
ATOM 2692 C C . PHE B 1 21 ? -3.564 -3.885 8.633 1 98.81 21 PHE B C 1
ATOM 2694 O O . PHE B 1 21 ? -4.199 -2.836 8.492 1 98.81 21 PHE B O 1
ATOM 2701 N N . SER B 1 22 ? -3.984 -5.016 8.086 1 98.75 22 SER B N 1
ATOM 2702 C CA . SER B 1 22 ? -5.117 -5.059 7.164 1 98.75 22 SER B CA 1
ATOM 2703 C C . SER B 1 22 ? -6.422 -4.723 7.879 1 98.75 22 SER B C 1
ATOM 2705 O O . SER B 1 22 ? -7.305 -4.082 7.301 1 98.75 22 SER B O 1
ATOM 2707 N N . ASP B 1 23 ? -6.562 -5.195 9.125 1 98.88 23 ASP B N 1
ATOM 2708 C CA . ASP B 1 23 ? -7.758 -4.871 9.898 1 98.88 23 ASP B CA 1
ATOM 2709 C C . ASP B 1 23 ? -7.863 -3.367 10.141 1 98.88 23 ASP B C 1
ATOM 2711 O O . ASP B 1 23 ? -8.938 -2.781 10 1 98.88 23 ASP B O 1
ATOM 2715 N N . LEU B 1 24 ? -6.77 -2.803 10.508 1 98.88 24 LEU B N 1
ATOM 2716 C CA . LEU B 1 24 ? -6.734 -1.368 10.766 1 98.88 24 LEU B CA 1
ATOM 2717 C C . LEU B 1 24 ? -7.055 -0.58 9.5 1 98.88 24 LEU B C 1
ATOM 2719 O O . LEU B 1 24 ? -7.855 0.358 9.531 1 98.88 24 LEU B O 1
ATOM 2723 N N . MET B 1 25 ? -6.441 -0.962 8.398 1 98.88 25 MET B N 1
ATOM 2724 C CA . MET B 1 25 ? -6.672 -0.271 7.133 1 98.88 25 MET B CA 1
ATOM 2725 C C . MET B 1 25 ? -8.125 -0.395 6.699 1 98.88 25 MET B C 1
ATOM 2727 O O . MET B 1 25 ? -8.727 0.577 6.234 1 98.88 25 MET B O 1
ATOM 2731 N N . PHE B 1 26 ? -8.672 -1.568 6.84 1 98.81 26 PHE B N 1
ATOM 2732 C CA . PHE B 1 26 ? -10.062 -1.806 6.461 1 98.81 26 PHE B CA 1
ATOM 2733 C C . PHE B 1 26 ? -11 -0.94 7.289 1 98.81 26 PHE B C 1
ATOM 2735 O O . PHE B 1 26 ? -11.891 -0.286 6.742 1 98.81 26 PHE B O 1
ATOM 2742 N N . LYS B 1 27 ? -10.789 -0.893 8.586 1 98.75 27 LYS B N 1
ATOM 2743 C CA . LYS B 1 27 ? -11.602 -0.079 9.484 1 98.75 27 LYS B CA 1
ATOM 2744 C C . LYS B 1 27 ? -11.469 1.405 9.148 1 98.75 27 LYS B C 1
ATOM 2746 O O . LYS B 1 27 ? -12.477 2.117 9.062 1 98.75 27 LYS B O 1
ATOM 2751 N N . ALA B 1 28 ? -10.258 1.857 8.969 1 98.81 28 ALA B N 1
ATOM 2752 C CA . ALA B 1 28 ? -10.008 3.266 8.672 1 98.81 28 ALA B CA 1
ATOM 2753 C C . ALA B 1 28 ? -10.688 3.682 7.371 1 98.81 28 ALA B C 1
ATOM 2755 O O . ALA B 1 28 ? -11.281 4.762 7.289 1 98.81 28 ALA B O 1
ATOM 2756 N N . HIS B 1 29 ? -10.562 2.83 6.363 1 98.81 29 HIS B N 1
ATOM 2757 C CA . HIS B 1 29 ? -11.172 3.143 5.078 1 98.81 29 HIS B CA 1
ATOM 2758 C C . HIS B 1 29 ? -12.695 3.186 5.188 1 98.81 29 HIS B C 1
ATOM 2760 O O . HIS B 1 29 ? -13.344 4.016 4.547 1 98.81 29 HIS B O 1
ATOM 2766 N N . GLN B 1 30 ? -13.289 2.26 5.965 1 98.62 30 GLN B N 1
ATOM 2767 C CA . GLN B 1 30 ? -14.727 2.295 6.199 1 98.62 30 GLN B CA 1
ATOM 2768 C C . GLN B 1 30 ? -15.148 3.617 6.832 1 98.62 30 GLN B C 1
ATOM 2770 O O . GLN B 1 30 ? -16.109 4.25 6.387 1 98.62 30 GLN B O 1
ATOM 2775 N N . VAL B 1 31 ? -14.406 4.016 7.867 1 98.5 31 VAL B N 1
ATOM 2776 C CA . VAL B 1 31 ? -14.695 5.285 8.531 1 98.5 31 VAL B CA 1
ATOM 2777 C C . VAL B 1 31 ? -14.547 6.434 7.535 1 98.5 31 VAL B C 1
ATOM 2779 O O . VAL B 1 31 ? -15.375 7.344 7.5 1 98.5 31 VAL B O 1
ATOM 2782 N N . HIS B 1 32 ? -13.523 6.406 6.707 1 98.5 32 HIS B N 1
ATOM 2783 C CA . HIS B 1 32 ? -13.289 7.441 5.707 1 98.5 32 HIS B CA 1
ATOM 2784 C C . HIS B 1 32 ? -14.477 7.562 4.758 1 98.5 32 HIS B C 1
ATOM 2786 O O . HIS B 1 32 ? -14.969 8.664 4.516 1 98.5 32 HIS B O 1
ATOM 2792 N N . ARG B 1 33 ? -15 6.445 4.27 1 98.12 33 ARG B N 1
ATOM 2793 C CA . ARG B 1 33 ? -16.078 6.422 3.291 1 98.12 33 ARG B CA 1
ATOM 2794 C C . ARG B 1 33 ? -17.391 6.883 3.914 1 98.12 33 ARG B C 1
ATOM 2796 O O . ARG B 1 33 ? -18.281 7.359 3.213 1 98.12 33 ARG B O 1
ATOM 2803 N N . GLU B 1 34 ? -17.5 6.719 5.188 1 97.94 34 GLU B N 1
ATOM 2804 C CA . GLU B 1 34 ? -18.703 7.148 5.891 1 97.94 34 GLU B CA 1
ATOM 2805 C C . GLU B 1 34 ? -18.781 8.672 5.988 1 97.94 34 GLU B C 1
ATOM 2807 O O . GLU B 1 34 ? -19.859 9.242 6.113 1 97.94 34 GLU B O 1
ATOM 2812 N N . HIS B 1 35 ? -17.609 9.344 5.91 1 97.75 35 HIS B N 1
ATOM 2813 C CA . HIS B 1 35 ? -17.609 10.75 6.285 1 97.75 35 HIS B CA 1
ATOM 2814 C C . HIS B 1 35 ? -17.078 11.625 5.148 1 97.75 35 HIS B C 1
ATOM 2816 O O . HIS B 1 35 ? -17.266 12.844 5.164 1 97.75 35 HIS B O 1
ATOM 2822 N N . PHE B 1 36 ? -16.406 11.023 4.223 1 97.62 36 PHE B N 1
ATOM 2823 C CA . PHE B 1 36 ? -15.828 11.773 3.109 1 97.62 36 PHE B CA 1
ATOM 2824 C C . PHE B 1 36 ? -16.062 11.047 1.791 1 97.62 36 PHE B C 1
ATOM 2826 O O . PHE B 1 36 ? -16.312 9.836 1.78 1 97.62 36 PHE B O 1
ATOM 2833 N N . ALA B 1 37 ? -15.977 11.836 0.714 1 94.69 37 ALA B N 1
ATOM 2834 C CA . ALA B 1 37 ? -15.953 11.195 -0.602 1 94.69 37 ALA B CA 1
ATOM 2835 C C . ALA B 1 37 ? -14.672 10.391 -0.795 1 94.69 37 ALA B C 1
ATOM 2837 O O . ALA B 1 37 ? -13.57 10.891 -0.575 1 94.69 37 ALA B O 1
ATOM 2838 N N . ALA B 1 38 ? -15.055 9.195 -1.31 1 91.06 38 ALA B N 1
ATOM 2839 C CA . ALA B 1 38 ? -13.891 8.359 -1.588 1 91.06 38 ALA B CA 1
ATOM 2840 C C . ALA B 1 38 ? -13.117 8.883 -2.795 1 91.06 38 ALA B C 1
ATOM 2842 O O . ALA B 1 38 ? -13.695 9.508 -3.688 1 91.06 38 ALA B O 1
ATOM 2843 N N . ASN B 1 39 ? -11.797 8.828 -2.869 1 97.19 39 ASN B N 1
ATOM 2844 C CA . ASN B 1 39 ? -10.906 9.109 -3.988 1 97.19 39 ASN B CA 1
ATOM 2845 C C . ASN B 1 39 ? -10.797 10.602 -4.262 1 97.19 39 ASN B C 1
ATOM 2847 O O . ASN B 1 39 ? -10.633 11.023 -5.41 1 97.19 39 ASN B O 1
ATOM 2851 N N . GLN B 1 40 ? -11.109 11.422 -3.285 1 97.12 40 GLN B N 1
ATOM 2852 C CA . GLN B 1 40 ? -10.93 12.867 -3.393 1 97.12 40 GLN B CA 1
ATOM 2853 C C . GLN B 1 40 ? -9.906 13.367 -2.377 1 97.12 40 GLN B C 1
ATOM 2855 O O . GLN B 1 40 ? -9.906 12.938 -1.221 1 97.12 40 GLN B O 1
ATOM 2860 N N . VAL B 1 41 ? -9.07 14.273 -2.814 1 96.69 41 VAL B N 1
ATOM 2861 C CA . VAL B 1 41 ? -8.023 14.836 -1.957 1 96.69 41 VAL B CA 1
ATOM 2862 C C . VAL B 1 41 ? -8.031 16.359 -2.062 1 96.69 41 VAL B C 1
ATOM 2864 O O . VAL B 1 41 ? -8.094 16.906 -3.162 1 96.69 41 VAL B O 1
ATOM 2867 N N . GLN B 1 42 ? -8.039 17.016 -0.968 1 95.94 42 GLN B N 1
ATOM 2868 C CA . GLN B 1 42 ? -7.891 18.469 -0.935 1 95.94 42 GLN B CA 1
ATOM 2869 C C . GLN B 1 42 ? -6.438 18.875 -1.157 1 95.94 42 GLN B C 1
ATOM 2871 O O . GLN B 1 42 ? -5.527 18.312 -0.542 1 95.94 42 GLN B O 1
ATOM 2876 N N . ILE B 1 43 ? -6.246 19.844 -2.002 1 94.19 43 ILE B N 1
ATOM 2877 C CA . ILE B 1 43 ? -4.902 20.312 -2.309 1 94.19 43 ILE B CA 1
ATOM 2878 C C . ILE B 1 43 ? -4.707 21.719 -1.743 1 94.19 43 ILE B C 1
ATOM 2880 O O . ILE B 1 43 ? -5.539 22.609 -1.965 1 94.19 43 ILE B O 1
ATOM 2884 N N . SER B 1 44 ? -3.652 21.859 -1.012 1 94.06 44 SER B N 1
ATOM 2885 C CA . SER B 1 44 ? -3.242 23.156 -0.479 1 94.06 44 SER B CA 1
ATOM 2886 C C . SER B 1 44 ? -1.822 23.5 -0.911 1 94.06 44 SER B C 1
ATOM 2888 O O . SER B 1 44 ? -1.068 22.625 -1.349 1 94.06 44 SER B O 1
ATOM 2890 N N . THR B 1 45 ? -1.544 24.766 -0.913 1 95.06 45 THR B N 1
ATOM 2891 C CA . THR B 1 45 ? -0.191 25.234 -1.193 1 95.06 45 THR B CA 1
ATOM 2892 C C . THR B 1 45 ? 0.382 25.984 0.006 1 95.06 45 THR B C 1
ATOM 2894 O O . THR B 1 45 ? -0.338 26.719 0.688 1 95.06 45 THR B O 1
ATOM 2897 N N . LEU B 1 46 ? 1.633 25.734 0.198 1 96.5 46 LEU B N 1
ATOM 2898 C CA . LEU B 1 46 ? 2.338 26.359 1.316 1 96.5 46 LEU B CA 1
ATOM 2899 C C . LEU B 1 46 ? 3.451 27.281 0.819 1 96.5 46 LEU B C 1
ATOM 2901 O O . LEU B 1 46 ? 4.215 26.906 -0.072 1 96.5 46 LEU B O 1
ATOM 2905 N N . LEU B 1 47 ? 3.475 28.469 1.341 1 97.38 47 LEU B N 1
ATOM 2906 C CA . LEU B 1 47 ? 4.516 29.453 1.034 1 97.38 47 LEU B CA 1
ATOM 2907 C C . LEU B 1 47 ? 5.203 29.922 2.307 1 97.38 47 LEU B C 1
ATOM 2909 O O . LEU B 1 47 ? 4.539 30.328 3.262 1 97.38 47 LEU B O 1
ATOM 2913 N N . SER B 1 48 ? 6.539 29.844 2.318 1 97.69 48 SER B N 1
ATOM 2914 C CA . SER B 1 48 ? 7.293 30.484 3.389 1 97.69 48 SER B CA 1
ATOM 2915 C C . SER B 1 48 ? 7.363 32 3.182 1 97.69 48 SER B C 1
ATOM 2917 O O . SER B 1 48 ? 8 32.469 2.236 1 97.69 48 SER B O 1
ATOM 2919 N N . ILE B 1 49 ? 6.754 32.719 4.059 1 98.44 49 ILE B N 1
ATOM 2920 C CA . ILE B 1 49 ? 6.715 34.156 3.836 1 98.44 49 ILE B CA 1
ATOM 2921 C C . ILE B 1 49 ? 7.828 34.844 4.637 1 98.44 49 ILE B C 1
ATOM 2923 O O . ILE B 1 49 ? 8.133 36 4.414 1 98.44 49 ILE B O 1
ATOM 2927 N N . LYS B 1 50 ? 8.375 34.219 5.512 1 98.44 50 LYS B N 1
ATOM 2928 C CA . LYS B 1 50 ? 9.578 34.562 6.262 1 98.44 50 LYS B CA 1
ATOM 2929 C C . LYS B 1 50 ? 10.398 33.344 6.617 1 98.44 50 LYS B C 1
ATOM 2931 O O . LYS B 1 50 ? 9.938 32.469 7.367 1 98.44 50 LYS B O 1
ATOM 2936 N N . THR B 1 51 ? 11.695 33.312 6.164 1 98.19 51 THR B N 1
ATOM 2937 C CA . THR B 1 51 ? 12.453 32.062 6.215 1 98.19 51 THR B CA 1
ATOM 2938 C C . THR B 1 51 ? 13.68 32.219 7.105 1 98.19 51 THR B C 1
ATOM 2940 O O . THR B 1 51 ? 14.438 33.188 6.973 1 98.19 51 THR B O 1
ATOM 2943 N N . GLY B 1 52 ? 13.789 31.281 8.047 1 97.69 52 GLY B N 1
ATOM 2944 C CA . GLY B 1 52 ? 15.031 31.172 8.797 1 97.69 52 GLY B CA 1
ATOM 2945 C C . GLY B 1 52 ? 15.086 32.062 10.008 1 97.69 52 GLY B C 1
ATOM 2946 O O . GLY B 1 52 ? 14.109 32.781 10.312 1 97.69 52 GLY B O 1
ATOM 2947 N N . ALA B 1 53 ? 16.125 31.875 10.789 1 96.44 53 ALA B N 1
ATOM 2948 C CA . ALA B 1 53 ? 16.484 32.688 11.953 1 96.44 53 ALA B CA 1
ATOM 2949 C C . ALA B 1 53 ? 15.422 32.562 13.039 1 96.44 53 ALA B C 1
ATOM 2951 O O . ALA B 1 53 ? 15.203 33.5 13.805 1 96.44 53 ALA B O 1
ATOM 2952 N N . CYS B 1 54 ? 14.711 31.531 13.055 1 97.69 54 CYS B N 1
ATOM 2953 C CA . CYS B 1 54 ? 13.75 31.297 14.125 1 97.69 54 CYS B CA 1
ATOM 2954 C C . CYS B 1 54 ? 14.453 31.109 15.461 1 97.69 54 CYS B C 1
ATOM 2956 O O . CYS B 1 54 ? 15.406 30.328 15.562 1 97.69 54 CYS B O 1
ATOM 2958 N N . PRO B 1 55 ? 14.047 31.766 16.438 1 97.38 55 PRO B N 1
ATOM 2959 C CA . PRO B 1 55 ? 14.75 31.688 17.734 1 97.38 55 PRO B CA 1
ATOM 2960 C C . PRO B 1 55 ? 14.469 30.375 18.469 1 97.38 55 PRO B C 1
ATOM 2962 O O . PRO B 1 55 ? 15.125 30.062 19.469 1 97.38 55 PRO B O 1
ATOM 2965 N N . GLU B 1 56 ? 13.539 29.562 18.047 1 97.81 56 GLU B N 1
ATOM 2966 C CA . GLU B 1 56 ? 13.203 28.281 18.672 1 97.81 56 GLU B CA 1
ATOM 2967 C C . GLU B 1 56 ? 14.258 27.219 18.375 1 97.81 56 GLU B C 1
ATOM 2969 O O . GLU B 1 56 ? 15 27.328 17.391 1 97.81 56 GLU B O 1
ATOM 2974 N N . ASP B 1 57 ? 14.289 26.188 19.188 1 98 57 ASP B N 1
ATOM 2975 C CA . ASP B 1 57 ? 15.344 25.188 19.062 1 98 57 ASP B CA 1
ATOM 2976 C C . ASP B 1 57 ? 14.773 23.844 18.609 1 98 57 ASP B C 1
ATOM 2978 O O . ASP B 1 57 ? 15.25 22.797 19.047 1 98 57 ASP B O 1
ATOM 2982 N N . CYS B 1 58 ? 13.727 23.906 17.859 1 97.81 58 CYS B N 1
ATOM 2983 C CA . CYS B 1 58 ? 13.133 22.656 17.391 1 97.81 58 CYS B CA 1
ATOM 2984 C C . CYS B 1 58 ? 14.18 21.766 16.719 1 97.81 58 CYS B C 1
ATOM 2986 O O . CYS B 1 58 ? 14.797 22.172 15.727 1 97.81 58 CYS B O 1
ATOM 2988 N N . GLY B 1 59 ? 14.32 20.562 17.109 1 97.69 59 GLY B N 1
ATOM 2989 C CA . GLY B 1 59 ? 15.391 19.672 16.703 1 97.69 59 GLY B CA 1
ATOM 2990 C C . GLY B 1 59 ? 15.281 19.203 15.266 1 97.69 59 GLY B C 1
ATOM 2991 O O . GLY B 1 59 ? 16.25 18.719 14.688 1 97.69 59 GLY B O 1
ATOM 2992 N N . TYR B 1 60 ? 14.125 19.328 14.641 1 97.62 60 TYR B N 1
ATOM 2993 C CA . TYR B 1 60 ? 13.883 18.859 13.281 1 97.62 60 TYR B CA 1
ATOM 2994 C C . TYR B 1 60 ? 13.984 20.016 12.281 1 97.62 60 TYR B C 1
ATOM 2996 O O . TYR B 1 60 ? 13.984 19.797 11.07 1 97.62 60 TYR B O 1
ATOM 3004 N N . CYS B 1 61 ? 14.055 21.25 12.664 1 97.62 61 CYS B N 1
ATOM 3005 C CA . CYS B 1 61 ? 13.711 22.391 11.828 1 97.62 61 CYS B CA 1
ATOM 3006 C C . CYS B 1 61 ? 14.961 23.047 11.258 1 97.62 61 CYS B C 1
ATOM 3008 O O . CYS B 1 61 ? 15.82 23.5 12.016 1 97.62 61 CYS B O 1
ATOM 3010 N N . SER B 1 62 ? 15.039 23.219 10 1 97.06 62 SER B N 1
ATOM 3011 C CA . SER B 1 62 ? 16.172 23.875 9.344 1 97.06 62 SER B CA 1
ATOM 3012 C C . SER B 1 62 ? 16.141 25.375 9.586 1 97.06 62 SER B C 1
ATOM 3014 O O . SER B 1 62 ? 17.141 26.062 9.367 1 97.06 62 SER B O 1
ATOM 3016 N N . GLN B 1 63 ? 15.039 25.875 10 1 97.62 63 GLN B N 1
ATOM 3017 C CA . GLN B 1 63 ? 14.875 27.328 10.125 1 97.62 63 GLN B CA 1
ATOM 3018 C C . GLN B 1 63 ? 15.344 27.812 11.492 1 97.62 63 GLN B C 1
ATOM 3020 O O . GLN B 1 63 ? 15.469 29.016 11.711 1 97.62 63 GLN B O 1
ATOM 3025 N N . SER B 1 64 ? 15.562 26.891 12.445 1 97.69 64 SER B N 1
ATOM 3026 C CA . SER B 1 64 ? 16.031 27.266 13.773 1 97.69 64 SER B CA 1
ATOM 3027 C C . SER B 1 64 ? 17.406 27.938 13.711 1 97.69 64 SER B C 1
ATOM 3029 O O . SER B 1 64 ? 18.328 27.391 13.109 1 97.69 64 SER B O 1
ATOM 3031 N N . ALA B 1 65 ? 17.5 29.016 14.383 1 96.25 65 ALA B N 1
ATOM 3032 C CA . ALA B 1 65 ? 18.781 29.703 14.445 1 96.25 65 ALA B CA 1
ATOM 3033 C C . ALA B 1 65 ? 19.797 28.906 15.281 1 96.25 65 ALA B C 1
ATOM 3035 O O . ALA B 1 65 ? 20.984 29.188 15.258 1 96.25 65 ALA B O 1
ATOM 3036 N N . LYS B 1 66 ? 19.344 27.938 16.016 1 96.19 66 LYS B N 1
ATOM 3037 C CA . LYS B 1 66 ? 20.203 27.109 16.859 1 96.19 66 LYS B CA 1
ATOM 3038 C C . LYS B 1 66 ? 20.828 25.969 16.078 1 96.19 66 LYS B C 1
ATOM 3040 O O . LYS B 1 66 ? 21.75 25.312 16.562 1 96.19 66 LYS B O 1
ATOM 3045 N N . ASN B 1 67 ? 20.25 25.719 14.945 1 95.88 67 ASN B N 1
ATOM 3046 C CA . ASN B 1 67 ? 20.75 24.641 14.109 1 95.88 67 ASN B CA 1
ATOM 3047 C C . ASN B 1 67 ? 21.641 25.172 12.984 1 95.88 67 ASN B C 1
ATOM 3049 O O . ASN B 1 67 ? 21.375 26.234 12.43 1 95.88 67 ASN B O 1
ATOM 3053 N N . ASP B 1 68 ? 22.641 24.422 12.672 1 94.69 68 ASP B N 1
ATOM 3054 C CA . ASP B 1 68 ? 23.578 24.812 11.633 1 94.69 68 ASP B CA 1
ATOM 3055 C C . ASP B 1 68 ? 23.219 24.188 10.289 1 94.69 68 ASP B C 1
ATOM 3057 O O . ASP B 1 68 ? 23.844 23.219 9.867 1 94.69 68 ASP B O 1
ATOM 3061 N N . THR B 1 69 ? 22.281 24.781 9.648 1 94.56 69 THR B N 1
ATOM 3062 C CA . THR B 1 69 ? 21.828 24.281 8.359 1 94.56 69 THR B CA 1
ATOM 3063 C C . THR B 1 69 ? 22.234 25.219 7.23 1 94.56 69 THR B C 1
ATOM 3065 O O . THR B 1 69 ? 22.719 26.312 7.477 1 94.56 69 THR B O 1
ATOM 3068 N N . SER B 1 70 ? 22.109 24.766 6.027 1 93.5 70 SER B N 1
ATOM 3069 C CA . SER B 1 70 ? 22.5 25.562 4.863 1 93.5 70 SER B CA 1
ATOM 3070 C C . SER B 1 70 ? 21.344 26.438 4.391 1 93.5 70 SER B C 1
ATOM 3072 O O . SER B 1 70 ? 21.422 27.031 3.311 1 93.5 70 SER B O 1
ATOM 3074 N N . LEU B 1 71 ? 20.344 26.547 5.137 1 95.12 71 LEU B N 1
ATOM 3075 C CA . LEU B 1 71 ? 19.156 27.297 4.738 1 95.12 71 LEU B CA 1
ATOM 3076 C C . LEU B 1 71 ? 19.453 28.797 4.648 1 95.12 71 LEU B C 1
ATOM 3078 O O . LEU B 1 71 ? 20.031 29.375 5.57 1 95.12 71 LEU B O 1
ATOM 3082 N N . GLU B 1 72 ? 19.109 29.391 3.557 1 94.5 72 GLU B N 1
ATOM 3083 C CA . GLU B 1 72 ? 19.25 30.828 3.375 1 94.5 72 GLU B CA 1
ATOM 3084 C C . GLU B 1 72 ? 18.109 31.578 4.035 1 94.5 72 GLU B C 1
ATOM 3086 O O . GLU B 1 72 ? 16.938 31.266 3.801 1 94.5 72 GLU B O 1
ATOM 3091 N N . ARG B 1 73 ? 18.438 32.562 4.746 1 95.44 73 ARG B N 1
ATOM 3092 C CA . ARG B 1 73 ? 17.438 33.406 5.414 1 95.44 73 ARG B CA 1
ATOM 3093 C C . ARG B 1 73 ? 16.797 34.375 4.441 1 95.44 73 ARG B C 1
ATOM 3095 O O . ARG B 1 73 ? 17.484 34.938 3.562 1 95.44 73 ARG B O 1
ATOM 3102 N N . GLU B 1 74 ? 15.547 34.5 4.59 1 96.38 74 GLU B N 1
ATOM 3103 C CA . GLU B 1 74 ? 14.805 35.469 3.789 1 96.38 74 GLU B CA 1
ATOM 3104 C C . GLU B 1 74 ? 13.867 36.312 4.66 1 96.38 74 GLU B C 1
ATOM 3106 O O . GLU B 1 74 ? 13.125 35.75 5.48 1 96.38 74 GLU B O 1
ATOM 3111 N N . LYS B 1 75 ? 13.883 37.656 4.445 1 96.56 75 LYS B N 1
ATOM 3112 C CA . LYS B 1 75 ? 12.969 38.531 5.152 1 96.56 75 LYS B CA 1
ATOM 3113 C C . LYS B 1 75 ? 11.531 38.312 4.695 1 96.56 75 LYS B C 1
ATOM 3115 O O . LYS B 1 75 ? 11.273 37.531 3.77 1 96.56 75 LYS B O 1
ATOM 3120 N N . LEU B 1 76 ? 10.625 38.938 5.414 1 98.06 76 LEU B N 1
ATOM 3121 C CA . LEU B 1 76 ? 9.211 38.844 5.078 1 98.06 76 LEU B CA 1
ATOM 3122 C C . LEU B 1 76 ? 8.969 39.219 3.621 1 98.06 76 LEU B C 1
ATOM 3124 O O . LEU B 1 76 ? 9.398 40.281 3.176 1 98.06 76 LEU B O 1
ATOM 3128 N N . LEU B 1 77 ? 8.281 38.406 2.9 1 98.12 77 LEU B N 1
ATOM 3129 C CA . LEU B 1 77 ? 8.023 38.625 1.481 1 98.12 77 LEU B CA 1
ATOM 3130 C C . LEU B 1 77 ? 7.156 39.844 1.274 1 98.12 77 LEU B C 1
ATOM 3132 O O . LEU B 1 77 ? 6.266 40.125 2.08 1 98.12 77 LEU B O 1
ATOM 3136 N N . PRO B 1 78 ? 7.418 40.531 0.137 1 97.94 78 PRO B N 1
ATOM 3137 C CA . PRO B 1 78 ? 6.477 41.594 -0.233 1 97.94 78 PRO B CA 1
ATOM 3138 C C . PRO B 1 78 ? 5.082 41.031 -0.554 1 97.94 78 PRO B C 1
ATOM 3140 O O . PRO B 1 78 ? 4.945 39.938 -1.064 1 97.94 78 PRO B O 1
ATOM 3143 N N . LEU B 1 79 ? 4.082 41.906 -0.273 1 98.31 79 LEU B N 1
ATOM 3144 C CA . LEU B 1 79 ? 2.686 41.531 -0.467 1 98.31 79 LEU B CA 1
ATOM 3145 C C . LEU B 1 79 ? 2.443 41.031 -1.891 1 98.31 79 LEU B C 1
ATOM 3147 O O . LEU B 1 79 ? 1.764 40.031 -2.1 1 98.31 79 LEU B O 1
ATOM 3151 N N . GLN B 1 80 ? 3.061 41.688 -2.844 1 98.31 80 GLN B N 1
ATOM 3152 C CA . GLN B 1 80 ? 2.814 41.344 -4.242 1 98.31 80 GLN B CA 1
ATOM 3153 C C . GLN B 1 80 ? 3.316 39.938 -4.562 1 98.31 80 GLN B C 1
ATOM 3155 O O . GLN B 1 80 ? 2.693 39.219 -5.34 1 98.31 80 GLN B O 1
ATOM 3160 N N . GLU B 1 81 ? 4.41 39.531 -4.008 1 98.06 81 GLU B N 1
ATOM 3161 C CA . GLU B 1 81 ? 4.941 38.188 -4.223 1 98.06 81 GLU B CA 1
ATOM 3162 C C . GLU B 1 81 ? 3.998 37.125 -3.666 1 98.06 81 GLU B C 1
ATOM 3164 O O . GLU B 1 81 ? 3.836 36.031 -4.262 1 98.06 81 GLU B O 1
ATOM 3169 N N . VAL B 1 82 ? 3.41 37.406 -2.572 1 98.25 82 VAL B N 1
ATOM 3170 C CA . VAL B 1 82 ? 2.451 36.5 -1.955 1 98.25 82 VAL B CA 1
ATOM 3171 C C . VAL B 1 82 ? 1.214 36.375 -2.842 1 98.25 82 VAL B C 1
ATOM 3173 O O . VAL B 1 82 ? 0.742 35.281 -3.104 1 98.25 82 VAL B O 1
ATOM 3176 N N . ILE B 1 83 ? 0.735 37.5 -3.299 1 98.12 83 ILE B N 1
ATOM 3177 C CA . ILE B 1 83 ? -0.439 37.531 -4.164 1 98.12 83 ILE B CA 1
ATOM 3178 C C . ILE B 1 83 ? -0.159 36.719 -5.426 1 98.12 83 ILE B C 1
ATOM 3180 O O . ILE B 1 83 ? -0.981 35.875 -5.836 1 98.12 83 ILE B O 1
ATOM 3184 N N . ASP B 1 84 ? 1.033 36.906 -6.004 1 98.19 84 ASP B N 1
ATOM 3185 C CA . ASP B 1 84 ? 1.403 36.156 -7.219 1 98.19 84 ASP B CA 1
ATOM 3186 C C . ASP B 1 84 ? 1.474 34.656 -6.965 1 98.19 84 ASP B C 1
ATOM 3188 O O . ASP B 1 84 ? 1.023 33.875 -7.793 1 98.19 84 ASP B O 1
ATOM 3192 N N . SER B 1 85 ? 2.01 34.344 -5.883 1 97.12 85 SER B N 1
ATOM 3193 C CA . SER B 1 85 ? 2.104 32.938 -5.52 1 97.12 85 SER B CA 1
ATOM 3194 C C . SER B 1 85 ? 0.72 32.312 -5.312 1 97.12 85 SER B C 1
ATOM 3196 O O . SER B 1 85 ? 0.464 31.188 -5.738 1 97.12 85 SER B O 1
ATOM 3198 N N . ALA B 1 86 ? -0.128 33.031 -4.656 1 97.19 86 ALA B N 1
ATOM 3199 C CA . ALA B 1 86 ? -1.487 32.531 -4.41 1 97.19 86 ALA B CA 1
ATOM 3200 C C . ALA B 1 86 ? -2.246 32.344 -5.719 1 97.19 86 ALA B C 1
ATOM 3202 O O . ALA B 1 86 ? -2.951 31.344 -5.887 1 97.19 86 ALA B O 1
ATOM 3203 N N . LYS B 1 87 ? -2.078 33.281 -6.613 1 97.06 87 LYS B N 1
ATOM 3204 C CA . LYS B 1 87 ? -2.723 33.156 -7.922 1 97.06 87 LYS B CA 1
ATOM 3205 C C . LYS B 1 87 ? -2.227 31.938 -8.68 1 97.06 87 LYS B C 1
ATOM 3207 O O . LYS B 1 87 ? -3.018 31.234 -9.305 1 97.06 87 LYS B O 1
ATOM 3212 N N . THR B 1 88 ? -0.962 31.766 -8.602 1 95.12 88 THR B N 1
ATOM 3213 C CA . THR B 1 88 ? -0.385 30.594 -9.242 1 95.12 88 THR B CA 1
ATOM 3214 C C . THR B 1 88 ? -0.956 29.312 -8.633 1 95.12 88 THR B C 1
ATOM 3216 O O . THR B 1 88 ? -1.331 28.391 -9.359 1 95.12 88 THR B O 1
ATOM 3219 N N . ALA B 1 89 ? -1 29.266 -7.328 1 93.81 89 ALA B N 1
ATOM 3220 C CA . ALA B 1 89 ? -1.559 28.125 -6.617 1 93.81 89 ALA B CA 1
ATOM 3221 C C . ALA B 1 89 ? -3.004 27.875 -7.035 1 93.81 89 ALA B C 1
ATOM 3223 O O . ALA B 1 89 ? -3.404 26.719 -7.25 1 93.81 89 ALA B O 1
ATOM 3224 N N . GLN B 1 90 ? -3.758 28.891 -7.148 1 92.75 90 GLN B N 1
ATOM 3225 C CA . GLN B 1 90 ? -5.156 28.797 -7.551 1 92.75 90 GLN B CA 1
ATOM 3226 C C . GLN B 1 90 ? -5.285 28.188 -8.945 1 92.75 90 GLN B C 1
ATOM 3228 O O . GLN B 1 90 ? -6.137 27.328 -9.172 1 92.75 90 GLN B O 1
ATOM 3233 N N . THR B 1 91 ? -4.438 28.625 -9.828 1 91.12 91 THR B N 1
ATOM 3234 C CA . THR B 1 91 ? -4.469 28.125 -11.203 1 91.12 91 THR B CA 1
ATOM 3235 C C . THR B 1 91 ? -4.113 26.641 -11.242 1 91.12 91 THR B C 1
ATOM 3237 O O . THR B 1 91 ? -4.566 25.906 -12.133 1 91.12 91 THR B O 1
ATOM 3240 N N . GLN B 1 92 ? -3.412 26.312 -10.25 1 87.56 92 GLN B N 1
ATOM 3241 C CA . GLN B 1 92 ? -2.973 24.922 -10.188 1 87.56 92 GLN B CA 1
ATOM 3242 C C . GLN B 1 92 ? -3.975 24.062 -9.43 1 87.56 92 GLN B C 1
ATOM 3244 O O . GLN B 1 92 ? -3.742 22.859 -9.219 1 87.56 92 GLN B O 1
ATOM 3249 N N . GLY B 1 93 ? -5.016 24.656 -8.922 1 87.62 93 GLY B N 1
ATOM 3250 C CA . GLY B 1 93 ? -6.117 23.891 -8.367 1 87.62 93 GLY B CA 1
ATOM 3251 C C . GLY B 1 93 ? -6.16 23.922 -6.852 1 87.62 93 GLY B C 1
ATOM 3252 O O . GLY B 1 93 ? -7 23.266 -6.238 1 87.62 93 GLY B O 1
ATOM 3253 N N . ALA B 1 94 ? -5.293 24.719 -6.211 1 91.62 94 ALA B N 1
ATOM 3254 C CA . ALA B 1 94 ? -5.301 24.812 -4.754 1 91.62 94 ALA B CA 1
ATOM 3255 C C . ALA B 1 94 ? -6.555 25.516 -4.254 1 91.62 94 ALA B C 1
ATOM 3257 O O . ALA B 1 94 ? -6.984 26.516 -4.84 1 91.62 94 ALA B O 1
ATOM 3258 N N . THR B 1 95 ? -7.074 24.938 -3.188 1 92.94 95 THR B N 1
ATOM 3259 C CA . THR B 1 95 ? -8.25 25.562 -2.607 1 92.94 95 THR B CA 1
ATOM 3260 C C . THR B 1 95 ? -7.883 26.359 -1.353 1 92.94 95 THR B C 1
ATOM 3262 O O . THR B 1 95 ? -8.625 27.25 -0.93 1 92.94 95 THR B O 1
ATOM 3265 N N . ARG B 1 96 ? -6.75 26.047 -0.813 1 95 96 ARG B N 1
ATOM 3266 C CA . ARG B 1 96 ? -6.246 26.719 0.382 1 95 96 ARG B CA 1
ATOM 3267 C C . ARG B 1 96 ? -4.805 27.172 0.192 1 95 96 ARG B C 1
ATOM 3269 O O . ARG B 1 96 ? -4 26.453 -0.413 1 95 96 ARG B O 1
ATOM 3276 N N . PHE B 1 97 ? -4.582 28.359 0.68 1 97.06 97 PHE B N 1
ATOM 3277 C CA . PHE B 1 97 ? -3.24 28.922 0.615 1 97.06 97 PHE B CA 1
ATOM 3278 C C . PHE B 1 97 ? -2.693 29.172 2.014 1 97.06 97 PHE B C 1
ATOM 3280 O O . PHE B 1 97 ? -3.234 30 2.758 1 97.06 97 PHE B O 1
ATOM 3287 N N . CYS B 1 98 ? -1.626 28.469 2.283 1 97.81 98 CYS B N 1
ATOM 3288 C CA . CYS B 1 98 ? -1.022 28.547 3.607 1 97.81 98 CYS B CA 1
ATOM 3289 C C . CYS B 1 98 ? 0.272 29.344 3.574 1 97.81 98 CYS B C 1
ATOM 3291 O O . CYS B 1 98 ? 1.055 29.234 2.629 1 97.81 98 CYS B O 1
ATOM 3293 N N . MET B 1 99 ? 0.406 30.156 4.57 1 98.5 99 MET B N 1
ATOM 3294 C CA . MET B 1 99 ? 1.597 30.984 4.707 1 98.5 99 MET B CA 1
ATOM 3295 C C . MET B 1 99 ? 2.287 30.734 6.043 1 98.5 99 MET B C 1
ATOM 3297 O O . MET B 1 99 ? 1.655 30.828 7.098 1 98.5 99 MET B O 1
ATOM 3301 N N . GLY B 1 100 ? 3.527 30.406 5.984 1 98.25 100 GLY B N 1
ATOM 3302 C CA . GLY B 1 100 ? 4.285 30.141 7.199 1 98.25 100 GLY B CA 1
ATOM 3303 C C . GLY B 1 100 ? 5.41 31.125 7.426 1 98.25 100 GLY B C 1
ATOM 3304 O O . GLY B 1 100 ? 6.062 31.562 6.477 1 98.25 100 GLY B O 1
ATOM 3305 N N . ALA B 1 101 ? 5.645 31.484 8.656 1 98.44 101 ALA B N 1
ATOM 3306 C CA . ALA B 1 101 ? 6.734 32.375 9.023 1 98.44 101 ALA B CA 1
ATOM 3307 C C . ALA B 1 101 ? 7.59 31.781 10.141 1 98.44 101 ALA B C 1
ATOM 3309 O O . ALA B 1 101 ? 7.059 31.297 11.141 1 98.44 101 ALA B O 1
ATOM 3310 N N . ALA B 1 102 ? 8.867 31.812 9.977 1 97.81 102 ALA B N 1
ATOM 3311 C CA . ALA B 1 102 ? 9.805 31.312 10.984 1 97.81 102 ALA B CA 1
ATOM 3312 C C . ALA B 1 102 ? 9.891 32.281 12.172 1 97.81 102 ALA B C 1
ATOM 3314 O O . ALA B 1 102 ? 10.883 32.969 12.328 1 97.81 102 ALA B O 1
ATOM 3315 N N . TRP B 1 103 ? 8.859 32.281 13 1 97.19 103 TRP B N 1
ATOM 3316 C CA . TRP B 1 103 ? 8.797 33.125 14.195 1 97.19 103 TRP B CA 1
ATOM 3317 C C . TRP B 1 103 ? 8.422 32.312 15.422 1 97.19 103 TRP B C 1
ATOM 3319 O O . TRP B 1 103 ? 7.746 31.281 15.305 1 97.19 103 TRP B O 1
ATOM 3329 N N . ARG B 1 104 ? 8.875 32.781 16.578 1 97.38 104 ARG B N 1
ATOM 3330 C CA . ARG B 1 104 ? 8.32 32.312 17.844 1 97.38 104 ARG B CA 1
ATOM 3331 C C . ARG B 1 104 ? 6.895 32.844 18.031 1 97.38 104 ARG B C 1
ATOM 3333 O O . ARG B 1 104 ? 6.008 32.094 18.453 1 97.38 104 ARG B O 1
ATOM 3340 N N . ASN B 1 105 ? 6.699 34 17.812 1 97.12 105 ASN B N 1
ATOM 3341 C CA . ASN B 1 105 ? 5.453 34.781 17.812 1 97.12 105 ASN B CA 1
ATOM 3342 C C . ASN B 1 105 ? 5.551 36 16.922 1 97.12 105 ASN B C 1
ATOM 3344 O O . ASN B 1 105 ? 6.617 36.594 16.812 1 97.12 105 ASN B O 1
ATOM 3348 N N . PRO B 1 106 ? 4.508 36.406 16.312 1 97.62 106 PRO B N 1
ATOM 3349 C CA . PRO B 1 106 ? 4.559 37.625 15.508 1 97.62 106 PRO B CA 1
ATOM 3350 C C . PRO B 1 106 ? 4.477 38.906 16.359 1 97.62 106 PRO B C 1
ATOM 3352 O O . PRO B 1 106 ? 3.707 38.969 17.328 1 97.62 106 PRO B O 1
ATOM 3355 N N . THR B 1 107 ? 5.258 39.875 15.984 1 96.56 107 THR B N 1
ATOM 3356 C CA . THR B 1 107 ? 5.027 41.219 16.531 1 96.56 107 THR B CA 1
ATOM 3357 C C . THR B 1 107 ? 3.766 41.844 15.938 1 96.56 107 THR B C 1
ATOM 3359 O O . THR B 1 107 ? 3.273 41.375 14.906 1 96.56 107 THR B O 1
ATOM 3362 N N . ASP B 1 108 ? 3.266 42.812 16.562 1 95.88 108 ASP B N 1
ATOM 3363 C CA . ASP B 1 108 ? 2.084 43.5 16.031 1 95.88 108 ASP B CA 1
ATOM 3364 C C . ASP B 1 108 ? 2.361 44.094 14.648 1 95.88 108 ASP B C 1
ATOM 3366 O O . ASP B 1 108 ? 1.488 44.062 13.773 1 95.88 108 ASP B O 1
ATOM 3370 N N . LYS B 1 109 ? 3.549 44.625 14.5 1 96.62 109 LYS B N 1
ATOM 3371 C CA . LYS B 1 109 ? 3.932 45.156 13.203 1 96.62 109 LYS B CA 1
ATOM 3372 C C . LYS B 1 109 ? 3.924 44.062 12.125 1 96.62 109 LYS B C 1
ATOM 3374 O O . LYS B 1 109 ? 3.369 44.281 11.047 1 96.62 109 LYS B O 1
ATOM 3379 N N . ASN B 1 110 ? 4.535 43 12.406 1 97.12 110 ASN B N 1
ATOM 3380 C CA . ASN B 1 110 ? 4.555 41.875 11.469 1 97.12 110 ASN B CA 1
ATOM 3381 C C . ASN B 1 110 ? 3.152 41.312 11.211 1 97.12 110 ASN B C 1
ATOM 3383 O O . ASN B 1 110 ? 2.82 40.938 10.086 1 97.12 110 ASN B O 1
ATOM 3387 N N . LEU B 1 111 ? 2.385 41.312 12.273 1 98.38 111 LEU B N 1
ATOM 3388 C CA . LEU B 1 111 ? 1.023 40.812 12.156 1 98.38 111 LEU B CA 1
ATOM 3389 C C . LEU B 1 111 ? 0.208 41.656 11.188 1 98.38 111 LEU B C 1
ATOM 3391 O O . LEU B 1 111 ? -0.613 41.125 10.43 1 98.38 111 LEU B O 1
ATOM 3395 N N . GLU B 1 112 ? 0.442 42.969 11.258 1 98.19 112 GLU B N 1
ATOM 3396 C CA . GLU B 1 112 ? -0.257 43.844 10.344 1 98.19 112 GLU B CA 1
ATOM 3397 C C . GLU B 1 112 ? 0.03 43.5 8.891 1 98.19 112 GLU B C 1
ATOM 3399 O O . GLU B 1 112 ? -0.875 43.5 8.055 1 98.19 112 GLU B O 1
ATOM 3404 N N . ARG B 1 113 ? 1.265 43.156 8.641 1 98.31 113 ARG B N 1
ATOM 3405 C CA . ARG B 1 113 ? 1.651 42.781 7.293 1 98.31 113 ARG B CA 1
ATOM 3406 C C . ARG B 1 113 ? 1 41.438 6.902 1 98.31 113 ARG B C 1
ATOM 3408 O O . ARG B 1 113 ? 0.543 41.281 5.77 1 98.31 113 ARG B O 1
ATOM 3415 N N . VAL B 1 114 ? 0.947 40.531 7.789 1 98.69 114 VAL B N 1
ATOM 3416 C CA . VAL B 1 114 ? 0.341 39.219 7.531 1 98.69 114 VAL B CA 1
ATOM 3417 C C . VAL B 1 114 ? -1.159 39.375 7.301 1 98.69 114 VAL B C 1
ATOM 3419 O O . VAL B 1 114 ? -1.738 38.719 6.445 1 98.69 114 VAL B O 1
ATOM 3422 N N . ILE B 1 115 ? -1.796 40.281 8.07 1 98.69 115 ILE B N 1
ATOM 3423 C CA . ILE B 1 115 ? -3.221 40.531 7.926 1 98.69 115 ILE B CA 1
ATOM 3424 C C . ILE B 1 115 ? -3.516 41 6.5 1 98.69 115 ILE B C 1
ATOM 3426 O O . ILE B 1 115 ? -4.48 40.562 5.879 1 98.69 115 ILE B O 1
ATOM 3430 N N . GLU B 1 116 ? -2.639 41.875 5.977 1 98.69 116 GLU B N 1
ATOM 3431 C CA . GLU B 1 116 ? -2.785 42.281 4.586 1 98.69 116 GLU B CA 1
ATOM 3432 C C . GLU B 1 116 ? -2.709 41.094 3.631 1 98.69 116 GLU B C 1
ATOM 3434 O O . GLU B 1 116 ? -3.465 41.031 2.66 1 98.69 116 GLU B O 1
ATOM 3439 N N . MET B 1 117 ? -1.826 40.219 3.898 1 98.75 117 MET B N 1
ATOM 3440 C CA . MET B 1 117 ? -1.666 39.031 3.07 1 98.75 117 MET B CA 1
ATOM 3441 C C . MET B 1 117 ? -2.91 38.156 3.137 1 98.75 117 MET B C 1
ATOM 3443 O O . MET B 1 117 ? -3.402 37.688 2.107 1 98.75 117 MET B O 1
ATOM 3447 N N . VAL B 1 118 ? -3.4 37.969 4.328 1 98.75 118 VAL B N 1
ATOM 3448 C CA . VAL B 1 118 ? -4.59 37.156 4.539 1 98.75 118 VAL B CA 1
ATOM 3449 C C . VAL B 1 118 ? -5.766 37.75 3.766 1 98.75 118 VAL B C 1
ATOM 3451 O O . VAL B 1 118 ? -6.477 37.031 3.061 1 98.75 118 VAL B O 1
ATOM 3454 N N . GLN B 1 119 ? -5.934 39.031 3.898 1 98.62 119 GLN B N 1
ATOM 3455 C CA . GLN B 1 119 ? -7.031 39.719 3.219 1 98.62 119 GLN B CA 1
ATOM 3456 C C . GLN B 1 119 ? -6.898 39.594 1.704 1 98.62 119 GLN B C 1
ATOM 3458 O O . GLN B 1 119 ? -7.895 39.375 1.002 1 98.62 119 GLN B O 1
ATOM 3463 N N . ALA B 1 120 ? -5.699 39.688 1.233 1 98.19 120 ALA B N 1
ATOM 3464 C CA . ALA B 1 120 ? -5.465 39.562 -0.203 1 98.19 120 ALA B CA 1
ATOM 3465 C C . ALA B 1 120 ? -5.805 38.188 -0.704 1 98.19 120 ALA B C 1
ATOM 3467 O O . ALA B 1 120 ? -6.484 38.031 -1.724 1 98.19 120 ALA B O 1
ATOM 3468 N N . VAL B 1 121 ? -5.344 37.156 0.008 1 97.75 121 VAL B N 1
ATOM 3469 C CA . VAL B 1 121 ? -5.59 35.781 -0.373 1 97.75 121 VAL B CA 1
ATOM 3470 C C . VAL B 1 121 ? -7.086 35.5 -0.293 1 97.75 121 VAL B C 1
ATOM 3472 O O . VAL B 1 121 ? -7.648 34.844 -1.183 1 97.75 121 VAL B O 1
ATOM 3475 N N . LYS B 1 122 ? -7.688 36 0.797 1 97.44 122 LYS B N 1
ATOM 3476 C CA . LYS B 1 122 ? -9.133 35.844 0.95 1 97.44 122 LYS B CA 1
ATOM 3477 C C . LYS B 1 122 ? -9.875 36.5 -0.217 1 97.44 122 LYS B C 1
ATOM 3479 O O . LYS B 1 122 ? -10.875 35.938 -0.696 1 97.44 122 LYS B O 1
ATOM 3484 N N . GLY B 1 123 ? -9.398 37.594 -0.619 1 96.69 123 GLY B N 1
ATOM 3485 C CA . GLY B 1 123 ? -9.992 38.312 -1.734 1 96.69 123 GLY B CA 1
ATOM 3486 C C . GLY B 1 123 ? -9.945 37.531 -3.037 1 96.69 123 GLY B C 1
ATOM 3487 O O . GLY B 1 123 ? -10.742 37.781 -3.945 1 96.69 123 GLY B O 1
ATOM 3488 N N . LEU B 1 124 ? -9.055 36.594 -3.184 1 95.94 124 LEU B N 1
ATOM 3489 C CA . LEU B 1 124 ? -8.945 35.75 -4.367 1 95.94 124 LEU B CA 1
ATOM 3490 C C . LEU B 1 124 ? -9.945 34.594 -4.309 1 95.94 124 LEU B C 1
ATOM 3492 O O . LEU B 1 124 ? -10.055 33.844 -5.258 1 95.94 124 LEU B O 1
ATOM 3496 N N . GLY B 1 125 ? -10.594 34.5 -3.125 1 94.75 125 GLY B N 1
ATOM 3497 C CA . GLY B 1 125 ? -11.594 33.438 -2.977 1 94.75 125 GLY B CA 1
ATOM 3498 C C . GLY B 1 125 ? -11.016 32.156 -2.441 1 94.75 125 GLY B C 1
ATOM 3499 O O . GLY B 1 125 ? -11.68 31.109 -2.484 1 94.75 125 GLY B O 1
ATOM 3500 N N . MET B 1 126 ? -9.773 32.125 -1.939 1 95.19 126 MET B N 1
ATOM 3501 C CA . MET B 1 126 ? -9.141 30.922 -1.388 1 95.19 126 MET B CA 1
ATOM 3502 C C . MET B 1 126 ? -9.312 30.859 0.126 1 95.19 126 MET B C 1
ATOM 3504 O O . MET B 1 126 ? -9.492 31.891 0.775 1 95.19 126 MET B O 1
ATOM 3508 N N . GLU B 1 127 ? -9.336 29.656 0.607 1 96.38 127 GLU B N 1
ATOM 3509 C CA . GLU B 1 127 ? -9.195 29.531 2.055 1 96.38 127 GLU B CA 1
ATOM 3510 C C . GLU B 1 127 ? -7.816 29.969 2.518 1 96.38 127 GLU B C 1
ATOM 3512 O O . GLU B 1 127 ? -6.812 29.688 1.86 1 96.38 127 GLU B O 1
ATOM 3517 N N . THR B 1 128 ? -7.816 30.656 3.682 1 97.88 128 THR B N 1
ATOM 3518 C CA . THR B 1 128 ? -6.578 31.234 4.191 1 97.88 128 THR B CA 1
ATOM 3519 C C . THR B 1 128 ? -6.07 30.438 5.395 1 97.88 128 THR B C 1
ATOM 3521 O O . THR B 1 128 ? -6.859 29.984 6.219 1 97.88 128 THR B O 1
ATOM 3524 N N . CYS B 1 129 ? -4.797 30.266 5.438 1 98.19 129 CYS B N 1
ATOM 3525 C CA . CYS B 1 129 ? -4.133 29.562 6.531 1 98.19 129 CYS B CA 1
ATOM 3526 C C . CYS B 1 129 ? -2.773 30.188 6.832 1 98.19 129 CYS B C 1
ATOM 3528 O O . CYS B 1 129 ? -2.037 30.562 5.918 1 98.19 129 CYS B O 1
ATOM 3530 N N . VAL B 1 130 ? -2.471 30.359 8.109 1 98.75 130 VAL B N 1
ATOM 3531 C CA . VAL B 1 130 ? -1.14 30.844 8.461 1 98.75 130 VAL B CA 1
ATOM 3532 C C . VAL B 1 130 ? -0.58 30.031 9.625 1 98.75 130 VAL B C 1
ATOM 3534 O O . VAL B 1 130 ? -1.336 29.406 10.383 1 98.75 130 VAL B O 1
ATOM 3537 N N . THR B 1 131 ? 0.672 29.938 9.742 1 98.44 131 THR B N 1
ATOM 3538 C CA . THR B 1 131 ? 1.424 29.5 10.914 1 98.44 131 THR B CA 1
ATOM 3539 C C . THR B 1 131 ? 2.498 30.516 11.289 1 98.44 131 THR B C 1
ATOM 3541 O O . THR B 1 131 ? 3.48 30.672 10.562 1 98.44 131 THR B O 1
ATOM 3544 N N . LEU B 1 132 ? 2.334 31.156 12.469 1 98.44 132 LEU B N 1
ATOM 3545 C CA . LEU B 1 132 ? 3.168 32.281 12.836 1 98.44 132 LEU B CA 1
ATOM 3546 C C . LEU B 1 132 ? 3.781 32.094 14.219 1 98.44 132 LEU B C 1
ATOM 3548 O O . LEU B 1 132 ? 4.34 33.031 14.797 1 98.44 132 LEU B O 1
ATOM 3552 N N . GLY B 1 133 ? 3.623 30.953 14.773 1 97.81 133 GLY B N 1
ATOM 3553 C CA . GLY B 1 133 ? 4.066 30.703 16.141 1 97.81 133 GLY B CA 1
ATOM 3554 C C . GLY B 1 133 ? 2.973 30.922 17.172 1 97.81 133 GLY B C 1
ATOM 3555 O O . GLY B 1 133 ? 1.803 30.641 16.906 1 97.81 133 GLY B O 1
ATOM 3556 N N . MET B 1 134 ? 3.311 31.281 18.359 1 98.12 134 MET B N 1
ATOM 3557 C CA . MET B 1 134 ? 2.357 31.484 19.453 1 98.12 134 MET B CA 1
ATOM 3558 C C . MET B 1 134 ? 1.576 32.781 19.266 1 98.12 134 MET B C 1
ATOM 3560 O O . MET B 1 134 ? 2.129 33.781 18.797 1 98.12 134 MET B O 1
ATOM 3564 N N . LEU B 1 135 ? 0.355 32.719 19.672 1 98.31 135 LEU B N 1
ATOM 3565 C CA . LEU B 1 135 ? -0.517 33.875 19.578 1 98.31 135 LEU B CA 1
ATOM 3566 C C . LEU B 1 135 ? -1.095 34.25 20.938 1 98.31 135 LEU B C 1
ATOM 3568 O O . LEU B 1 135 ? -1.369 33.375 21.75 1 98.31 135 LEU B O 1
ATOM 3572 N N . THR B 1 136 ? -1.357 35.531 21.094 1 97.5 136 THR B N 1
ATOM 3573 C CA . THR B 1 136 ? -2.244 36 22.156 1 97.5 136 THR B CA 1
ATOM 3574 C C . THR B 1 136 ? -3.701 35.938 21.703 1 97.5 136 THR B C 1
ATOM 3576 O O . THR B 1 136 ? -3.979 35.812 20.5 1 97.5 136 THR B O 1
ATOM 3579 N N . ASP B 1 137 ? -4.543 36.062 22.641 1 97.75 137 ASP B N 1
ATOM 3580 C CA . ASP B 1 137 ? -5.973 36.125 22.328 1 97.75 137 ASP B CA 1
ATOM 3581 C C . ASP B 1 137 ? -6.289 37.281 21.391 1 97.75 137 ASP B C 1
ATOM 3583 O O . ASP B 1 137 ? -7.066 37.125 20.453 1 97.75 137 ASP B O 1
ATOM 3587 N N . ARG B 1 138 ? -5.664 38.375 21.672 1 98 138 ARG B N 1
ATOM 3588 C CA . ARG B 1 138 ? -5.887 39.594 20.859 1 98 138 ARG B CA 1
ATOM 3589 C C . ARG B 1 138 ? -5.426 39.344 19.422 1 98 138 ARG B C 1
ATOM 3591 O O . ARG B 1 138 ? -6.121 39.719 18.469 1 98 138 ARG B O 1
ATOM 3598 N N . GLN B 1 139 ? -4.324 38.781 19.234 1 98.5 139 GLN B N 1
ATOM 3599 C CA . GLN B 1 139 ? -3.781 38.531 17.906 1 98.5 139 GLN B CA 1
ATOM 3600 C C . GLN B 1 139 ? -4.656 37.531 17.141 1 98.5 139 GLN B C 1
ATOM 3602 O O . GLN B 1 139 ? -4.891 37.719 15.938 1 98.5 139 GLN B O 1
ATOM 3607 N N . ALA B 1 140 ? -5.137 36.5 17.812 1 98.62 140 ALA B N 1
ATOM 3608 C CA . ALA B 1 140 ? -6.039 35.531 17.188 1 98.62 140 ALA B CA 1
ATOM 3609 C C . ALA B 1 140 ? -7.309 36.219 16.688 1 98.62 140 ALA B C 1
ATOM 3611 O O . ALA B 1 140 ? -7.762 35.969 15.57 1 98.62 140 ALA B O 1
ATOM 3612 N N . SER B 1 141 ? -7.852 37.125 17.516 1 98.5 141 SER B N 1
ATOM 3613 C CA . SER B 1 141 ? -9.062 37.844 17.141 1 98.5 141 SER B CA 1
ATOM 3614 C C . SER B 1 141 ? -8.828 38.719 15.922 1 98.5 141 SER B C 1
ATOM 3616 O O . SER B 1 141 ? -9.688 38.812 15.031 1 98.5 141 SER B O 1
ATOM 3618 N N . ARG B 1 142 ? -7.703 39.344 15.891 1 98.5 142 ARG B N 1
ATOM 3619 C CA . ARG B 1 142 ? -7.363 40.219 14.758 1 98.5 142 ARG B CA 1
ATOM 3620 C C . ARG B 1 142 ? -7.262 39.406 13.469 1 98.5 142 ARG B C 1
ATOM 3622 O O . ARG B 1 142 ? -7.703 39.844 12.406 1 98.5 142 ARG B O 1
ATOM 3629 N N . LEU B 1 143 ? -6.652 38.25 13.555 1 98.75 143 LEU B N 1
ATOM 3630 C CA . LEU B 1 143 ? -6.523 37.375 12.391 1 98.75 143 LEU B CA 1
ATOM 3631 C C . LEU B 1 143 ? -7.895 36.875 11.922 1 98.75 143 LEU B C 1
ATOM 3633 O O . LEU B 1 143 ? -8.156 36.812 10.719 1 98.75 143 LEU B O 1
ATOM 3637 N N . LYS B 1 144 ? -8.734 36.531 12.891 1 98.69 144 LYS B N 1
ATOM 3638 C CA . LYS B 1 144 ? -10.102 36.156 12.539 1 98.69 144 LYS B CA 1
ATOM 3639 C C . LYS B 1 144 ? -10.812 37.281 11.789 1 98.69 144 LYS B C 1
ATOM 3641 O O . LYS B 1 144 ? -11.43 37.031 10.75 1 98.69 144 LYS B O 1
ATOM 3646 N N . ASP B 1 145 ? -10.695 38.469 12.328 1 98.31 145 ASP B N 1
ATOM 3647 C CA . ASP B 1 145 ? -11.344 39.625 11.734 1 98.31 145 ASP B CA 1
ATOM 3648 C C . ASP B 1 145 ? -10.812 39.906 10.328 1 98.31 145 ASP B C 1
ATOM 3650 O O . ASP B 1 145 ? -11.539 40.406 9.477 1 98.31 145 ASP B O 1
ATOM 3654 N N . ALA B 1 146 ? -9.594 39.5 10.117 1 98.12 146 ALA B N 1
ATOM 3655 C CA . ALA B 1 146 ? -8.953 39.688 8.82 1 98.12 146 ALA B CA 1
ATOM 3656 C C . ALA B 1 146 ? -9.445 38.688 7.793 1 98.12 146 ALA B C 1
ATOM 3658 O O . ALA B 1 146 ? -9.188 38.844 6.594 1 98.12 146 ALA B O 1
ATOM 3659 N N . GLY B 1 147 ? -10.117 37.625 8.25 1 97.81 147 GLY B N 1
ATOM 3660 C CA . GLY B 1 147 ? -10.633 36.625 7.332 1 97.81 147 GLY B CA 1
ATOM 3661 C C . GLY B 1 147 ? -9.828 35.312 7.344 1 97.81 147 GLY B C 1
ATOM 3662 O O . GLY B 1 147 ? -9.961 34.5 6.438 1 97.81 147 GLY B O 1
ATOM 3663 N N . LEU B 1 148 ? -9.008 35.156 8.344 1 98.62 148 LEU B N 1
ATOM 3664 C CA . LEU B 1 148 ? -8.25 33.906 8.438 1 98.62 148 LEU B CA 1
ATOM 3665 C C . LEU B 1 148 ? -9.18 32.719 8.68 1 98.62 148 LEU B C 1
ATOM 3667 O O . LEU B 1 148 ? -10.023 32.75 9.578 1 98.62 148 LEU B O 1
ATOM 3671 N N . ASP B 1 149 ? -9.008 31.688 7.91 1 98.31 149 ASP B N 1
ATOM 3672 C CA . ASP B 1 149 ? -9.867 30.516 8.031 1 98.31 149 ASP B CA 1
ATOM 3673 C C . ASP B 1 149 ? -9.227 29.453 8.93 1 98.31 149 ASP B C 1
ATOM 3675 O O . ASP B 1 149 ? -9.906 28.828 9.75 1 98.31 149 ASP B O 1
ATOM 3679 N N . TYR B 1 150 ? -7.891 29.25 8.742 1 98.5 150 TYR B N 1
ATOM 3680 C CA . TYR B 1 150 ? -7.184 28.219 9.484 1 98.5 150 TYR B CA 1
ATOM 3681 C C . TYR B 1 150 ? -5.922 28.766 10.133 1 98.5 150 TYR B C 1
ATOM 3683 O O . TYR B 1 150 ? -5.238 29.625 9.555 1 98.5 150 TYR B O 1
ATOM 3691 N N . TYR B 1 151 ? -5.621 28.281 11.273 1 98.81 151 TYR B N 1
ATOM 3692 C CA . TYR B 1 151 ? -4.328 28.516 11.906 1 98.81 151 TYR B CA 1
ATOM 3693 C C . TYR B 1 151 ? -3.621 27.188 12.18 1 98.81 151 TYR B C 1
ATOM 3695 O O . TYR B 1 151 ? -4.152 26.328 12.898 1 98.81 151 TYR B O 1
ATOM 3703 N N . ASN B 1 152 ? -2.457 27.031 11.594 1 98.56 152 ASN B N 1
ATOM 3704 C CA . ASN B 1 152 ? -1.661 25.844 11.828 1 98.56 152 ASN B CA 1
ATOM 3705 C C . ASN B 1 152 ? -0.752 26 13.047 1 98.56 152 ASN B C 1
ATOM 3707 O O . ASN B 1 152 ? -0.005 26.969 13.141 1 98.56 152 ASN B O 1
ATOM 3711 N N . HIS B 1 153 ? -0.874 25.125 13.922 1 98.56 153 HIS B N 1
ATOM 3712 C CA . HIS B 1 153 ? -0.085 25.094 15.148 1 98.56 153 HIS B CA 1
ATOM 3713 C C . HIS B 1 153 ? 0.028 23.672 15.695 1 98.56 153 HIS B C 1
ATOM 3715 O O . HIS B 1 153 ? -0.829 23.234 16.469 1 98.56 153 HIS B O 1
ATOM 3721 N N . ASN B 1 154 ? 1.124 23 15.391 1 98.06 154 ASN B N 1
ATOM 3722 C CA . ASN B 1 154 ? 1.267 21.578 15.688 1 98.06 154 ASN B CA 1
ATOM 3723 C C . ASN B 1 154 ? 1.61 21.344 17.156 1 98.06 154 ASN B C 1
ATOM 3725 O O . ASN B 1 154 ? 2.254 22.172 17.797 1 98.06 154 ASN B O 1
ATOM 3729 N N . LEU B 1 155 ? 1.171 20.172 17.578 1 98.44 155 LEU B N 1
ATOM 3730 C CA . LEU B 1 155 ? 1.665 19.656 18.859 1 98.44 155 LEU B CA 1
ATOM 3731 C C . LEU B 1 155 ? 3.01 18.969 18.672 1 98.44 155 LEU B C 1
ATOM 3733 O O . LEU B 1 155 ? 3.725 18.734 19.656 1 98.44 155 LEU B O 1
ATOM 3737 N N . ASP B 1 156 ? 3.328 18.562 17.5 1 98.06 156 ASP B N 1
ATOM 3738 C CA . ASP B 1 156 ? 4.586 17.984 17.047 1 98.06 156 ASP B CA 1
ATOM 3739 C C . ASP B 1 156 ? 4.734 16.547 17.516 1 98.06 156 ASP B C 1
ATOM 3741 O O . ASP B 1 156 ? 5.047 15.656 16.734 1 98.06 156 ASP B O 1
ATOM 3745 N N . THR B 1 157 ? 4.547 16.344 18.797 1 98.56 157 THR B N 1
ATOM 3746 C CA . THR B 1 157 ? 4.695 15.016 19.391 1 98.56 157 THR B CA 1
ATOM 3747 C C . THR B 1 157 ? 3.939 14.914 20.703 1 98.56 157 THR B C 1
ATOM 3749 O O . THR B 1 157 ? 3.1 15.766 21.016 1 98.56 157 THR B O 1
ATOM 3752 N N . SER B 1 158 ? 4.125 13.82 21.484 1 98.62 158 SER B N 1
ATOM 3753 C CA . SER B 1 158 ? 3.471 13.633 22.781 1 98.62 158 SER B CA 1
ATOM 3754 C C . SER B 1 158 ? 3.998 14.625 23.812 1 98.62 158 SER B C 1
ATOM 3756 O O . SER B 1 158 ? 5.105 15.148 23.672 1 98.62 158 SER B O 1
ATOM 3758 N N . PRO B 1 159 ? 3.125 14.875 24.844 1 98.19 159 PRO B N 1
ATOM 3759 C CA . PRO B 1 159 ? 3.631 15.703 25.938 1 98.19 159 PRO B CA 1
ATOM 3760 C C . PRO B 1 159 ? 4.891 15.125 26.578 1 98.19 159 PRO B C 1
ATOM 3762 O O . PRO B 1 159 ? 5.781 15.875 26.984 1 98.19 159 PRO B O 1
ATOM 3765 N N . GLU B 1 160 ? 5.02 13.789 26.672 1 98.38 160 GLU B N 1
ATOM 3766 C CA . GLU B 1 160 ? 6.109 13.102 27.359 1 98.38 160 GLU B CA 1
ATOM 3767 C C . GLU B 1 160 ? 7.41 13.203 26.578 1 98.38 160 GLU B C 1
ATOM 3769 O O . GLU B 1 160 ? 8.492 13.25 27.156 1 98.38 160 GLU B O 1
ATOM 3774 N N . PHE B 1 161 ? 7.305 13.281 25.25 1 98.5 161 PHE B N 1
ATOM 3775 C CA . PHE B 1 161 ? 8.484 13.242 24.391 1 98.5 161 PHE B CA 1
ATOM 3776 C C . PHE B 1 161 ? 8.867 14.648 23.938 1 98.5 161 PHE B C 1
ATOM 3778 O O . PHE B 1 161 ? 9.977 14.875 23.453 1 98.5 161 PHE B O 1
ATOM 3785 N N . TYR B 1 162 ? 8.047 15.648 24.172 1 98.44 162 TYR B N 1
ATOM 3786 C CA . TYR B 1 162 ? 8.156 17 23.641 1 98.44 162 TYR B CA 1
ATOM 3787 C C . TYR B 1 162 ? 9.484 17.641 24.047 1 98.44 162 TYR B C 1
ATOM 3789 O O . TYR B 1 162 ? 10.18 18.219 23.219 1 98.44 162 TYR B O 1
ATOM 3797 N N . GLY B 1 163 ? 9.914 17.5 25.203 1 97.75 163 GLY B N 1
ATOM 3798 C CA . GLY B 1 163 ? 11.133 18.109 25.719 1 97.75 163 GLY B CA 1
ATOM 3799 C C . GLY B 1 163 ? 12.391 17.594 25.047 1 97.75 163 GLY B C 1
ATOM 3800 O O . GLY B 1 163 ? 13.438 18.234 25.109 1 97.75 163 GLY B O 1
ATOM 3801 N N . ASN B 1 164 ? 12.344 16.406 24.453 1 97.62 164 ASN B N 1
ATOM 3802 C CA . ASN B 1 164 ? 13.477 15.82 23.734 1 97.62 164 ASN B CA 1
ATOM 3803 C C . ASN B 1 164 ? 13.672 16.484 22.375 1 97.62 164 ASN B C 1
ATOM 3805 O O . ASN B 1 164 ? 14.727 16.328 21.75 1 97.62 164 ASN B O 1
ATOM 3809 N N . VAL B 1 165 ? 12.625 17.266 21.969 1 97.81 165 VAL B N 1
ATOM 3810 C CA . VAL B 1 165 ? 12.648 17.812 20.609 1 97.81 165 VAL B CA 1
ATOM 3811 C C . VAL B 1 165 ? 12.766 19.328 20.672 1 97.81 165 VAL B C 1
ATOM 3813 O O . VAL B 1 165 ? 13.445 19.938 19.844 1 97.81 165 VAL B O 1
ATOM 3816 N N . ILE B 1 166 ? 12.109 19.891 21.609 1 97.44 166 ILE B N 1
ATOM 3817 C CA . ILE B 1 166 ? 12.031 21.328 21.734 1 97.44 166 ILE B CA 1
ATOM 3818 C C . ILE B 1 166 ? 12.141 21.719 23.219 1 97.44 166 ILE B C 1
ATOM 3820 O O . ILE B 1 166 ? 11.492 21.109 24.078 1 97.44 166 ILE B O 1
ATOM 3824 N N . SER B 1 167 ? 12.867 22.766 23.547 1 96.94 167 SER B N 1
ATOM 3825 C CA . SER B 1 167 ? 13.016 23.172 24.938 1 96.94 167 SER B CA 1
ATOM 3826 C C . SER B 1 167 ? 12.695 24.656 25.125 1 96.94 167 SER B C 1
ATOM 3828 O O . SER B 1 167 ? 12.469 25.109 26.25 1 96.94 167 SER B O 1
ATOM 3830 N N . THR B 1 168 ? 12.633 25.422 24.094 1 97.31 168 THR B N 1
ATOM 3831 C CA . THR B 1 168 ? 12.484 26.875 24.203 1 97.31 168 THR B CA 1
ATOM 3832 C C . THR B 1 168 ? 11.039 27.25 24.484 1 97.31 168 THR B C 1
ATOM 3834 O O . THR B 1 168 ? 10.758 28.391 24.875 1 97.31 168 THR B O 1
ATOM 3837 N N . ARG B 1 169 ? 10.148 26.375 24.281 1 95.69 169 ARG B N 1
ATOM 3838 C CA . ARG B 1 169 ? 8.75 26.531 24.656 1 95.69 169 ARG B CA 1
ATOM 3839 C C . ARG B 1 169 ? 8.188 25.25 25.234 1 95.69 169 ARG B C 1
ATOM 3841 O O . ARG B 1 169 ? 8.742 24.156 25.016 1 95.69 169 ARG B O 1
ATOM 3848 N N . THR B 1 170 ? 7.078 25.375 25.922 1 97 170 THR B N 1
ATOM 3849 C CA . THR B 1 170 ? 6.504 24.203 26.578 1 97 170 THR B CA 1
ATOM 3850 C C . THR B 1 170 ? 5.336 23.656 25.766 1 97 170 THR B C 1
ATOM 3852 O O . THR B 1 170 ? 4.801 24.344 24.891 1 97 170 THR B O 1
ATOM 3855 N N . TYR B 1 171 ? 5 22.469 26.141 1 98.12 171 TYR B N 1
ATOM 3856 C CA . TYR B 1 171 ? 3.824 21.859 25.531 1 98.12 171 TYR B CA 1
ATOM 3857 C C . TYR B 1 171 ? 2.566 22.656 25.844 1 98.12 171 TYR B C 1
ATOM 3859 O O . TYR B 1 171 ? 1.687 22.812 25 1 98.12 171 TYR B O 1
ATOM 3867 N N . GLN B 1 172 ? 2.461 23.188 27.062 1 97.56 172 GLN B N 1
ATOM 3868 C CA . GLN B 1 172 ? 1.308 23.984 27.484 1 97.56 172 GLN B CA 1
ATOM 3869 C C . GLN B 1 172 ? 1.178 25.25 26.656 1 97.56 172 GLN B C 1
ATOM 3871 O O . GLN B 1 172 ? 0.066 25.703 26.359 1 97.56 172 GLN B O 1
ATOM 3876 N N . ASP B 1 173 ? 2.303 25.797 26.266 1 97.31 173 ASP B N 1
ATOM 3877 C CA . ASP B 1 173 ? 2.268 26.953 25.375 1 97.31 173 ASP B CA 1
ATOM 3878 C C . ASP B 1 173 ? 1.506 26.641 24.094 1 97.31 173 ASP B C 1
ATOM 3880 O O . ASP B 1 173 ? 0.763 27.484 23.594 1 97.31 173 ASP B O 1
ATOM 3884 N N . ARG B 1 174 ? 1.763 25.5 23.562 1 97.62 174 ARG B N 1
ATOM 3885 C CA . ARG B 1 174 ? 1.089 25.094 22.328 1 97.62 174 ARG B CA 1
ATOM 3886 C C . ARG B 1 174 ? -0.416 24.953 22.547 1 97.62 174 ARG B C 1
ATOM 3888 O O . ARG B 1 174 ? -1.208 25.453 21.734 1 97.62 174 ARG B O 1
ATOM 3895 N N . LEU B 1 175 ? -0.793 24.328 23.656 1 97.81 175 LEU B N 1
ATOM 3896 C CA . LEU B 1 175 ? -2.207 24.156 23.969 1 97.81 175 LEU B CA 1
ATOM 3897 C C . LEU B 1 175 ? -2.898 25.484 24.188 1 97.81 175 LEU B C 1
ATOM 3899 O O . LEU B 1 175 ? -4.027 25.688 23.734 1 97.81 175 LEU B O 1
ATOM 3903 N N . ASP B 1 176 ? -2.223 26.391 24.844 1 97.94 176 ASP B N 1
ATOM 3904 C CA . ASP B 1 176 ? -2.789 27.719 25.078 1 97.94 176 ASP B CA 1
ATOM 3905 C C . ASP B 1 176 ? -3.055 28.438 23.75 1 97.94 176 ASP B C 1
ATOM 3907 O O . ASP B 1 176 ? -4.102 29.078 23.578 1 97.94 176 ASP B O 1
ATOM 3911 N N . THR B 1 177 ? -2.08 28.375 22.859 1 98.44 177 THR B N 1
ATOM 3912 C CA . THR B 1 177 ? -2.248 29.016 21.562 1 98.44 177 THR B CA 1
ATOM 3913 C C . THR B 1 177 ? -3.439 28.422 20.812 1 98.44 177 THR B C 1
ATOM 3915 O O . THR B 1 177 ? -4.238 29.156 20.219 1 98.44 177 THR B O 1
ATOM 3918 N N . LEU B 1 178 ? -3.586 27.109 20.844 1 98.44 178 LEU B N 1
ATOM 3919 C CA . LEU B 1 178 ? -4.719 26.453 20.188 1 98.44 178 LEU B CA 1
ATOM 3920 C C . LEU B 1 178 ? -6.035 26.922 20.797 1 98.44 178 LEU B C 1
ATOM 3922 O O . LEU B 1 178 ? -7.027 27.094 20.078 1 98.44 178 LEU B O 1
ATOM 3926 N N . ASP B 1 179 ? -6.051 27.156 22.094 1 97.62 179 ASP B N 1
ATOM 3927 C CA . ASP B 1 179 ? -7.246 27.656 22.75 1 97.62 179 ASP B CA 1
ATOM 3928 C C . ASP B 1 179 ? -7.582 29.062 22.266 1 97.62 179 ASP B C 1
ATOM 3930 O O . ASP B 1 179 ? -8.742 29.375 22 1 97.62 179 ASP B O 1
ATOM 3934 N N . HIS B 1 180 ? -6.57 29.938 22.172 1 98.12 180 HIS B N 1
ATOM 3935 C CA . HIS B 1 180 ? -6.781 31.281 21.656 1 98.12 180 HIS B CA 1
ATOM 3936 C C . HIS B 1 180 ? -7.387 31.25 20.25 1 98.12 180 HIS B C 1
ATOM 3938 O O . HIS B 1 180 ? -8.32 32 19.969 1 98.12 180 HIS B O 1
ATOM 3944 N N . VAL B 1 181 ? -6.805 30.375 19.438 1 98.38 181 VAL B N 1
ATOM 3945 C CA . VAL B 1 181 ? -7.242 30.234 18.047 1 98.38 181 VAL B CA 1
ATOM 3946 C C . VAL B 1 181 ? -8.695 29.781 18.016 1 98.38 181 VAL B C 1
ATOM 3948 O O . VAL B 1 181 ? -9.523 30.391 17.328 1 98.38 181 VAL B O 1
ATOM 3951 N N . ARG B 1 182 ? -8.992 28.781 18.766 1 97.25 182 ARG B N 1
ATOM 3952 C CA . ARG B 1 182 ? -10.344 28.234 18.812 1 97.25 182 ARG B CA 1
ATOM 3953 C C . ARG B 1 182 ? -11.336 29.25 19.344 1 97.25 182 ARG B C 1
ATOM 3955 O O . ARG B 1 182 ? -12.43 29.406 18.781 1 97.25 182 ARG B O 1
ATOM 3962 N N . ASN B 1 183 ? -11.008 29.922 20.391 1 97.12 183 ASN B N 1
ATOM 3963 C CA . ASN B 1 183 ? -11.883 30.906 21.016 1 97.12 183 ASN B CA 1
ATOM 3964 C C . ASN B 1 183 ? -12.188 32.062 20.078 1 97.12 183 ASN B C 1
ATOM 3966 O O . ASN B 1 183 ? -13.25 32.688 20.156 1 97.12 183 ASN B O 1
ATOM 3970 N N . ALA B 1 184 ? -11.242 32.344 19.188 1 98.12 184 ALA B N 1
ATOM 3971 C CA . ALA B 1 184 ? -11.43 33.406 18.219 1 98.12 184 ALA B CA 1
ATOM 3972 C C . ALA B 1 184 ? -12.328 32.969 17.078 1 98.12 184 ALA B C 1
ATOM 3974 O O . ALA B 1 184 ? -12.742 33.781 16.234 1 98.12 184 ALA B O 1
ATOM 3975 N N . GLY B 1 185 ? -12.594 31.641 17.016 1 97.75 185 GLY B N 1
ATOM 3976 C CA . GLY B 1 185 ? -13.445 31.109 15.961 1 97.75 185 GLY B CA 1
ATOM 3977 C C . GLY B 1 185 ? -12.68 30.734 14.703 1 97.75 185 GLY B C 1
ATOM 3978 O O . GLY B 1 185 ? -13.258 30.688 13.617 1 97.75 185 GLY B O 1
ATOM 3979 N N . ILE B 1 186 ? -11.391 30.547 14.758 1 98.44 186 ILE B N 1
ATOM 3980 C CA . ILE B 1 186 ? -10.555 30.125 13.641 1 98.44 186 ILE B CA 1
ATOM 3981 C C . ILE B 1 186 ? -10.445 28.594 13.641 1 98.44 186 ILE B C 1
ATOM 3983 O O . ILE B 1 186 ? -10.336 27.969 14.695 1 98.44 186 ILE B O 1
ATOM 3987 N N . ASN B 1 187 ? -10.547 27.984 12.461 1 98.31 187 ASN B N 1
ATOM 3988 C CA . ASN B 1 187 ? -10.344 26.547 12.367 1 98.31 187 ASN B CA 1
ATOM 3989 C C . ASN B 1 187 ? -8.93 26.156 12.781 1 98.31 187 ASN B C 1
ATOM 3991 O O . ASN B 1 187 ? -7.965 26.828 12.43 1 98.31 187 ASN B O 1
ATOM 3995 N N . VAL B 1 188 ? -8.867 25.062 13.453 1 98.56 188 VAL B N 1
ATOM 3996 C CA . VAL B 1 188 ? -7.586 24.594 13.984 1 98.56 188 VAL B CA 1
ATOM 3997 C C . VAL B 1 188 ? -6.984 23.562 13.031 1 98.56 188 VAL B C 1
ATOM 3999 O O . VAL B 1 188 ? -7.66 22.609 12.625 1 98.56 188 VAL B O 1
ATOM 4002 N N . CYS B 1 189 ? -5.785 23.781 12.633 1 98.38 189 CYS B N 1
ATOM 4003 C CA . CYS B 1 189 ? -4.906 22.828 11.977 1 98.38 189 CYS B CA 1
ATOM 4004 C C . CYS B 1 189 ? -3.756 22.422 12.891 1 98.38 189 CYS B C 1
ATOM 4006 O O . CYS B 1 189 ? -2.867 23.234 13.172 1 98.38 189 CYS B O 1
ATOM 4008 N N . SER B 1 190 ? -3.82 21.188 13.375 1 98.81 190 SER B N 1
ATOM 4009 C CA . SER B 1 190 ? -2.824 20.781 14.352 1 98.81 190 SER B CA 1
ATOM 4010 C C . SER B 1 190 ? -2.516 19.281 14.227 1 98.81 190 SER B C 1
ATOM 4012 O O . SER B 1 190 ? -3.43 18.453 14.164 1 98.81 190 SER B O 1
ATOM 4014 N N . GLY B 1 191 ? -1.3 18.938 14.156 1 98.5 191 GLY B N 1
ATOM 4015 C CA . GLY B 1 191 ? -0.808 17.578 14.039 1 98.5 191 GLY B CA 1
ATOM 4016 C C . GLY B 1 191 ? 0.592 17.406 14.602 1 98.5 191 GLY B C 1
ATOM 4017 O O . GLY B 1 191 ? 0.918 17.938 15.656 1 98.5 191 GLY B O 1
ATOM 4018 N N . GLY B 1 192 ? 1.287 16.516 13.914 1 98.56 192 GLY B N 1
ATOM 4019 C CA . GLY B 1 192 ? 2.607 16.234 14.453 1 98.56 192 GLY B CA 1
ATOM 4020 C C . GLY B 1 192 ? 3.559 15.656 13.422 1 98.56 192 GLY B C 1
ATOM 4021 O O . GLY B 1 192 ? 3.266 15.656 12.227 1 98.56 192 GLY B O 1
ATOM 4022 N N . ILE B 1 193 ? 4.754 15.367 13.898 1 98.75 193 ILE B N 1
ATOM 4023 C CA . ILE B 1 193 ? 5.84 14.805 13.109 1 98.75 193 ILE B CA 1
ATOM 4024 C C . ILE B 1 193 ? 6.219 13.43 13.664 1 98.75 193 ILE B C 1
ATOM 4026 O O . ILE B 1 193 ? 6.379 13.266 14.875 1 98.75 193 ILE B O 1
ATOM 4030 N N . LEU B 1 194 ? 6.316 12.508 12.797 1 98.81 194 LEU B N 1
ATOM 4031 C CA . LEU B 1 194 ? 6.699 11.148 13.164 1 98.81 194 LEU B CA 1
ATOM 4032 C C . LEU B 1 194 ? 8.125 10.844 12.711 1 98.81 194 LEU B C 1
ATOM 4034 O O . LEU B 1 194 ? 8.609 11.438 11.742 1 98.81 194 LEU B O 1
ATOM 4038 N N . GLY B 1 195 ? 8.773 9.891 13.422 1 98.56 195 GLY B N 1
ATOM 4039 C CA . GLY B 1 195 ? 10.109 9.445 13.055 1 98.56 195 GLY B CA 1
ATOM 4040 C C . GLY B 1 195 ? 11.211 10.242 13.727 1 98.56 195 GLY B C 1
ATOM 4041 O O . GLY B 1 195 ? 12.328 10.312 13.211 1 98.56 195 GLY B O 1
ATOM 4042 N N . MET B 1 196 ? 10.922 10.891 14.82 1 98.62 196 MET B N 1
ATOM 4043 C CA . MET B 1 196 ? 11.898 11.719 15.508 1 98.62 196 MET B CA 1
ATOM 4044 C C . MET B 1 196 ? 12.617 10.922 16.594 1 98.62 196 MET B C 1
ATOM 4046 O O . MET B 1 196 ? 13.414 11.484 17.359 1 98.62 196 MET B O 1
ATOM 4050 N N . GLY B 1 197 ? 12.32 9.664 16.656 1 98.06 197 GLY B N 1
ATOM 4051 C CA . GLY B 1 197 ? 12.859 8.828 17.719 1 98.06 197 GLY B CA 1
ATOM 4052 C C . GLY B 1 197 ? 11.828 8.484 18.781 1 98.06 197 GLY B C 1
ATOM 4053 O O . GLY B 1 197 ? 12.148 7.805 19.766 1 98.06 197 GLY B O 1
ATOM 4054 N N . GLU B 1 198 ? 10.641 8.922 18.594 1 98.56 198 GLU B N 1
ATOM 4055 C CA . GLU B 1 198 ? 9.562 8.68 19.531 1 98.56 198 GLU B CA 1
ATOM 4056 C C . GLU B 1 198 ? 9.078 7.23 19.469 1 98.56 198 GLU B C 1
ATOM 4058 O O . GLU B 1 198 ? 9.266 6.562 18.438 1 98.56 198 GLU B O 1
ATOM 4063 N N . THR B 1 199 ? 8.445 6.746 20.484 1 98.31 199 THR B N 1
ATOM 4064 C CA . THR B 1 199 ? 7.91 5.391 20.547 1 98.31 199 THR B CA 1
ATOM 4065 C C . THR B 1 199 ? 6.484 5.344 20 1 98.31 199 THR B C 1
ATOM 4067 O O . THR B 1 199 ? 5.879 6.387 19.75 1 98.31 199 THR B O 1
ATOM 4070 N N . ARG B 1 200 ? 5.934 4.172 19.828 1 98.31 200 ARG B N 1
ATOM 4071 C CA . ARG B 1 200 ? 4.531 4.027 19.453 1 98.31 200 ARG B CA 1
ATOM 4072 C C . ARG B 1 200 ? 3.619 4.648 20.516 1 98.31 200 ARG B C 1
ATOM 4074 O O . ARG B 1 200 ? 2.58 5.219 20.188 1 98.31 200 ARG B O 1
ATOM 4081 N N . GLN B 1 201 ? 4.008 4.492 21.734 1 98.62 201 GLN B N 1
ATOM 4082 C CA . GLN B 1 201 ? 3.232 5.102 22.797 1 98.62 201 GLN B CA 1
ATOM 4083 C C . GLN B 1 201 ? 3.178 6.617 22.656 1 98.62 201 GLN B C 1
ATOM 4085 O O . GLN B 1 201 ? 2.146 7.238 22.922 1 98.62 201 GLN B O 1
ATOM 4090 N N . ASP B 1 202 ? 4.281 7.207 22.281 1 98.81 202 ASP B N 1
ATOM 4091 C CA . ASP B 1 202 ? 4.305 8.648 22.047 1 98.81 202 ASP B CA 1
ATOM 4092 C C . ASP B 1 202 ? 3.359 9.031 20.922 1 98.81 202 ASP B C 1
ATOM 4094 O O . ASP B 1 202 ? 2.646 10.031 21.016 1 98.81 202 ASP B O 1
ATOM 4098 N N . ARG B 1 203 ? 3.389 8.273 19.844 1 98.88 203 ARG B N 1
ATOM 4099 C CA . ARG B 1 203 ? 2.49 8.539 18.734 1 98.88 203 ARG B CA 1
ATOM 4100 C C . ARG B 1 203 ? 1.031 8.406 19.156 1 98.88 203 ARG B C 1
ATOM 4102 O O . ARG B 1 203 ? 0.188 9.211 18.75 1 98.88 203 ARG B O 1
ATOM 4109 N N . ALA B 1 204 ? 0.767 7.414 19.984 1 98.88 204 ALA B N 1
ATOM 4110 C CA . ALA B 1 204 ? -0.576 7.246 20.531 1 98.88 204 ALA B CA 1
ATOM 4111 C C . ALA B 1 204 ? -0.982 8.453 21.375 1 98.88 204 ALA B C 1
ATOM 4113 O O . ALA B 1 204 ? -2.113 8.938 21.266 1 98.88 204 ALA B O 1
ATOM 4114 N N . ARG B 1 205 ? -0.073 8.93 22.172 1 98.88 205 ARG B N 1
ATOM 4115 C CA . ARG B 1 205 ? -0.35 10.062 23.047 1 98.88 205 ARG B CA 1
ATOM 4116 C C . ARG B 1 205 ? -0.585 11.336 22.25 1 98.88 205 ARG B C 1
ATOM 4118 O O . ARG B 1 205 ? -1.43 12.156 22.609 1 98.88 205 ARG B O 1
ATOM 4125 N N . LEU B 1 206 ? 0.158 11.516 21.188 1 98.88 206 LEU B N 1
ATOM 4126 C CA . LEU B 1 206 ? -0.099 12.633 20.297 1 98.88 206 LEU B CA 1
ATOM 4127 C C . LEU B 1 206 ? -1.527 12.586 19.766 1 98.88 206 LEU B C 1
ATOM 4129 O O . LEU B 1 206 ? -2.26 13.57 19.844 1 98.88 206 LEU B O 1
ATOM 4133 N N . LEU B 1 207 ? -1.899 11.406 19.25 1 98.94 207 LEU B N 1
ATOM 4134 C CA . LEU B 1 207 ? -3.242 11.242 18.703 1 98.94 207 LEU B CA 1
ATOM 4135 C C . LEU B 1 207 ? -4.301 11.469 19.781 1 98.94 207 LEU B C 1
ATOM 4137 O O . LEU B 1 207 ? -5.332 12.086 19.516 1 98.94 207 LEU B O 1
ATOM 4141 N N . GLN B 1 208 ? -4.035 10.953 20.953 1 98.88 208 GLN B N 1
ATOM 4142 C CA . GLN B 1 208 ? -4.965 11.125 22.062 1 98.88 208 GLN B CA 1
ATOM 4143 C C . GLN B 1 208 ? -5.184 12.602 22.375 1 98.88 208 GLN B C 1
ATOM 4145 O O . GLN B 1 208 ? -6.316 13.039 22.578 1 98.88 208 GLN B O 1
ATOM 4150 N N . GLN B 1 209 ? -4.102 13.359 22.422 1 98.62 209 GLN B N 1
ATOM 4151 C CA . GLN B 1 209 ? -4.191 14.781 22.703 1 98.62 209 GLN B CA 1
ATOM 4152 C C . GLN B 1 209 ? -5.047 15.508 21.672 1 98.62 209 GLN B C 1
ATOM 4154 O O . GLN B 1 209 ? -5.875 16.344 22.016 1 98.62 209 GLN B O 1
ATOM 4159 N N . LEU B 1 210 ? -4.844 15.172 20.453 1 98.69 210 LEU B N 1
ATOM 4160 C CA . LEU B 1 210 ? -5.586 15.812 19.375 1 98.69 210 LEU B CA 1
ATOM 4161 C C . LEU B 1 210 ? -7.059 15.422 19.422 1 98.69 210 LEU B C 1
ATOM 4163 O O . LEU B 1 210 ? -7.934 16.297 19.391 1 98.69 210 LEU B O 1
ATOM 4167 N N . ALA B 1 211 ? -7.355 14.133 19.562 1 98.69 211 ALA B N 1
ATOM 4168 C CA . ALA B 1 211 ? -8.711 13.602 19.453 1 98.69 211 ALA B CA 1
ATOM 4169 C C . ALA B 1 211 ? -9.539 13.969 20.672 1 98.69 211 ALA B C 1
ATOM 4171 O O . ALA B 1 211 ? -10.773 13.953 20.625 1 98.69 211 ALA B O 1
ATOM 4172 N N . ASN B 1 212 ? -8.898 14.258 21.797 1 98.12 212 ASN B N 1
ATOM 4173 C CA . ASN B 1 212 ? -9.625 14.516 23.031 1 98.12 212 ASN B CA 1
ATOM 4174 C C . ASN B 1 212 ? -9.82 16.016 23.266 1 98.12 212 ASN B C 1
ATOM 4176 O O . ASN B 1 212 ? -10.352 16.422 24.297 1 98.12 212 ASN B O 1
ATOM 4180 N N . MET B 1 213 ? -9.414 16.891 22.328 1 96.81 213 MET B N 1
ATOM 4181 C CA . MET B 1 213 ? -9.766 18.297 22.406 1 96.81 213 MET B CA 1
ATOM 4182 C C . MET B 1 213 ? -11.273 18.484 22.422 1 96.81 213 MET B C 1
ATOM 4184 O O . MET B 1 213 ? -12.016 17.609 21.953 1 96.81 213 MET B O 1
ATOM 4188 N N . LYS B 1 214 ? -11.672 19.625 22.953 1 94.38 214 LYS B N 1
ATOM 4189 C CA . LYS B 1 214 ? -13.102 19.906 23 1 94.38 214 LYS B CA 1
ATOM 4190 C C . LYS B 1 214 ? -13.75 19.75 21.641 1 94.38 214 LYS B C 1
ATOM 4192 O O . LYS B 1 214 ? -14.867 19.25 21.531 1 94.38 214 LYS B O 1
ATOM 4197 N N . PHE B 1 215 ? -13.008 20.203 20.688 1 95.5 215 PHE B N 1
ATOM 4198 C CA . PHE B 1 215 ? -13.336 19.969 19.281 1 95.5 215 PHE B CA 1
ATOM 4199 C C . PHE B 1 215 ? -12.141 19.375 18.547 1 95.5 215 PHE B C 1
ATOM 4201 O O . PHE B 1 215 ? -11 19.797 18.75 1 95.5 215 PHE B O 1
ATOM 4208 N N . HIS B 1 216 ? -12.43 18.391 17.734 1 98.06 216 HIS B N 1
ATOM 4209 C CA . HIS B 1 216 ? -11.344 17.891 16.906 1 98.06 216 HIS B CA 1
ATOM 4210 C C . HIS B 1 216 ? -10.773 19 16.016 1 98.06 216 HIS B C 1
ATOM 4212 O O . HIS B 1 216 ? -11.516 19.859 15.555 1 98.06 216 HIS B O 1
ATOM 4218 N N . PRO B 1 217 ? -9.438 18.953 15.781 1 98.56 217 PRO B N 1
ATOM 4219 C CA . PRO B 1 217 ? -8.945 19.859 14.742 1 98.56 217 PRO B CA 1
ATOM 4220 C C . PRO B 1 217 ? -9.625 19.641 13.391 1 98.56 217 PRO B C 1
ATOM 4222 O O . PRO B 1 217 ? -9.922 18.5 13.031 1 98.56 217 PRO B O 1
ATOM 4225 N N . GLU B 1 218 ? -9.867 20.734 12.727 1 98.12 218 GLU B N 1
ATOM 4226 C CA . GLU B 1 218 ? -10.477 20.625 11.406 1 98.12 218 GLU B CA 1
ATOM 4227 C C . GLU B 1 218 ? -9.508 19.984 10.414 1 98.12 218 GLU B C 1
ATOM 4229 O O . GLU B 1 218 ? -9.938 19.328 9.461 1 98.12 218 GLU B O 1
ATOM 4234 N N . SER B 1 219 ? -8.234 20.172 10.641 1 98.19 219 SER B N 1
ATOM 4235 C CA . SER B 1 219 ? -7.176 19.578 9.836 1 98.19 219 SER B CA 1
ATOM 4236 C C . SER B 1 219 ? -6.062 19.016 10.711 1 98.19 219 SER B C 1
ATOM 4238 O O . SER B 1 219 ? -5.672 19.641 11.703 1 98.19 219 SER B O 1
ATOM 4240 N N . VAL B 1 220 ? -5.633 17.828 10.375 1 98.81 220 VAL B N 1
ATOM 4241 C CA . VAL B 1 220 ? -4.59 17.141 11.133 1 98.81 220 VAL B CA 1
ATOM 4242 C C . VAL B 1 220 ? -3.438 16.766 10.203 1 98.81 220 VAL B C 1
ATOM 4244 O O . VAL B 1 220 ? -3.467 15.711 9.562 1 98.81 220 VAL B O 1
ATOM 4247 N N . PRO B 1 221 ? -2.424 17.594 10.125 1 98.69 221 PRO B N 1
ATOM 4248 C CA . PRO B 1 221 ? -1.247 17.234 9.336 1 98.69 221 PRO B CA 1
ATOM 4249 C C . PRO B 1 221 ? -0.388 16.172 10.008 1 98.69 221 PRO B C 1
ATOM 4251 O O . PRO B 1 221 ? -0.052 16.297 11.188 1 98.69 221 PRO B O 1
ATOM 4254 N N . ILE B 1 222 ? -0.125 15.141 9.359 1 98.81 222 ILE B N 1
ATOM 4255 C CA . ILE B 1 222 ? 0.818 14.109 9.781 1 98.81 222 ILE B CA 1
ATOM 4256 C C . ILE B 1 222 ? 2.068 14.164 8.906 1 98.81 222 ILE B C 1
ATOM 4258 O O . ILE B 1 222 ? 1.996 13.938 7.695 1 98.81 222 ILE B O 1
ATOM 4262 N N . ASN B 1 223 ? 3.205 14.484 9.531 1 98.62 223 ASN B N 1
ATOM 4263 C CA . ASN B 1 223 ? 4.477 14.656 8.836 1 98.62 223 ASN B CA 1
ATOM 4264 C C . ASN B 1 223 ? 5.434 13.5 9.125 1 98.62 223 ASN B C 1
ATOM 4266 O O . ASN B 1 223 ? 5.461 12.969 10.234 1 98.62 223 ASN B O 1
ATOM 4270 N N . ASP B 1 224 ? 6.098 13.102 8.102 1 98.56 224 ASP B N 1
ATOM 4271 C CA . ASP B 1 224 ? 7.289 12.273 8.266 1 98.56 224 ASP B CA 1
ATOM 4272 C C . ASP B 1 224 ? 8.547 13.125 8.383 1 98.56 224 ASP B C 1
ATOM 4274 O O . ASP B 1 224 ? 8.742 14.062 7.598 1 98.56 224 ASP B O 1
ATOM 4278 N N . LEU B 1 225 ? 9.367 12.836 9.312 1 98.5 225 LEU B N 1
ATOM 4279 C CA . LEU B 1 225 ? 10.562 13.633 9.539 1 98.5 225 LEU B CA 1
ATOM 4280 C C . LEU B 1 225 ? 11.406 13.719 8.273 1 98.5 225 LEU B C 1
ATOM 4282 O O . LEU B 1 225 ? 11.758 12.695 7.688 1 98.5 225 LEU B O 1
ATOM 4286 N N . VAL B 1 226 ? 11.609 14.945 7.848 1 97.75 226 VAL B N 1
ATOM 4287 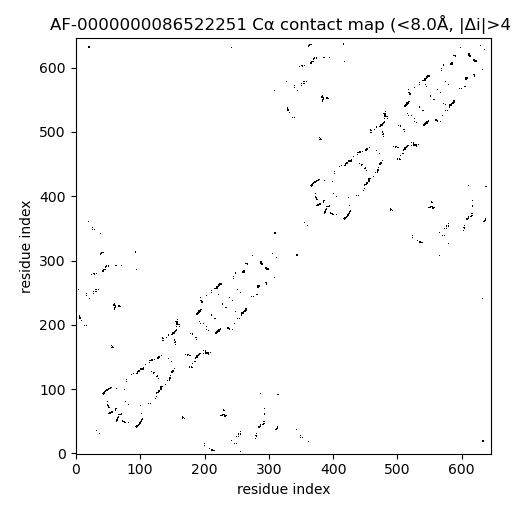C CA . VAL B 1 226 ? 12.648 15.18 6.852 1 97.75 226 VAL B CA 1
ATOM 4288 C C . VAL B 1 226 ? 13.984 15.398 7.547 1 97.75 226 VAL B C 1
ATOM 4290 O O . VAL B 1 226 ? 14.18 16.391 8.25 1 97.75 226 VAL B O 1
ATOM 4293 N N . LYS B 1 227 ? 14.898 14.523 7.395 1 96.75 227 LYS B N 1
ATOM 4294 C CA . LYS B 1 227 ? 16.203 14.633 8.031 1 96.75 227 LYS B CA 1
ATOM 4295 C C . LYS B 1 227 ? 17.078 15.672 7.332 1 96.75 227 LYS B C 1
ATOM 4297 O O . LYS B 1 227 ? 17.391 15.531 6.148 1 96.75 227 LYS B O 1
ATOM 4302 N N . ILE B 1 228 ? 17.406 16.641 8.062 1 97.19 228 ILE B N 1
ATOM 4303 C CA . ILE B 1 228 ? 18.203 17.734 7.504 1 97.19 228 ILE B CA 1
ATOM 4304 C C . ILE B 1 228 ? 19.562 17.797 8.195 1 97.19 228 ILE B C 1
ATOM 4306 O O . ILE B 1 228 ? 19.625 17.891 9.422 1 97.19 228 ILE B O 1
ATOM 4310 N N . GLU B 1 229 ? 20.594 17.766 7.363 1 96.94 229 GLU B N 1
ATOM 4311 C CA . GLU B 1 229 ? 21.938 17.891 7.918 1 96.94 229 GLU B CA 1
ATOM 4312 C C . GLU B 1 229 ? 22.094 19.156 8.742 1 96.94 229 GLU B C 1
ATOM 4314 O O . GLU B 1 229 ? 21.625 20.234 8.328 1 96.94 229 GLU B O 1
ATOM 4319 N N . GLY B 1 230 ? 22.719 19.031 9.867 1 97.56 230 GLY B N 1
ATOM 4320 C CA . GLY B 1 230 ? 22.938 20.172 10.727 1 97.56 230 GLY B CA 1
ATOM 4321 C C . GLY B 1 230 ? 21.906 20.281 11.844 1 97.56 230 GLY B C 1
ATOM 4322 O O . GLY B 1 230 ? 22.062 21.109 12.75 1 97.56 230 GLY B O 1
ATOM 4323 N N . THR B 1 231 ? 20.859 19.5 11.766 1 97.94 231 THR B N 1
ATOM 4324 C CA . THR B 1 231 ? 19.875 19.453 12.852 1 97.94 231 THR B CA 1
ATOM 4325 C C . THR B 1 231 ? 20.188 18.312 13.805 1 97.94 231 THR B C 1
ATOM 4327 O O . THR B 1 231 ? 20.812 17.312 13.414 1 97.94 231 THR B O 1
ATOM 4330 N N . PRO B 1 232 ? 19.75 18.375 15.008 1 97.75 232 PRO B N 1
ATOM 4331 C CA . PRO B 1 232 ? 19.984 17.312 15.992 1 97.75 232 PRO B CA 1
ATOM 4332 C C . PRO B 1 232 ? 19.375 15.969 15.57 1 97.75 232 PRO B C 1
ATOM 4334 O O . PRO B 1 232 ? 19.875 14.914 15.977 1 97.75 232 PRO B O 1
ATOM 4337 N N . LEU B 1 233 ? 18.375 15.953 14.719 1 97.88 233 LEU B N 1
ATOM 4338 C CA . LEU B 1 233 ? 17.641 14.734 14.414 1 97.88 233 LEU B CA 1
ATOM 4339 C C . LEU B 1 233 ? 18.047 14.18 13.047 1 97.88 233 LEU B C 1
ATOM 4341 O O . LEU B 1 233 ? 17.391 13.289 12.516 1 97.88 233 LEU B O 1
ATOM 4345 N N . SER B 1 234 ? 19.125 14.711 12.516 1 97.06 234 SER B N 1
ATOM 4346 C CA . SER B 1 234 ? 19.562 14.32 11.18 1 97.06 234 SER B CA 1
ATOM 4347 C C . SER B 1 234 ? 20 12.859 11.148 1 97.06 234 SER B C 1
ATOM 4349 O O . SER B 1 234 ? 19.969 12.219 10.094 1 97.06 234 SER B O 1
ATOM 4351 N N . GLY B 1 235 ? 20.281 12.281 12.273 1 96.75 235 GLY B N 1
ATOM 4352 C CA . GLY B 1 235 ? 20.859 10.938 12.281 1 96.75 235 GLY B CA 1
ATOM 4353 C C . GLY B 1 235 ? 19.906 9.891 12.828 1 96.75 235 GLY B C 1
ATOM 4354 O O . GLY B 1 235 ? 20.266 8.727 12.969 1 96.75 235 GLY B O 1
ATOM 4355 N N . VAL B 1 236 ? 18.688 10.234 13.039 1 97.38 236 VAL B N 1
ATOM 4356 C CA . VAL B 1 236 ? 17.734 9.297 13.625 1 97.38 236 VAL B CA 1
ATOM 4357 C C . VAL B 1 236 ? 17.359 8.227 12.602 1 97.38 236 VAL B C 1
ATOM 4359 O O . VAL B 1 236 ? 17.406 8.477 11.391 1 97.38 236 VAL B O 1
ATOM 4362 N N . ASP B 1 237 ? 17.062 7.039 13.055 1 96.75 237 ASP B N 1
ATOM 4363 C CA . ASP B 1 237 ? 16.656 5.953 12.164 1 96.75 237 ASP B CA 1
ATOM 4364 C C . ASP B 1 237 ? 15.336 6.273 11.484 1 96.75 237 ASP B C 1
ATOM 4366 O O . ASP B 1 237 ? 14.461 6.898 12.078 1 96.75 237 ASP B O 1
ATOM 4370 N N . LYS B 1 238 ? 15.234 5.824 10.289 1 97 238 LYS B N 1
ATOM 4371 C CA . LYS B 1 238 ? 13.984 6.016 9.562 1 97 238 LYS B CA 1
ATOM 4372 C C . LYS B 1 238 ? 12.844 5.242 10.219 1 97 238 LYS B C 1
ATOM 4374 O O . LYS B 1 238 ? 13.023 4.102 10.641 1 97 238 LYS B O 1
ATOM 4379 N N . LEU B 1 239 ? 11.742 5.855 10.273 1 98.12 239 LEU B N 1
ATOM 4380 C CA . LEU B 1 239 ? 10.547 5.207 10.797 1 98.12 239 LEU B CA 1
ATOM 4381 C C . LEU B 1 239 ? 10.039 4.145 9.828 1 98.12 239 LEU B C 1
ATOM 4383 O O . LEU B 1 239 ? 10.023 4.363 8.617 1 98.12 239 LEU B O 1
ATOM 4387 N N . ASP B 1 240 ? 9.609 3.027 10.352 1 98.12 240 ASP B N 1
ATOM 4388 C CA . ASP B 1 240 ? 8.938 2.023 9.531 1 98.12 240 ASP B CA 1
ATOM 4389 C C . ASP B 1 240 ? 7.723 2.615 8.828 1 98.12 240 ASP B C 1
ATOM 4391 O O . ASP B 1 240 ? 6.824 3.154 9.477 1 98.12 240 ASP B O 1
ATOM 4395 N N . PRO B 1 241 ? 7.68 2.459 7.512 1 98.56 241 PRO B N 1
ATOM 4396 C CA . PRO B 1 241 ? 6.547 3.025 6.773 1 98.56 241 PRO B CA 1
ATOM 4397 C C . PRO B 1 241 ? 5.199 2.561 7.316 1 98.56 241 PRO B C 1
ATOM 4399 O O . PRO B 1 241 ? 4.238 3.336 7.344 1 98.56 241 PRO B O 1
ATOM 4402 N N . PHE B 1 242 ? 5.137 1.379 7.781 1 98.81 242 PHE B N 1
ATOM 4403 C CA . PHE B 1 242 ? 3.859 0.853 8.25 1 98.81 242 PHE B CA 1
ATOM 4404 C C . PHE B 1 242 ? 3.443 1.521 9.555 1 98.81 242 PHE B C 1
ATOM 4406 O O . PHE B 1 242 ?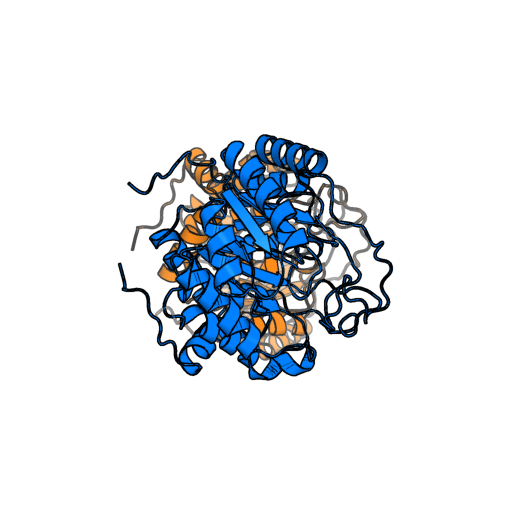 2.25 1.698 9.812 1 98.81 242 PHE B O 1
ATOM 4413 N N . GLU B 1 243 ? 4.383 1.922 10.344 1 98.81 243 GLU B N 1
ATOM 4414 C CA . GLU B 1 243 ? 4.051 2.676 11.547 1 98.81 243 GLU B CA 1
ATOM 4415 C C . GLU B 1 243 ? 3.449 4.035 11.203 1 98.81 243 GLU B C 1
ATOM 4417 O O . GLU B 1 243 ? 2.508 4.488 11.859 1 98.81 243 GLU B O 1
ATOM 4422 N N . PHE B 1 244 ? 4.051 4.684 10.227 1 98.88 244 PHE B N 1
ATOM 4423 C CA . PHE B 1 244 ? 3.518 5.961 9.766 1 98.88 244 PHE B CA 1
ATOM 4424 C C . PHE B 1 244 ? 2.078 5.809 9.289 1 98.88 244 PHE B C 1
ATOM 4426 O O . PHE B 1 244 ? 1.196 6.562 9.711 1 98.88 244 PHE B O 1
ATOM 4433 N N . ILE B 1 245 ? 1.854 4.789 8.43 1 98.94 245 ILE B N 1
ATOM 4434 C CA . ILE B 1 245 ? 0.54 4.535 7.852 1 98.94 245 ILE B CA 1
ATOM 4435 C C . ILE B 1 245 ? -0.464 4.23 8.961 1 98.94 245 ILE B C 1
ATOM 4437 O O . ILE B 1 245 ? -1.612 4.676 8.906 1 98.94 245 ILE B O 1
ATOM 4441 N N . ARG B 1 246 ? -0.065 3.49 9.984 1 98.94 246 ARG B N 1
ATOM 4442 C CA . ARG B 1 246 ? -0.926 3.176 11.117 1 98.94 246 ARG B CA 1
ATOM 4443 C C . ARG B 1 246 ? -1.409 4.449 11.805 1 98.94 246 ARG B C 1
ATOM 4445 O O . ARG B 1 246 ? -2.568 4.535 12.219 1 98.94 246 ARG B O 1
ATOM 4452 N N . VAL B 1 247 ? -0.546 5.383 11.93 1 98.94 247 VAL B N 1
ATOM 4453 C CA . VAL B 1 247 ? -0.912 6.625 12.602 1 98.94 247 VAL B CA 1
ATOM 4454 C C . VAL B 1 247 ? -1.945 7.379 11.766 1 98.94 247 VAL B C 1
ATOM 4456 O O . VAL B 1 247 ? -2.914 7.918 12.305 1 98.94 247 VAL B O 1
ATOM 4459 N N . VAL B 1 248 ? -1.77 7.41 10.461 1 98.94 248 VAL B N 1
ATOM 4460 C CA . VAL B 1 248 ? -2.746 8.039 9.578 1 98.94 248 VAL B CA 1
ATOM 4461 C C . VAL B 1 248 ? -4.109 7.371 9.75 1 98.94 248 VAL B C 1
ATOM 4463 O O . VAL B 1 248 ? -5.125 8.047 9.898 1 98.94 248 VAL B O 1
ATOM 4466 N N . ALA B 1 249 ? -4.102 6.066 9.797 1 98.94 249 ALA B N 1
ATOM 4467 C CA . ALA B 1 249 ? -5.336 5.301 9.938 1 98.94 249 ALA B CA 1
ATOM 4468 C C . ALA B 1 249 ? -6.004 5.586 11.281 1 98.94 249 ALA B C 1
ATOM 4470 O O . ALA B 1 249 ? -7.215 5.805 11.344 1 98.94 249 ALA B O 1
ATOM 4471 N N . ALA B 1 250 ? -5.23 5.566 12.328 1 98.94 250 ALA B N 1
ATOM 4472 C CA . ALA B 1 250 ? -5.766 5.836 13.656 1 98.94 250 ALA B CA 1
ATOM 4473 C C . ALA B 1 250 ? -6.34 7.246 13.742 1 98.94 250 ALA B C 1
ATOM 4475 O O . ALA B 1 250 ? -7.387 7.461 14.359 1 98.94 250 ALA B O 1
ATOM 4476 N N . ALA B 1 251 ? -5.625 8.188 13.141 1 98.94 251 ALA B N 1
ATOM 4477 C CA . ALA B 1 251 ? -6.133 9.555 13.109 1 98.94 251 ALA B CA 1
ATOM 4478 C C . ALA B 1 251 ? -7.508 9.617 12.453 1 98.94 251 ALA B C 1
ATOM 4480 O O . ALA B 1 251 ? -8.422 10.273 12.961 1 98.94 251 ALA B O 1
ATOM 4481 N N . ARG B 1 252 ? -7.715 8.93 11.336 1 98.88 252 ARG B N 1
ATOM 4482 C CA . ARG B 1 252 ? -8.992 8.891 10.641 1 98.88 252 ARG B CA 1
ATOM 4483 C C . ARG B 1 252 ? -10.086 8.297 11.523 1 98.88 252 ARG B C 1
ATOM 4485 O O . ARG B 1 252 ? -11.188 8.836 11.602 1 98.88 252 ARG B O 1
ATOM 4492 N N . ILE B 1 253 ? -9.766 7.242 12.188 1 98.81 253 ILE B N 1
ATOM 4493 C CA . ILE B 1 253 ? -10.75 6.551 13.016 1 98.81 253 ILE B CA 1
ATOM 4494 C C . ILE B 1 253 ? -11.125 7.43 14.211 1 98.81 253 ILE B C 1
ATOM 4496 O O . ILE B 1 253 ? -12.305 7.555 14.547 1 98.81 253 ILE B O 1
ATOM 4500 N N . MET B 1 254 ? -10.156 8.07 14.836 1 98.81 254 MET B N 1
ATOM 4501 C CA . MET B 1 254 ? -10.359 8.805 16.078 1 98.81 254 MET B CA 1
ATOM 4502 C C . MET B 1 254 ? -10.984 10.172 15.812 1 98.81 254 MET B C 1
ATOM 4504 O O . MET B 1 254 ? -11.727 10.695 16.641 1 98.81 254 MET B O 1
ATOM 4508 N N . MET B 1 255 ? -10.68 10.773 14.641 1 98.75 255 MET B N 1
ATOM 4509 C CA . MET B 1 255 ? -11.195 12.078 14.234 1 98.75 255 MET B CA 1
ATOM 4510 C C . MET B 1 255 ? -11.852 12 12.859 1 98.75 255 MET B C 1
ATOM 4512 O O . MET B 1 255 ? -11.352 12.586 11.898 1 98.75 255 MET B O 1
ATOM 4516 N N . PRO B 1 256 ? -12.977 11.375 12.766 1 98.56 256 PRO B N 1
ATOM 4517 C CA . PRO B 1 256 ? -13.57 10.93 11.5 1 98.56 256 PRO B CA 1
ATOM 4518 C C . PRO B 1 256 ? -13.969 12.094 10.594 1 98.56 256 PRO B C 1
ATOM 4520 O O . PRO B 1 256 ? -14.094 11.922 9.375 1 98.56 256 PRO B O 1
ATOM 4523 N N . LYS B 1 257 ? -14.094 13.273 11.102 1 98.25 257 LYS B N 1
ATOM 4524 C CA . LYS B 1 257 ? -14.578 14.383 10.281 1 98.25 257 LYS B CA 1
ATOM 4525 C C . LYS B 1 257 ? -13.453 15.383 10 1 98.25 257 LYS B C 1
ATOM 4527 O O . LYS B 1 257 ? -13.664 16.375 9.312 1 98.25 257 LYS B O 1
ATOM 4532 N N . SER B 1 258 ? -12.258 15.148 10.531 1 98.44 258 SER B N 1
ATOM 4533 C CA . SER B 1 258 ? -11.102 16.016 10.273 1 98.44 258 SER B CA 1
ATOM 4534 C C . SER B 1 258 ? -10.461 15.688 8.938 1 98.44 258 SER B C 1
ATOM 4536 O O . SER B 1 258 ? -10.445 14.523 8.508 1 98.44 258 SER B O 1
ATOM 4538 N N . TYR B 1 259 ? -9.977 16.703 8.289 1 98.19 259 TYR B N 1
ATOM 4539 C CA . TYR B 1 259 ? -9.062 16.422 7.184 1 98.19 259 TYR B CA 1
ATOM 4540 C C . TYR B 1 259 ? -7.719 15.93 7.699 1 98.19 259 TYR B C 1
ATOM 4542 O O . TYR B 1 259 ? -7.066 16.609 8.492 1 98.19 259 TYR B O 1
ATOM 4550 N N . VAL B 1 260 ? -7.398 14.742 7.324 1 98.75 260 VAL B N 1
ATOM 4551 C CA . VAL B 1 260 ? -6.062 14.234 7.617 1 98.75 260 VAL B CA 1
ATOM 4552 C C . VAL B 1 260 ? -5.117 14.562 6.465 1 98.75 260 VAL B C 1
ATOM 4554 O O . VAL B 1 260 ? -5.355 14.148 5.324 1 98.75 260 VAL B O 1
ATOM 4557 N N . ARG B 1 261 ? -4.082 15.297 6.734 1 98.38 261 ARG B N 1
ATOM 4558 C CA . ARG B 1 261 ? -3.213 15.797 5.672 1 98.38 261 ARG B CA 1
ATOM 4559 C C . ARG B 1 261 ? -1.886 15.047 5.652 1 98.38 261 ARG B C 1
ATOM 4561 O O . ARG B 1 261 ? -1.175 15 6.656 1 98.38 261 ARG B O 1
ATOM 4568 N N . LEU B 1 262 ? -1.582 14.438 4.492 1 98 262 LEU B N 1
ATOM 4569 C CA . LEU B 1 262 ? -0.248 13.898 4.242 1 98 262 LEU B CA 1
ATOM 4570 C C . LEU B 1 262 ? 0.723 15.016 3.859 1 98 262 LEU B C 1
ATOM 4572 O O . LEU B 1 262 ? 0.692 15.508 2.73 1 98 262 LEU B O 1
ATOM 4576 N N . SER B 1 263 ? 1.645 15.352 4.738 1 96.25 263 SER B N 1
ATOM 4577 C CA . SER B 1 263 ? 2.398 16.594 4.605 1 96.25 263 SER B CA 1
ATOM 4578 C C . SER B 1 263 ? 3.873 16.312 4.324 1 96.25 263 SER B C 1
ATOM 4580 O O . SER B 1 263 ? 4.215 15.734 3.291 1 96.25 263 SER B O 1
ATOM 4582 N N . ALA B 1 264 ? 4.758 16.75 5.152 1 95.94 264 ALA B N 1
ATOM 4583 C CA . ALA B 1 264 ? 6.191 16.688 4.887 1 95.94 264 ALA B CA 1
ATOM 4584 C C . ALA B 1 264 ? 6.68 15.242 4.848 1 95.94 264 ALA B C 1
ATOM 4586 O O . ALA B 1 264 ? 6.113 14.375 5.512 1 95.94 264 ALA B O 1
ATOM 4587 N N . GLY B 1 265 ? 7.691 15.031 4.055 1 97.25 265 GLY B N 1
ATOM 4588 C CA . GLY B 1 265 ? 8.352 13.734 4.031 1 97.25 265 GLY B CA 1
ATOM 4589 C C . GLY B 1 265 ? 7.965 12.891 2.834 1 97.25 265 GLY B C 1
ATOM 4590 O O . GLY B 1 265 ? 8.516 11.812 2.627 1 97.25 265 GLY B O 1
ATOM 4591 N N . ARG B 1 266 ? 7.121 13.398 1.937 1 97.31 266 ARG B N 1
ATOM 4592 C CA . ARG B 1 266 ? 6.562 12.602 0.847 1 97.31 266 ARG B CA 1
ATOM 4593 C C . ARG B 1 266 ? 7.629 12.281 -0.196 1 97.31 266 ARG B C 1
ATOM 4595 O O . ARG B 1 266 ? 7.535 11.273 -0.895 1 97.31 266 ARG B O 1
ATOM 4602 N N . THR B 1 267 ? 8.664 13.117 -0.323 1 96.06 267 THR B N 1
ATOM 4603 C CA . THR B 1 267 ? 9.719 12.891 -1.312 1 96.06 267 THR B CA 1
ATOM 4604 C C . THR B 1 267 ? 10.422 11.562 -1.055 1 96.06 267 THR B C 1
ATOM 4606 O O . THR B 1 267 ? 10.922 10.93 -1.986 1 96.06 267 THR B O 1
ATOM 4609 N N . ASP B 1 268 ? 10.398 11.156 0.179 1 95.62 268 ASP B N 1
ATOM 4610 C CA . ASP B 1 268 ? 11.078 9.914 0.542 1 95.62 268 ASP B CA 1
ATOM 4611 C C . ASP B 1 268 ? 10.102 8.742 0.588 1 95.62 268 ASP B C 1
ATOM 4613 O O . ASP B 1 268 ? 10.477 7.625 0.943 1 95.62 268 ASP B O 1
ATOM 4617 N N . MET B 1 269 ? 8.867 8.961 0.297 1 97.62 269 MET B N 1
ATOM 4618 C CA . MET B 1 269 ? 7.859 7.902 0.31 1 97.62 269 MET B CA 1
ATOM 4619 C C . MET B 1 269 ? 7.73 7.258 -1.064 1 97.62 269 MET B C 1
ATOM 4621 O O . MET B 1 269 ? 7.77 7.945 -2.086 1 97.62 269 MET B O 1
ATOM 4625 N N . THR B 1 270 ? 7.625 5.941 -1.053 1 97.94 270 THR B N 1
ATOM 4626 C CA . THR B 1 270 ? 7.254 5.281 -2.299 1 97.94 270 THR B CA 1
ATOM 4627 C C . THR B 1 270 ? 5.832 5.656 -2.707 1 97.94 270 THR B C 1
ATOM 4629 O O . THR B 1 270 ? 5.047 6.121 -1.88 1 97.94 270 THR B O 1
ATOM 4632 N N . ASP B 1 271 ? 5.504 5.492 -3.975 1 98.31 271 ASP B N 1
ATOM 4633 C CA . ASP B 1 271 ? 4.133 5.691 -4.434 1 98.31 271 ASP B CA 1
ATOM 4634 C C . ASP B 1 271 ? 3.172 4.754 -3.705 1 98.31 271 ASP B C 1
ATOM 4636 O O . ASP B 1 271 ? 2.053 5.148 -3.363 1 98.31 271 ASP B O 1
ATOM 4640 N N . GLU B 1 272 ? 3.631 3.551 -3.447 1 98.75 272 GLU B N 1
ATOM 4641 C CA . GLU B 1 272 ? 2.805 2.572 -2.748 1 98.75 272 GLU B CA 1
ATOM 4642 C C . GLU B 1 272 ? 2.512 3.02 -1.318 1 98.75 272 GLU B C 1
ATOM 4644 O O . GLU B 1 272 ? 1.396 2.842 -0.823 1 98.75 272 GLU B O 1
ATOM 4649 N N . MET B 1 273 ? 3.523 3.6 -0.654 1 98.81 273 MET B N 1
ATOM 4650 C CA . MET B 1 273 ? 3.326 4.105 0.701 1 98.81 273 MET B CA 1
ATOM 4651 C C . MET B 1 273 ? 2.309 5.242 0.714 1 98.81 273 MET B C 1
ATOM 4653 O O . MET B 1 273 ? 1.42 5.273 1.567 1 98.81 273 MET B O 1
ATOM 4657 N N . GLN B 1 274 ? 2.453 6.18 -0.219 1 98.75 274 GLN B N 1
ATOM 4658 C CA . GLN B 1 274 ? 1.501 7.285 -0.297 1 98.75 274 GLN B CA 1
ATOM 4659 C C . GLN B 1 274 ? 0.092 6.777 -0.586 1 98.75 274 GLN B C 1
ATOM 4661 O O . GLN B 1 274 ? -0.881 7.27 -0.013 1 98.75 274 GLN B O 1
ATOM 4666 N N . ALA B 1 275 ? -0.025 5.773 -1.47 1 98.81 275 ALA B N 1
ATOM 4667 C CA . ALA B 1 275 ? -1.326 5.172 -1.755 1 98.81 275 ALA B CA 1
ATOM 4668 C C . ALA B 1 275 ? -1.954 4.598 -0.488 1 98.81 275 ALA B C 1
ATOM 4670 O O . ALA B 1 275 ? -3.16 4.738 -0.267 1 98.81 275 ALA B O 1
ATOM 4671 N N . TRP B 1 276 ? -1.143 3.965 0.35 1 98.94 276 TRP B N 1
ATOM 4672 C CA . TRP B 1 276 ? -1.627 3.451 1.626 1 98.94 276 TRP B CA 1
ATOM 4673 C C . TRP B 1 276 ? -2.154 4.582 2.504 1 98.94 276 TRP B C 1
ATOM 4675 O O . TRP B 1 276 ? -3.205 4.445 3.137 1 98.94 276 TRP B O 1
ATOM 4685 N N . CYS B 1 277 ? -1.429 5.648 2.545 1 98.88 277 CYS B N 1
ATOM 4686 C CA . CYS B 1 277 ? -1.849 6.773 3.371 1 98.88 277 CYS B CA 1
ATOM 4687 C C . CYS B 1 277 ? -3.201 7.312 2.916 1 98.88 277 CYS B C 1
ATOM 4689 O O . CYS B 1 277 ? -4.078 7.578 3.738 1 98.88 277 CYS B O 1
ATOM 4691 N N . PHE B 1 278 ? -3.391 7.457 1.585 1 98.75 278 PHE B N 1
ATOM 4692 C CA . PHE B 1 278 ? -4.676 7.914 1.068 1 98.75 278 PHE B CA 1
ATOM 4693 C C . PHE B 1 278 ? -5.781 6.922 1.415 1 98.75 278 PHE B C 1
ATOM 4695 O O . PHE B 1 278 ? -6.863 7.324 1.847 1 98.75 278 PHE B O 1
ATOM 4702 N N . PHE B 1 279 ? -5.504 5.676 1.296 1 98.88 279 PHE B N 1
ATOM 4703 C CA . PHE B 1 279 ? -6.48 4.641 1.613 1 98.88 279 PHE B CA 1
ATOM 4704 C C . PHE B 1 279 ? -6.828 4.66 3.096 1 98.88 279 PHE B C 1
ATOM 4706 O O . PHE B 1 279 ? -7.988 4.461 3.469 1 98.88 279 PHE B O 1
ATOM 4713 N N . ALA B 1 280 ? -5.84 4.926 3.945 1 98.75 280 ALA B N 1
ATOM 4714 C CA . ALA B 1 280 ? -5.996 4.938 5.398 1 98.75 280 ALA B CA 1
ATOM 4715 C C . ALA B 1 280 ? -6.879 6.102 5.844 1 98.75 280 ALA B C 1
ATOM 4717 O O . ALA B 1 280 ? -7.453 6.07 6.934 1 98.75 280 ALA B O 1
ATOM 4718 N N . GLY B 1 281 ? -6.883 7.184 4.965 1 98.44 281 GLY B N 1
ATOM 4719 C CA . GLY B 1 281 ? -7.797 8.258 5.324 1 98.44 281 GLY B CA 1
ATOM 4720 C C . GLY B 1 281 ? -7.223 9.641 5.082 1 98.44 281 GLY B C 1
ATOM 4721 O O . GLY B 1 281 ? -7.898 10.648 5.301 1 98.44 281 GLY B O 1
ATOM 4722 N N . ALA B 1 282 ? -5.945 9.703 4.688 1 98.69 282 ALA B N 1
ATOM 4723 C CA . ALA B 1 282 ? -5.406 11.008 4.316 1 98.69 282 ALA B CA 1
ATOM 4724 C C . ALA B 1 282 ? -6.148 11.586 3.113 1 98.69 282 ALA B C 1
ATOM 4726 O O . ALA B 1 282 ? -6.191 10.969 2.047 1 98.69 282 ALA B O 1
ATOM 4727 N N . ASN B 1 283 ? -6.742 12.703 3.258 1 98.31 283 ASN B N 1
ATOM 4728 C CA . ASN B 1 283 ? -7.539 13.273 2.178 1 98.31 283 ASN B CA 1
ATOM 4729 C C . ASN B 1 283 ? -7.195 14.742 1.944 1 98.31 283 ASN B C 1
ATOM 4731 O O . ASN B 1 283 ? -8.039 15.523 1.489 1 98.31 283 ASN B O 1
ATOM 4735 N N . SER B 1 284 ? -5.988 15.086 2.316 1 97.38 284 SER B N 1
ATOM 4736 C CA . SER B 1 284 ? -5.406 16.391 2.043 1 97.38 284 SER B CA 1
ATOM 4737 C C . SER B 1 284 ? -3.893 16.297 1.875 1 97.38 284 SER B C 1
ATOM 4739 O O . SER B 1 284 ? -3.252 15.422 2.453 1 97.38 284 SER B O 1
ATOM 4741 N N . MET B 1 285 ? -3.365 17.141 1.069 1 96.75 285 MET B N 1
ATOM 4742 C CA . MET B 1 285 ? -1.914 17.188 0.909 1 96.75 285 MET B CA 1
ATOM 4743 C C . MET B 1 285 ? -1.476 18.562 0.413 1 96.75 285 MET B C 1
ATOM 4745 O O . MET B 1 285 ? -2.299 19.359 -0.061 1 96.75 285 MET B O 1
ATOM 4749 N N . PHE B 1 286 ? -0.231 18.859 0.562 1 94.38 286 PHE B N 1
ATOM 4750 C CA . PHE B 1 286 ? 0.354 20.047 -0.048 1 94.38 286 PHE B CA 1
ATOM 4751 C C . PHE B 1 286 ? 0.803 19.75 -1.476 1 94.38 286 PHE B C 1
ATOM 4753 O O . PHE B 1 286 ? 1.396 18.703 -1.745 1 94.38 286 PHE B O 1
ATOM 4760 N N . TYR B 1 287 ? 0.449 20.641 -2.199 1 89.75 287 TYR B N 1
ATOM 4761 C CA . TYR B 1 287 ? 0.834 20.594 -3.607 1 89.75 287 TYR B CA 1
ATOM 4762 C C . TYR B 1 287 ? 1.91 21.641 -3.902 1 89.75 287 TYR B C 1
ATOM 4764 O O . TYR B 1 287 ? 1.934 22.703 -3.289 1 89.75 287 TYR B O 1
ATOM 4772 N N . GLY B 1 288 ? 2.803 21.312 -4.895 1 88.12 288 GLY B N 1
ATOM 4773 C CA . GLY B 1 288 ? 3.93 22.188 -5.207 1 88.12 288 GLY B CA 1
ATOM 4774 C C . GLY B 1 288 ? 5.273 21.516 -4.977 1 88.12 288 GLY B C 1
ATOM 4775 O O . GLY B 1 288 ? 5.355 20.5 -4.285 1 88.12 288 GLY B O 1
ATOM 4776 N N . ASP B 1 289 ? 6.352 22.141 -5.398 1 89.31 289 ASP B N 1
ATOM 4777 C CA . ASP B 1 289 ? 7.668 21.516 -5.406 1 89.31 289 ASP B CA 1
ATOM 4778 C C . ASP B 1 289 ? 8.352 21.656 -4.043 1 89.31 289 ASP B C 1
ATOM 4780 O O . ASP B 1 289 ? 9.328 20.953 -3.762 1 89.31 289 ASP B O 1
ATOM 4784 N N . LYS B 1 290 ? 7.746 22.625 -3.232 1 91.25 290 LYS B N 1
ATOM 4785 C CA . LYS B 1 290 ? 8.344 22.875 -1.924 1 91.25 290 LYS B CA 1
ATOM 4786 C C . LYS B 1 290 ? 7.277 23.062 -0.852 1 91.25 290 LYS B C 1
ATOM 4788 O O . LYS B 1 290 ? 6.148 23.453 -1.154 1 91.25 290 LYS B O 1
ATOM 4793 N N . LEU B 1 291 ? 7.703 22.719 0.334 1 92.94 291 LEU B N 1
ATOM 4794 C CA . LEU B 1 291 ? 6.934 23.125 1.507 1 92.94 291 LEU B CA 1
ATOM 4795 C C . LEU B 1 291 ? 7.453 24.438 2.072 1 92.94 291 LEU B C 1
ATOM 4797 O O . LEU B 1 291 ? 7.555 25.438 1.351 1 92.94 291 LEU B O 1
ATOM 4801 N N . LEU B 1 292 ? 7.793 24.438 3.32 1 90 292 LEU B N 1
ATOM 4802 C CA . LEU B 1 292 ? 8.414 25.656 3.803 1 90 292 LEU B CA 1
ATOM 4803 C C . LEU B 1 292 ? 9.859 25.766 3.318 1 90 292 LEU B C 1
ATOM 4805 O O . LEU B 1 292 ? 10.219 26.719 2.633 1 90 292 LEU B O 1
ATOM 4809 N N . THR B 1 293 ? 10.648 24.672 3.621 1 91.44 293 THR B N 1
ATOM 4810 C CA . THR B 1 293 ? 12.062 24.734 3.264 1 91.44 293 THR B CA 1
ATOM 4811 C C . THR B 1 293 ? 12.523 23.422 2.637 1 91.44 293 THR B C 1
ATOM 4813 O O . THR B 1 293 ? 13.664 23.312 2.18 1 91.44 293 THR B O 1
ATOM 4816 N N . THR B 1 294 ? 11.688 22.469 2.662 1 91.25 294 THR B N 1
ATOM 4817 C CA . THR B 1 294 ? 12.086 21.156 2.176 1 91.25 294 THR B CA 1
ATOM 4818 C C . THR B 1 294 ? 11.383 20.828 0.862 1 91.25 294 THR B C 1
ATOM 4820 O O . THR B 1 294 ? 10.336 21.406 0.549 1 91.25 294 THR B O 1
ATOM 4823 N N . ASP B 1 295 ? 11.898 19.844 0.175 1 92.25 295 ASP B N 1
ATOM 4824 C CA . ASP B 1 295 ? 11.344 19.438 -1.111 1 92.25 295 ASP B CA 1
ATOM 4825 C C . ASP B 1 295 ? 10.031 18.688 -0.928 1 92.25 295 ASP B C 1
ATOM 4827 O O . ASP B 1 295 ? 9.797 18.078 0.118 1 92.25 295 ASP B O 1
ATOM 4831 N N . ASN B 1 296 ? 9.258 18.766 -1.889 1 93.81 296 ASN B N 1
ATOM 4832 C CA . ASN B 1 296 ? 8.008 18.031 -2.055 1 93.81 296 ASN B CA 1
ATOM 4833 C C . ASN B 1 296 ? 7.91 17.391 -3.439 1 93.81 296 ASN B C 1
ATOM 4835 O O . ASN B 1 296 ? 8.555 17.859 -4.383 1 93.81 296 ASN B O 1
ATOM 4839 N N . PRO B 1 297 ? 7.203 16.234 -3.535 1 87.38 297 PRO B N 1
ATOM 4840 C CA . PRO B 1 297 ? 7.02 15.719 -4.898 1 87.38 297 PRO B CA 1
ATOM 4841 C C . PRO B 1 297 ? 6.453 16.766 -5.848 1 87.38 297 PRO B C 1
ATOM 4843 O O . PRO B 1 297 ? 5.555 17.531 -5.473 1 87.38 297 PRO B O 1
ATOM 4846 N N . GLY B 1 298 ? 6.996 16.844 -7.07 1 88.94 298 GLY B N 1
ATOM 4847 C CA . GLY B 1 298 ? 6.547 17.844 -8.039 1 88.94 298 GLY B CA 1
ATOM 4848 C C . GLY B 1 298 ? 5.094 17.656 -8.445 1 88.94 298 GLY B C 1
ATOM 4849 O O . GLY B 1 298 ? 4.523 16.594 -8.266 1 88.94 298 GLY B O 1
ATOM 4850 N N . GLU B 1 299 ? 4.57 18.656 -8.984 1 86.88 299 GLU B N 1
ATOM 4851 C CA . GLU B 1 299 ? 3.172 18.656 -9.406 1 86.88 299 GLU B CA 1
ATOM 4852 C C . GLU B 1 299 ? 2.9 17.531 -10.406 1 86.88 299 GLU B C 1
ATOM 4854 O O . GLU B 1 299 ? 1.876 16.859 -10.328 1 86.88 299 GLU B O 1
ATOM 4859 N N . SER B 1 300 ? 3.789 17.375 -11.234 1 89.25 300 SER B N 1
ATOM 4860 C CA . SER B 1 300 ? 3.625 16.344 -12.266 1 89.25 300 SER B CA 1
ATOM 4861 C C . SER B 1 300 ? 3.594 14.945 -11.656 1 89.25 300 SER B C 1
ATOM 4863 O O . SER B 1 300 ? 2.783 14.109 -12.055 1 89.25 300 SER B O 1
ATOM 4865 N N . HIS B 1 301 ? 4.465 14.766 -10.711 1 94.88 301 HIS B N 1
ATOM 4866 C CA . HIS B 1 301 ? 4.496 13.469 -10.055 1 94.88 301 HIS B CA 1
ATOM 4867 C C . HIS B 1 301 ? 3.197 13.195 -9.305 1 94.88 301 HIS B C 1
ATOM 4869 O O . HIS B 1 301 ? 2.645 12.094 -9.391 1 94.88 301 HIS B O 1
ATOM 4875 N N . ASP B 1 302 ? 2.727 14.195 -8.617 1 94.88 302 ASP B N 1
ATOM 4876 C CA . ASP B 1 302 ? 1.482 14.047 -7.871 1 94.88 302 ASP B CA 1
ATOM 4877 C C . ASP B 1 302 ? 0.309 13.766 -8.805 1 94.88 302 ASP B C 1
ATOM 4879 O O . ASP B 1 302 ? -0.515 12.891 -8.531 1 94.88 302 ASP B O 1
ATOM 4883 N N . GLN B 1 303 ? 0.253 14.484 -9.805 1 94.19 303 GLN B N 1
ATOM 4884 C CA . GLN B 1 303 ? -0.818 14.297 -10.781 1 94.19 303 GLN B CA 1
ATOM 4885 C C . GLN B 1 303 ? -0.769 12.891 -11.383 1 94.19 303 GLN B C 1
ATOM 4887 O O . GLN B 1 303 ? -1.808 12.258 -11.586 1 94.19 303 GLN B O 1
ATOM 4892 N N . GLN B 1 304 ? 0.395 12.469 -11.711 1 96.94 304 GLN B N 1
ATOM 4893 C CA . GLN B 1 304 ? 0.549 11.117 -12.25 1 96.94 304 GLN B CA 1
ATOM 4894 C C . GLN B 1 304 ? 0.083 10.07 -11.25 1 96.94 304 GLN B C 1
ATOM 4896 O O . GLN B 1 304 ? -0.594 9.109 -11.625 1 96.94 304 GLN B O 1
ATOM 4901 N N . LEU B 1 305 ? 0.49 10.258 -10.016 1 97.81 305 LEU B N 1
ATOM 4902 C CA . LEU B 1 305 ? 0.063 9.328 -8.984 1 97.81 305 LEU B CA 1
ATOM 4903 C C . LEU B 1 305 ? -1.456 9.312 -8.852 1 97.81 305 LEU B C 1
ATOM 4905 O O . LEU B 1 305 ? -2.07 8.242 -8.789 1 97.81 305 LEU B O 1
ATOM 4909 N N . PHE B 1 306 ? -2.08 10.484 -8.859 1 97.31 306 PHE B N 1
ATOM 4910 C CA . PHE B 1 306 ? -3.531 10.594 -8.758 1 97.31 306 PHE B CA 1
ATOM 4911 C C . PHE B 1 306 ? -4.207 9.883 -9.922 1 97.31 306 PHE B C 1
ATOM 4913 O O . PHE B 1 306 ? -5.188 9.164 -9.734 1 97.31 306 PHE B O 1
ATOM 4920 N N . THR B 1 307 ? -3.666 10.086 -11.07 1 97.88 307 THR B N 1
ATOM 4921 C CA . THR B 1 307 ? -4.223 9.445 -12.25 1 97.88 307 THR B CA 1
ATOM 4922 C C . THR B 1 307 ? -4.156 7.926 -12.117 1 97.88 307 THR B C 1
ATOM 4924 O O . THR B 1 307 ? -5.148 7.23 -12.367 1 97.88 307 THR B O 1
ATOM 4927 N N . ARG B 1 308 ? -3.059 7.414 -11.695 1 98.25 308 ARG B N 1
ATOM 4928 C CA . ARG B 1 308 ? -2.857 5.977 -11.539 1 98.25 308 ARG B CA 1
ATOM 4929 C C . ARG B 1 308 ? -3.791 5.406 -10.477 1 98.25 308 ARG B C 1
ATOM 4931 O O . ARG B 1 308 ? -4.211 4.25 -10.57 1 98.25 308 ARG B O 1
ATOM 4938 N N . LEU B 1 309 ? -4.168 6.227 -9.484 1 98.69 309 LEU B N 1
ATOM 4939 C CA . LEU B 1 309 ? -4.973 5.746 -8.367 1 98.69 309 LEU B CA 1
ATOM 4940 C C . LEU B 1 309 ? -6.449 6.047 -8.586 1 98.69 309 LEU B C 1
ATOM 4942 O O . LEU B 1 309 ? -7.309 5.543 -7.859 1 98.69 309 LEU B O 1
ATOM 4946 N N . GLY B 1 310 ? -6.777 6.906 -9.57 1 98.38 310 GLY B N 1
ATOM 4947 C CA . GLY B 1 310 ? -8.148 7.34 -9.773 1 98.38 310 GLY B CA 1
ATOM 4948 C C . GLY B 1 310 ? -8.617 8.352 -8.742 1 98.38 310 GLY B C 1
ATOM 4949 O O . GLY B 1 310 ? -9.773 8.32 -8.312 1 98.38 310 GLY B O 1
ATOM 4950 N N . ILE B 1 311 ? -7.703 9.219 -8.25 1 97.75 311 ILE B N 1
ATOM 4951 C CA . ILE B 1 311 ? -8.008 10.25 -7.262 1 97.75 311 ILE B CA 1
ATOM 4952 C C . ILE B 1 311 ? -8.297 11.57 -7.969 1 97.75 311 ILE B C 1
ATOM 4954 O O . ILE B 1 311 ? -7.613 11.938 -8.922 1 97.75 311 ILE B O 1
ATOM 4958 N N . GLN B 1 312 ? -9.328 12.211 -7.492 1 96 312 GLN B N 1
ATOM 4959 C CA . GLN B 1 312 ? -9.664 13.547 -7.973 1 96 312 GLN B CA 1
ATOM 4960 C C . GLN B 1 312 ? -9.375 14.602 -6.91 1 96 312 GLN B C 1
ATOM 4962 O O . GLN B 1 312 ? -9.57 14.359 -5.715 1 96 312 GLN B O 1
ATOM 4967 N N . THR B 1 313 ? -8.945 15.719 -7.352 1 93.69 313 THR B N 1
ATOM 4968 C CA . THR B 1 313 ? -8.742 16.828 -6.426 1 93.69 313 THR B CA 1
ATOM 4969 C C . THR B 1 313 ? -10.078 17.5 -6.082 1 93.69 313 THR B C 1
ATOM 4971 O O . THR B 1 313 ? -10.969 17.578 -6.926 1 93.69 313 THR B O 1
ATOM 4974 N N . GLU B 1 314 ? -10.195 17.844 -4.91 1 90.19 314 GLU B N 1
ATOM 4975 C CA . GLU B 1 314 ? -11.398 18.547 -4.488 1 90.19 314 GLU B CA 1
ATOM 4976 C C . GLU B 1 314 ? -11.531 19.891 -5.207 1 90.19 314 GLU B C 1
ATOM 4978 O O . GLU B 1 314 ? -10.547 20.609 -5.359 1 90.19 314 GLU B O 1
ATOM 4983 N N . ALA B 1 315 ? -12.688 19.969 -6.07 1 72.12 315 ALA B N 1
ATOM 4984 C CA . ALA B 1 315 ? -12.953 21.219 -6.758 1 72.12 315 ALA B CA 1
ATOM 4985 C C . ALA B 1 315 ? -13.273 22.344 -5.766 1 72.12 315 ALA B C 1
ATOM 4987 O O . ALA B 1 315 ? -13.883 22.094 -4.723 1 72.12 315 ALA B O 1
ATOM 4988 N N . GLY B 1 316 ? -12.344 23.312 -5.516 1 54.62 316 GLY B N 1
ATOM 4989 C CA . GLY B 1 316 ? -12.664 24.453 -4.676 1 54.62 316 GLY B CA 1
ATOM 4990 C C . GLY B 1 316 ? -14.148 24.781 -4.664 1 54.62 316 GLY B C 1
ATOM 4991 O O . GLY B 1 316 ? -14.773 24.891 -5.723 1 54.62 316 GLY B O 1
ATOM 4992 N N . GLN B 1 317 ? -14.914 24.031 -3.795 1 42.91 317 GLN B N 1
ATOM 4993 C CA . GLN B 1 317 ? -16.266 24.578 -3.768 1 42.91 317 GLN B CA 1
ATOM 4994 C C . GLN B 1 317 ? -16.25 26.094 -3.596 1 42.91 317 GLN B C 1
ATOM 4996 O O . GLN B 1 317 ? -15.453 26.625 -2.82 1 42.91 317 GLN B O 1
ATOM 5001 N N . PRO B 1 318 ? -16.844 26.906 -4.328 1 36.34 318 PRO B N 1
ATOM 5002 C CA . PRO B 1 318 ? -17.062 28.281 -3.842 1 36.34 318 PRO B CA 1
ATOM 5003 C C . PRO B 1 318 ? -17.406 28.328 -2.357 1 36.34 318 PRO B C 1
ATOM 5005 O O . PRO B 1 318 ? -17.703 27.297 -1.753 1 36.34 318 PRO B O 1
ATOM 5008 N N . GLY B 1 319 ? -18.047 29.469 -1.772 1 30.31 319 GLY B N 1
ATOM 5009 C CA . GLY B 1 319 ? -18.547 30.078 -0.553 1 30.31 319 GLY B CA 1
ATOM 5010 C C . GLY B 1 319 ? -19.422 29.156 0.265 1 30.31 319 GLY B C 1
ATOM 5011 O O . GLY B 1 319 ? -20.609 28.984 -0.029 1 30.31 319 GLY B O 1
ATOM 5012 N N . SER B 1 320 ? -19 28.094 0.696 1 28.73 320 SER B N 1
ATOM 5013 C CA . SER B 1 320 ? -19.922 27.703 1.762 1 28.73 320 SER B CA 1
ATOM 5014 C C . SER B 1 320 ? -20.156 28.859 2.73 1 28.73 320 SER B C 1
ATOM 5016 O O . SER B 1 320 ? -19.25 29.266 3.459 1 28.73 320 SER B O 1
ATOM 5018 N N . THR B 1 321 ? -20.75 29.844 2.32 1 23.56 321 THR B N 1
ATOM 5019 C CA . THR B 1 321 ? -21.453 30.75 3.23 1 23.56 321 THR B CA 1
ATOM 5020 C C . THR B 1 321 ? -22.156 29.953 4.336 1 23.56 321 THR B C 1
ATOM 5022 O O . THR B 1 321 ? -23.078 29.188 4.066 1 23.56 321 THR B O 1
ATOM 5025 N N . TYR B 1 322 ? -21.406 29.391 5.266 1 22.83 322 TYR B N 1
ATOM 5026 C CA . TYR B 1 322 ? -22.203 29.328 6.488 1 22.83 322 TYR B CA 1
ATOM 5027 C C . TYR B 1 322 ? -23.125 30.547 6.598 1 22.83 322 TYR B C 1
ATOM 5029 O O . TYR B 1 322 ? -22.656 31.688 6.664 1 22.83 322 TYR B O 1
ATOM 5037 N N . LEU B 1 323 ? -24.297 30.641 5.867 1 20.11 323 LEU B N 1
ATOM 5038 C CA . LEU B 1 323 ? -25.328 31.406 6.547 1 20.11 323 LEU B CA 1
ATOM 5039 C C . LEU B 1 323 ? -25.609 30.828 7.93 1 20.11 323 LEU B C 1
ATOM 5041 O O . LEU B 1 323 ? -25.625 29.609 8.109 1 20.11 323 LEU B O 1
#

Organism: NCBI:txid111769

InterPro domains:
  IPR002684 Biotin synthase/Biotin biosynthesis bifunctional protein BioAB [MF_01694] (6-314)
  IPR002684 Biotin synthase/Biotin biosynthesis bifunctional protein BioAB [PTHR22976] (3-314)
  IPR002684 Biotin synthase/Biotin biosynthesis bifunctional protein BioAB [TIGR00433] (7-311)
  IPR006638 Elp3/MiaA/NifB-like, radical SAM core domain [SM00729] (44-256)
  IPR007197 Radical SAM [PF04055] (50-209)
  IPR007197 Radical SAM [PS51918] (39-266)
  IPR007197 Radical SAM [SFLDS00029] (2-315)
  IPR010722 Biotin and thiamin synthesis-associated domain [PF06968] (221-312)
  IPR010722 Biotin and thiamin synthesis-associated domain [SM00876] (221-313)
  IPR013785 Aldolase-type TIM barrel [G3DSA:3.20.20.70] (5-315)
  IPR024177 Biotin synthase [PIRSF001619] (5-314)
  IPR024177 Biotin synthase [SFLDF00272] (2-315)
  IPR058240 Radical SAM superfamily [SSF102114] (6-312)